Protein AF-A0A5J4UL56-F1 (afdb_monomer)

Solvent-accessible surface area (backbone atoms only — not comparable to full-atom values): 23438 Å² total; per-residue (Å²): 109,48,48,57,56,78,82,40,48,17,81,93,48,100,83,45,65,65,62,56,92,84,66,68,53,44,62,52,67,40,40,81,45,76,45,74,58,80,50,48,74,69,54,52,48,55,45,35,77,72,48,40,53,32,43,28,32,31,57,89,71,76,43,70,34,38,34,64,49,68,49,68,44,85,89,78,68,46,65,38,35,32,32,38,39,73,52,77,102,71,78,49,75,43,82,48,71,51,72,55,88,72,71,71,57,24,43,28,41,37,35,49,37,72,67,57,54,71,34,88,40,79,62,72,54,101,80,47,18,22,35,33,54,90,16,57,30,88,77,34,43,65,60,92,50,39,79,58,39,45,80,48,53,64,91,61,35,76,75,61,83,84,30,74,44,58,49,49,31,67,40,50,34,52,94,81,50,41,96,64,29,33,62,54,82,45,42,93,49,67,42,83,65,53,51,93,86,47,77,68,40,77,84,34,79,51,78,92,43,48,68,45,68,34,88,42,74,62,70,52,96,74,49,22,24,37,29,46,91,12,71,24,90,86,40,44,66,62,92,48,17,76,54,42,47,69,54,51,62,92,80,38,68,58,57,75,75,34,67,40,81,81,28,65,58,46,73,38,88,44,72,67,75,50,84,33,39,19,28,40,40,81,91,16,70,27,93,81,41,42,69,58,90,50,44,77,64,44,68,65,53,52,70,88,80,38,70,82,57,98,78,36,72,44,76,89,56,70,59,99,63,86,84,70,78,74,80,74,78,50,72,81,58,51,63,89,81,41,71,76,53,97,69,87,54,75,38,76,91,71,66,89,86,89,86,82,91,82,89,91,85,87,90,83,94,86,59,74,82,66,68,57,62,62,49,68,76,70,78,79,123

Secondary structure (DSSP, 8-state):
--B--GGGS-SSSTTPPPS-S----B-TTPEEEEE-SPBPHHHHHHHHHHHS-EEEEEGGGTEEEEEEEEEE-TTT--EEEEEEEEEGGGTEEEEEEE--SSPP-EEEEEEEEPPPPBP-SSS--TT--B--SS---TT-B--SSTTTTTT--TTTS---TT--STTTSBP-S-TTS-TTPBPPSSGGG--SS--TTSPP-TT---TTTS-PBP-SSS--TT--B-BTTB--TTPBPPSSGGGGTT--TTTS---TT---GGG-PEEP-SSSPPTT-EE-BTTB--TTPBPPSSTTTGGGS-TTTS---TT--SGGG--SS---GGGS--TTS-TTTSPPPTTT---GGG-----------------HHHHTHHHHTTS--

pLDDT: mean 81.45, std 15.77, range [24.56, 96.56]

Foldseek 3Di:
DFAFDPQQCADPDPPGDGPDDPTDGPPPQWDKDKDQAWADPVNVQVCCVAQAWKFWQQPVVRDTWTWGDWDQDPPPRFIKTWIWDQDPPPGDIDIDIDGDVVDTGTRMIITIDGQFDADPALDADPVAHEYALVHQHAPHNYDDDQVRCVNPDCNSPPADPPNPDLLDAEQALDPPRDPNHDHDQDCVSHHDNRDPPHDAHPPNPDPVLPAAADPELDAPPSAHEDALVYQHPPGHHDQDQVRCVNPDLVRPAAHPVNPDPLLPADADDELDADRSGHEDALVYQHDPHHHDPDLVRCVSDDCVRPNDDVPRPDPVNPDPDDDDPPPDADCPDDCVVPPADPPDHPHPVNDDDDDDDDDDDDDDDDPPPPRRRVRVVVPPD

Radius of gyration: 34.4 Å; Cα contacts (8 Å, |Δi|>4): 587; chains: 1; bounding box: 74×57×102 Å

Organism: NCBI:txid222440

Nearest PDB structures (foldseek):
  8cgx-assembly1_A  TM=2.955E-01  e=9.967E-02  Neurospora crassa
  8qlx-assembly1_A  TM=3.234E-01  e=2.758E-01  Pyricularia grisea
  6if4-assembly1_A  TM=4.551E-01  e=2.682E+00  Trypanosoma brucei brucei TREU927
  8qlw-assembly1_A-2  TM=2.810E-01  e=3.720E-01  Purpureocillium lilacinum
  8qnu-assembly1_A  TM=3.026E-01  e=6.005E-01  Metarhizium robertsii

Structure (mmCIF, N/CA/C/O backbone):
data_AF-A0A5J4UL56-F1
#
_entry.id   AF-A0A5J4UL56-F1
#
loop_
_atom_site.group_PDB
_atom_site.id
_atom_site.type_symbol
_atom_site.label_atom_id
_atom_site.label_alt_id
_atom_site.label_comp_id
_atom_site.label_asym_id
_atom_site.label_entity_id
_atom_site.label_seq_id
_atom_site.pdbx_PDB_ins_code
_atom_site.Cartn_x
_atom_site.Cartn_y
_atom_site.Cartn_z
_atom_site.occupancy
_atom_site.B_iso_or_equiv
_atom_site.auth_seq_id
_atom_site.auth_comp_id
_atom_site.auth_asym_id
_atom_site.auth_atom_id
_atom_site.pdbx_PDB_model_num
ATOM 1 N N . MET A 1 1 ? 18.106 -6.925 -5.450 1.00 54.03 1 MET A N 1
ATOM 2 C CA . MET A 1 1 ? 18.562 -8.331 -5.573 1.00 54.03 1 MET A CA 1
ATOM 3 C C . MET A 1 1 ? 19.352 -8.456 -6.866 1.00 54.03 1 MET A C 1
ATOM 5 O O . MET A 1 1 ? 19.027 -7.740 -7.800 1.00 54.03 1 MET A O 1
ATOM 9 N N . GLY A 1 2 ? 20.383 -9.299 -6.916 1.00 66.06 2 GLY A N 1
ATOM 10 C CA . GLY A 1 2 ? 21.080 -9.655 -8.162 1.00 66.06 2 GLY A CA 1
ATOM 11 C C . GLY A 1 2 ? 20.850 -11.129 -8.498 1.00 66.06 2 GLY A C 1
ATOM 12 O O . GLY A 1 2 ? 20.268 -11.843 -7.683 1.00 66.06 2 GLY A O 1
ATOM 13 N N . ILE A 1 3 ? 21.323 -11.590 -9.656 1.00 70.38 3 ILE A N 1
ATOM 14 C CA . ILE A 1 3 ? 21.171 -12.988 -10.085 1.00 70.38 3 ILE A CA 1
ATOM 15 C C . ILE A 1 3 ? 22.528 -13.690 -10.113 1.00 70.38 3 ILE A C 1
ATOM 17 O O . ILE A 1 3 ? 23.504 -13.130 -10.608 1.00 70.38 3 ILE A O 1
ATOM 21 N N . SER A 1 4 ? 22.598 -14.905 -9.576 1.00 76.00 4 SER A N 1
ATOM 22 C CA . SER A 1 4 ? 23.833 -15.695 -9.480 1.00 76.00 4 SER A CA 1
ATOM 23 C C . SER A 1 4 ? 23.951 -16.717 -10.621 1.00 76.00 4 SER A C 1
ATOM 25 O O . SER A 1 4 ? 23.050 -16.858 -11.449 1.00 76.00 4 SER A O 1
ATOM 27 N N . THR A 1 5 ? 25.071 -17.441 -10.704 1.00 73.94 5 THR A N 1
ATOM 28 C CA . THR A 1 5 ? 25.234 -18.534 -11.684 1.00 73.94 5 THR A CA 1
ATOM 29 C C . THR A 1 5 ? 24.411 -19.767 -11.290 1.00 73.94 5 THR A C 1
ATOM 31 O O . THR A 1 5 ? 24.046 -19.929 -10.128 1.00 73.94 5 THR A O 1
ATOM 34 N N . LYS A 1 6 ? 24.160 -20.697 -12.228 1.00 71.25 6 LYS A N 1
ATOM 35 C CA . LYS A 1 6 ? 23.418 -21.945 -11.941 1.00 71.25 6 LYS A CA 1
ATOM 36 C C . LYS A 1 6 ? 23.997 -22.734 -10.753 1.00 71.25 6 LYS A C 1
ATOM 38 O O . LYS A 1 6 ? 23.237 -23.328 -10.004 1.00 71.25 6 LYS A O 1
ATOM 43 N N . GLN A 1 7 ? 25.319 -22.710 -10.567 1.00 73.00 7 GLN A N 1
ATOM 44 C CA . GLN A 1 7 ? 26.022 -23.423 -9.489 1.00 73.00 7 GLN A CA 1
ATOM 45 C C . GLN A 1 7 ? 25.642 -22.938 -8.075 1.00 73.00 7 GLN A C 1
ATOM 47 O O . GLN A 1 7 ? 25.860 -23.668 -7.113 1.00 73.00 7 GLN A O 1
ATOM 52 N N . CYS A 1 8 ? 25.074 -21.734 -7.959 1.00 72.31 8 CYS A N 1
ATOM 53 C CA . CYS A 1 8 ? 24.652 -21.106 -6.705 1.00 72.31 8 CYS A CA 1
ATOM 54 C C . CYS A 1 8 ? 23.242 -21.480 -6.243 1.00 72.31 8 CYS A C 1
ATOM 56 O O . CYS A 1 8 ? 22.894 -21.287 -5.077 1.00 72.31 8 CYS A O 1
ATOM 58 N N . TYR A 1 9 ? 22.416 -21.981 -7.158 1.00 66.94 9 TYR A N 1
ATOM 59 C CA . TYR A 1 9 ? 21.086 -22.4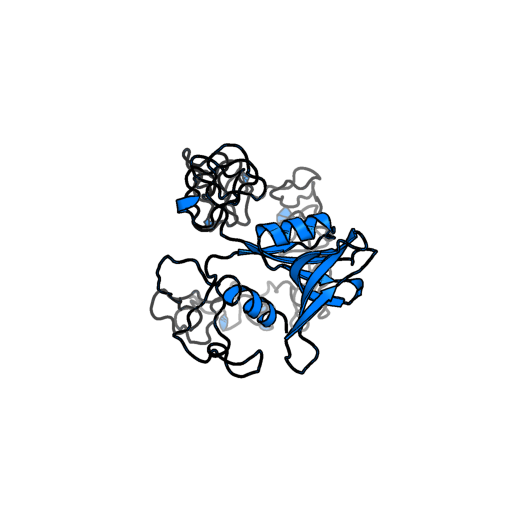71 -6.829 1.00 66.94 9 TYR A CA 1
ATOM 60 C C . TYR A 1 9 ? 21.219 -23.919 -6.361 1.00 66.94 9 TYR A C 1
ATOM 62 O O . TYR A 1 9 ? 21.928 -24.716 -6.978 1.00 66.94 9 TYR A O 1
ATOM 70 N N . GLY A 1 10 ? 20.571 -24.254 -5.246 1.00 62.53 10 GLY A N 1
ATOM 71 C CA . GLY A 1 10 ? 20.539 -25.629 -4.766 1.00 62.53 10 GLY A CA 1
ATOM 72 C C . GLY A 1 10 ? 19.797 -26.535 -5.743 1.00 62.53 10 GLY A C 1
ATOM 73 O O . GLY A 1 10 ? 18.732 -26.176 -6.235 1.00 62.53 10 GLY A O 1
ATOM 74 N N . GLY A 1 11 ? 20.340 -27.728 -5.992 1.00 62.44 11 GLY A N 1
ATOM 75 C CA . GLY A 1 11 ? 19.666 -28.800 -6.729 1.00 62.44 11 GLY A CA 1
ATOM 76 C C . GLY A 1 11 ? 19.025 -28.396 -8.068 1.00 62.44 11 GLY A C 1
ATOM 77 O O . GLY A 1 11 ? 19.494 -27.525 -8.797 1.00 62.44 11 GLY A O 1
ATOM 78 N N . THR A 1 12 ? 17.940 -29.092 -8.408 1.00 60.44 12 THR A N 1
ATOM 79 C CA . THR A 1 12 ? 17.079 -28.824 -9.577 1.00 60.44 12 THR A CA 1
ATOM 80 C C . THR A 1 12 ? 15.617 -28.618 -9.167 1.00 60.44 12 THR A C 1
ATOM 82 O O . THR A 1 12 ? 14.720 -28.769 -9.990 1.00 60.44 12 THR A O 1
ATOM 85 N N . SER A 1 13 ? 15.368 -28.332 -7.885 1.00 60.66 13 SER A N 1
ATOM 86 C CA . SER A 1 13 ? 14.035 -28.162 -7.301 1.00 60.66 13 SER A CA 1
ATOM 87 C C . SER A 1 13 ? 13.838 -26.717 -6.856 1.00 60.66 13 SER A C 1
ATOM 89 O O . SER A 1 13 ? 14.728 -26.143 -6.232 1.00 60.66 13 SER A O 1
ATOM 91 N N . TYR A 1 14 ? 12.652 -26.161 -7.107 1.00 55.88 14 TYR A N 1
ATOM 92 C CA . TYR A 1 14 ? 12.267 -24.792 -6.733 1.00 55.88 14 TYR A CA 1
ATOM 93 C C . TYR A 1 14 ? 12.311 -24.508 -5.225 1.00 55.88 14 TYR A C 1
ATOM 95 O O . TYR A 1 14 ? 12.289 -23.351 -4.819 1.00 55.88 14 TYR A O 1
ATOM 103 N N . VAL A 1 15 ? 12.394 -25.556 -4.400 1.00 64.56 15 VAL A N 1
ATOM 104 C CA . VAL A 1 15 ? 12.394 -25.481 -2.928 1.00 64.56 15 VAL A CA 1
ATOM 105 C C . VAL A 1 15 ? 13.764 -25.812 -2.313 1.00 64.56 15 VAL A C 1
ATOM 107 O O . VAL A 1 15 ? 13.885 -25.970 -1.100 1.00 64.56 15 VAL A O 1
ATOM 110 N N . ALA A 1 16 ? 14.809 -25.976 -3.127 1.00 61.44 16 ALA A N 1
ATOM 111 C CA . ALA A 1 16 ? 16.132 -26.344 -2.634 1.00 61.44 16 ALA A CA 1
ATOM 112 C C . ALA A 1 16 ? 16.861 -25.155 -1.980 1.00 61.44 16 ALA A C 1
ATOM 114 O O . ALA A 1 16 ? 16.935 -24.061 -2.541 1.00 61.44 16 ALA A O 1
ATOM 115 N N . ALA A 1 17 ? 17.460 -25.390 -0.809 1.00 66.06 17 ALA A N 1
ATOM 116 C CA . ALA A 1 17 ? 18.302 -24.407 -0.131 1.00 66.06 17 ALA A CA 1
ATOM 117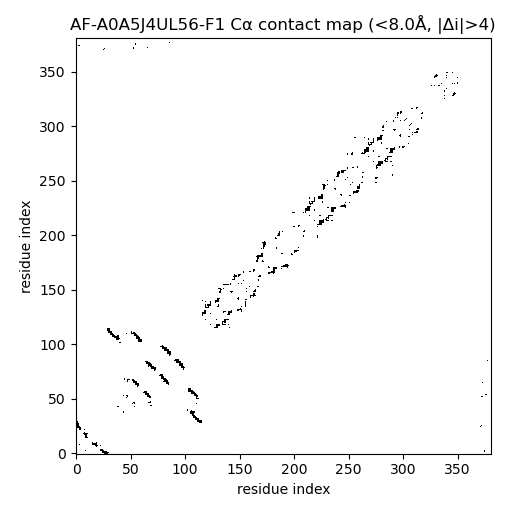 C C . ALA A 1 17 ? 19.527 -24.033 -0.988 1.00 66.06 17 ALA A C 1
ATOM 119 O O . ALA A 1 17 ? 20.126 -24.903 -1.622 1.00 66.06 17 ALA A O 1
ATOM 120 N N . CYS A 1 18 ? 19.915 -22.751 -0.998 1.00 63.41 18 CYS A N 1
ATOM 121 C CA . CYS A 1 18 ? 21.078 -22.258 -1.746 1.00 63.41 18 CYS A CA 1
ATOM 122 C C . CYS A 1 18 ? 22.341 -23.082 -1.443 1.00 63.41 18 CYS A C 1
ATOM 124 O O . CYS A 1 18 ? 22.653 -23.343 -0.282 1.00 63.41 18 CYS A O 1
ATOM 126 N N . SER A 1 19 ? 23.075 -23.475 -2.487 1.00 67.44 19 SER A N 1
ATOM 127 C CA . SER A 1 19 ? 24.182 -24.440 -2.381 1.00 67.44 19 SER A CA 1
ATOM 128 C C . SER A 1 19 ? 25.430 -23.889 -1.683 1.00 67.44 19 SER A C 1
ATOM 130 O O . SER A 1 19 ? 26.240 -24.670 -1.185 1.00 67.44 19 SER A O 1
ATOM 132 N N . SER A 1 20 ? 25.616 -22.565 -1.653 1.00 64.88 20 SER A N 1
ATOM 133 C CA . SER A 1 20 ? 26.741 -21.918 -0.974 1.00 64.88 20 SER A CA 1
ATOM 134 C C . SER A 1 20 ? 26.430 -20.479 -0.546 1.00 64.88 20 SER A C 1
ATOM 136 O O . SER A 1 20 ? 25.506 -19.834 -1.045 1.00 64.88 20 SER A O 1
ATOM 138 N N . SER A 1 21 ? 27.235 -19.965 0.386 1.00 65.38 21 SER A N 1
ATOM 139 C CA . SER A 1 21 ? 27.161 -18.596 0.913 1.00 65.38 21 SER A CA 1
ATOM 140 C C . SER A 1 21 ? 28.013 -17.576 0.142 1.00 65.38 21 SER A C 1
ATOM 142 O O . SER A 1 21 ? 27.856 -16.375 0.344 1.00 65.38 21 SER A O 1
ATOM 144 N N . SER A 1 22 ? 28.906 -18.018 -0.750 1.00 77.38 22 SER A N 1
ATOM 145 C CA . SER A 1 22 ? 29.935 -17.189 -1.407 1.00 77.38 22 SER A CA 1
ATOM 146 C C . SER A 1 22 ? 29.607 -16.811 -2.859 1.00 77.38 22 SER A C 1
ATOM 148 O O . SER A 1 22 ? 30.493 -16.578 -3.682 1.00 77.38 22 SER A O 1
ATOM 150 N N . CYS A 1 23 ? 28.323 -16.752 -3.201 1.00 80.00 23 CYS A N 1
ATOM 151 C CA . CYS A 1 23 ? 27.885 -16.593 -4.581 1.00 80.00 23 CYS A CA 1
ATOM 152 C C . CYS A 1 23 ? 27.931 -15.157 -5.114 1.00 80.00 23 CYS A C 1
ATOM 154 O O . CYS A 1 23 ? 27.243 -14.254 -4.630 1.00 80.00 23 CYS A O 1
ATOM 156 N N . THR A 1 24 ? 28.678 -14.968 -6.204 1.00 82.12 24 THR A N 1
ATOM 157 C CA . THR A 1 24 ? 28.650 -13.737 -6.996 1.00 82.12 24 THR A CA 1
ATOM 158 C C . THR A 1 24 ? 27.278 -13.562 -7.640 1.00 82.12 24 THR A C 1
ATOM 160 O O . THR A 1 24 ? 26.926 -14.275 -8.578 1.00 82.12 24 THR A O 1
ATOM 163 N N . ALA A 1 25 ? 26.525 -12.574 -7.161 1.00 80.00 25 ALA A N 1
ATOM 164 C CA . ALA A 1 25 ? 25.316 -12.104 -7.824 1.00 80.00 25 ALA A CA 1
ATOM 165 C C . ALA A 1 25 ? 25.647 -10.932 -8.763 1.00 80.00 25 ALA A C 1
ATOM 167 O O . ALA A 1 25 ? 26.203 -9.914 -8.339 1.00 80.00 25 ALA A O 1
ATOM 168 N N . TYR A 1 26 ? 25.278 -11.078 -10.031 1.00 78.00 26 TYR A N 1
ATOM 169 C CA . TYR A 1 26 ? 25.391 -10.087 -11.098 1.00 78.00 26 TYR A CA 1
ATOM 170 C C . TYR A 1 26 ? 24.153 -9.187 -11.128 1.00 78.00 26 TYR A C 1
ATOM 172 O O . TYR A 1 26 ? 23.100 -9.533 -10.592 1.00 78.00 26 TYR A O 1
ATOM 180 N N . GLY A 1 27 ? 24.270 -8.004 -11.736 1.00 73.31 27 GLY A N 1
ATOM 181 C CA . GLY A 1 27 ? 23.128 -7.100 -11.906 1.00 73.31 27 GLY A CA 1
ATOM 182 C C . GLY A 1 27 ? 22.485 -6.625 -10.596 1.00 73.31 27 GLY A C 1
ATOM 183 O O . GLY A 1 27 ? 21.328 -6.232 -10.617 1.00 73.31 27 GLY A O 1
ATOM 184 N N . LYS A 1 28 ? 23.204 -6.637 -9.458 1.00 79.00 28 LYS A N 1
ATOM 185 C CA . LYS A 1 28 ? 22.684 -6.223 -8.131 1.00 79.00 28 LYS A CA 1
ATOM 186 C C . LYS A 1 28 ? 22.040 -4.827 -8.118 1.00 79.00 28 LYS A C 1
ATOM 188 O O . LYS A 1 28 ? 21.195 -4.566 -7.265 1.00 79.00 28 LYS A O 1
ATOM 193 N N . THR A 1 29 ? 22.475 -3.951 -9.023 1.00 75.94 29 THR A N 1
ATOM 194 C CA . THR A 1 29 ? 21.992 -2.577 -9.221 1.00 75.94 29 THR A CA 1
ATOM 195 C C . THR A 1 29 ? 20.842 -2.465 -10.222 1.00 75.94 29 THR A C 1
ATOM 197 O O . THR A 1 29 ? 20.201 -1.420 -10.274 1.00 75.94 29 THR A O 1
ATOM 200 N N . LEU A 1 30 ? 20.573 -3.497 -11.026 1.00 80.38 30 LEU A N 1
ATOM 201 C CA . LEU A 1 30 ? 19.518 -3.453 -12.031 1.00 80.38 30 LEU A CA 1
ATOM 202 C C . LEU A 1 30 ? 18.141 -3.472 -11.361 1.00 80.38 30 LEU A C 1
ATOM 204 O O . LEU A 1 30 ? 17.891 -4.237 -10.426 1.00 80.38 30 LEU A O 1
ATOM 208 N N . ARG A 1 31 ? 17.228 -2.644 -11.867 1.00 80.81 31 ARG A N 1
ATOM 209 C CA . ARG A 1 31 ? 15.822 -2.627 -11.458 1.00 80.81 31 ARG A CA 1
ATOM 210 C C . ARG A 1 31 ? 15.001 -3.420 -12.465 1.00 80.81 31 ARG A C 1
ATOM 212 O O . ARG A 1 31 ? 15.046 -3.144 -13.662 1.00 80.81 31 ARG A O 1
ATOM 219 N N . MET A 1 32 ? 14.255 -4.409 -11.980 1.00 84.94 32 MET A N 1
ATOM 220 C CA . MET A 1 32 ? 13.250 -5.096 -12.787 1.00 84.94 32 MET A CA 1
ATOM 221 C C . MET A 1 32 ? 12.042 -4.174 -12.937 1.00 84.94 32 MET A C 1
ATOM 223 O O . MET A 1 32 ? 11.459 -3.763 -11.937 1.00 84.94 32 MET A O 1
ATOM 227 N N . ASN A 1 33 ? 11.677 -3.860 -14.174 1.00 86.19 33 ASN A N 1
ATOM 228 C CA . ASN A 1 33 ? 10.470 -3.115 -14.500 1.00 86.19 33 ASN A CA 1
ATOM 229 C C . ASN A 1 33 ? 9.485 -4.050 -15.199 1.00 86.19 33 ASN A C 1
ATOM 231 O O . ASN A 1 33 ? 9.892 -4.935 -15.954 1.00 86.19 33 ASN A O 1
ATOM 235 N N . ILE A 1 34 ? 8.197 -3.846 -14.931 1.00 91.75 34 ILE A N 1
ATOM 236 C CA . ILE A 1 34 ? 7.098 -4.629 -15.493 1.00 91.75 34 ILE A CA 1
ATOM 237 C C . ILE A 1 34 ? 6.110 -3.657 -16.134 1.00 91.75 34 ILE A C 1
ATOM 239 O O . ILE A 1 34 ? 5.703 -2.674 -15.521 1.00 91.75 34 ILE A O 1
ATOM 243 N N . ILE A 1 35 ? 5.730 -3.951 -17.369 1.00 91.88 35 ILE A N 1
ATOM 244 C CA . ILE A 1 35 ? 4.677 -3.287 -18.131 1.00 91.88 35 ILE A CA 1
ATOM 245 C C . ILE A 1 35 ? 3.563 -4.317 -18.322 1.00 91.88 35 ILE A C 1
ATOM 247 O O . ILE A 1 35 ? 3.859 -5.418 -18.777 1.00 91.88 35 ILE A O 1
ATOM 251 N N . THR A 1 36 ? 2.322 -3.980 -17.964 1.00 93.75 36 THR A N 1
ATOM 252 C CA . THR A 1 36 ? 1.143 -4.878 -18.003 1.00 93.75 36 THR A CA 1
ATOM 253 C C . THR A 1 36 ? 0.037 -4.409 -18.955 1.00 93.75 36 THR A C 1
ATOM 255 O O . THR A 1 36 ? -1.023 -5.030 -19.014 1.00 93.75 36 THR A O 1
ATOM 258 N N . ASP A 1 37 ? 0.245 -3.306 -19.677 1.00 91.75 37 ASP A N 1
ATOM 259 C CA . ASP A 1 37 ? -0.640 -2.871 -20.755 1.00 91.75 37 ASP A CA 1
ATOM 260 C C . ASP A 1 37 ? -0.180 -3.426 -22.115 1.00 91.75 37 ASP A C 1
ATOM 262 O O . ASP A 1 37 ? 0.931 -3.939 -22.251 1.00 91.75 37 ASP A O 1
ATOM 266 N N . THR A 1 38 ? -1.043 -3.354 -23.134 1.00 93.44 38 THR A N 1
ATOM 267 C CA . THR A 1 38 ? -0.746 -3.945 -24.451 1.00 93.44 38 THR A CA 1
ATOM 268 C C . THR A 1 38 ? 0.443 -3.244 -25.110 1.00 93.44 38 THR A C 1
ATOM 270 O O . THR A 1 38 ? 0.456 -2.025 -25.292 1.00 93.44 38 THR A O 1
ATOM 273 N N . ILE A 1 39 ? 1.447 -4.021 -25.508 1.00 95.12 39 ILE A N 1
ATOM 274 C CA . ILE A 1 39 ? 2.712 -3.503 -26.030 1.00 95.12 39 ILE A CA 1
ATOM 275 C C . ILE A 1 39 ? 2.695 -3.550 -27.554 1.00 95.12 39 ILE A C 1
ATOM 277 O O . ILE A 1 39 ? 2.641 -4.618 -28.159 1.00 95.12 39 ILE A O 1
ATOM 281 N N . SER A 1 40 ? 2.771 -2.374 -28.177 1.00 94.75 40 SER A N 1
ATOM 282 C CA . SER A 1 40 ? 2.892 -2.243 -29.627 1.00 94.75 40 SER A CA 1
ATOM 283 C C . SER A 1 40 ? 4.269 -2.677 -30.138 1.00 94.75 40 SER A C 1
ATOM 285 O O . SER A 1 40 ? 5.270 -2.642 -29.417 1.00 94.75 40 SER A O 1
ATOM 287 N N . GLU A 1 41 ? 4.339 -2.985 -31.433 1.00 93.31 41 GLU A N 1
ATOM 288 C CA . GLU A 1 41 ? 5.588 -3.318 -32.122 1.00 93.31 41 GLU A CA 1
ATOM 289 C C . GLU A 1 41 ? 6.675 -2.247 -31.923 1.00 93.31 41 GLU A C 1
ATOM 291 O O . GLU A 1 41 ? 7.819 -2.558 -31.579 1.00 93.31 41 GLU A O 1
ATOM 296 N N . SER A 1 42 ? 6.305 -0.971 -32.080 1.00 91.62 42 SER A N 1
ATOM 297 C CA . SER A 1 42 ? 7.203 0.169 -31.876 1.00 91.62 42 SER A CA 1
ATOM 298 C C . SER A 1 42 ? 7.724 0.242 -30.440 1.00 91.62 42 SER A C 1
ATOM 300 O O . SER A 1 42 ? 8.926 0.420 -30.241 1.00 91.62 42 SER A O 1
ATOM 302 N N . ARG A 1 43 ? 6.857 0.025 -29.442 1.00 93.00 43 ARG A N 1
ATOM 303 C CA . ARG A 1 43 ? 7.228 0.038 -28.022 1.00 93.00 43 ARG A CA 1
ATOM 304 C C . ARG A 1 43 ? 8.170 -1.112 -27.677 1.00 93.00 43 ARG A C 1
ATOM 306 O O . ARG A 1 43 ? 9.164 -0.865 -27.000 1.00 93.00 43 ARG A O 1
ATOM 313 N N . LEU A 1 44 ? 7.940 -2.326 -28.194 1.00 93.94 44 LEU A N 1
ATOM 314 C CA . LEU A 1 44 ? 8.878 -3.441 -28.003 1.00 93.94 44 LEU A CA 1
ATOM 315 C C . LEU A 1 44 ? 10.266 -3.110 -28.577 1.00 93.94 44 LEU A C 1
ATOM 317 O O . LEU A 1 44 ? 11.266 -3.347 -27.903 1.00 93.94 44 LEU A O 1
ATOM 321 N N . ARG A 1 45 ? 10.352 -2.517 -29.779 1.00 92.38 45 ARG A N 1
ATOM 322 C CA . ARG A 1 45 ? 11.648 -2.088 -30.349 1.00 92.38 45 ARG A CA 1
ATOM 323 C C . ARG A 1 45 ? 12.329 -1.035 -29.481 1.00 92.38 45 ARG A C 1
ATOM 325 O O . ARG A 1 45 ? 13.528 -1.141 -29.260 1.00 92.38 45 ARG A O 1
ATOM 332 N N . SER A 1 46 ? 11.591 -0.051 -28.962 1.00 88.06 46 SER A N 1
ATOM 333 C CA . SER A 1 46 ? 12.146 0.963 -28.054 1.00 88.06 46 SER A CA 1
ATOM 334 C C . SER A 1 46 ? 12.680 0.360 -26.752 1.00 88.06 46 SER A C 1
ATOM 336 O O . SER A 1 46 ? 13.737 0.784 -26.289 1.00 88.06 46 SER A O 1
ATOM 338 N N . LEU A 1 47 ? 11.996 -0.641 -26.185 1.00 90.62 47 LEU A N 1
ATOM 339 C CA . LEU A 1 47 ? 12.486 -1.376 -25.016 1.00 90.62 47 LEU A CA 1
ATOM 340 C C . LEU A 1 47 ? 13.769 -2.152 -25.357 1.00 90.62 47 LEU A C 1
ATOM 342 O O . LEU A 1 47 ? 14.777 -1.976 -24.678 1.00 90.62 47 LEU A O 1
ATOM 346 N N . LEU A 1 48 ? 13.762 -2.930 -26.447 1.00 89.56 48 LEU A N 1
ATOM 347 C CA . LEU A 1 48 ? 14.909 -3.735 -26.885 1.00 89.56 48 LEU A CA 1
ATOM 348 C C . LEU A 1 48 ? 16.143 -2.884 -27.229 1.00 89.56 48 LEU A C 1
ATOM 350 O O . LEU A 1 48 ? 17.257 -3.226 -26.841 1.00 89.56 48 LEU A O 1
ATOM 354 N N . ALA A 1 49 ? 15.949 -1.760 -27.927 1.00 84.62 49 ALA A N 1
ATOM 355 C CA . ALA A 1 49 ? 17.013 -0.825 -28.299 1.00 84.62 49 ALA A CA 1
ATOM 356 C C . ALA A 1 49 ? 17.736 -0.229 -27.085 1.00 84.62 49 ALA A C 1
ATOM 358 O O . ALA A 1 49 ? 18.911 0.117 -27.171 1.00 84.62 49 ALA A O 1
ATOM 359 N N . ARG A 1 50 ? 17.002 -0.041 -25.982 1.00 82.88 50 ARG A N 1
ATOM 360 C CA . ARG A 1 50 ? 17.441 0.764 -24.843 1.00 82.88 50 ARG A CA 1
ATOM 361 C C . ARG A 1 50 ? 17.888 -0.062 -23.646 1.00 82.88 50 ARG A C 1
ATOM 363 O O . ARG A 1 50 ? 18.861 0.294 -22.993 1.00 82.88 50 ARG A O 1
ATOM 370 N N . PHE A 1 51 ? 17.144 -1.115 -23.335 1.00 87.56 51 PHE A N 1
ATOM 371 C CA . PHE A 1 51 ? 17.320 -1.923 -22.130 1.00 87.56 51 PHE A CA 1
ATOM 372 C C . PHE A 1 51 ? 17.907 -3.309 -22.435 1.00 87.56 51 PHE A C 1
ATOM 374 O O . PHE A 1 51 ? 18.185 -4.082 -21.521 1.00 87.56 51 PHE A O 1
ATOM 381 N N . GLY A 1 52 ? 18.141 -3.621 -23.715 1.00 89.88 52 GLY A N 1
ATOM 382 C CA . GLY A 1 52 ? 18.593 -4.939 -24.138 1.00 89.88 52 GLY A CA 1
ATOM 383 C C . GLY A 1 52 ? 17.451 -5.960 -24.061 1.00 89.88 52 GLY A C 1
ATOM 384 O O . GLY A 1 52 ? 16.330 -5.628 -24.439 1.00 89.88 52 GLY A O 1
ATOM 385 N N . PRO A 1 53 ? 17.699 -7.208 -23.627 1.00 93.00 53 PRO A N 1
ATOM 386 C CA . PRO A 1 53 ? 16.684 -8.257 -23.649 1.00 93.00 53 PRO A CA 1
ATOM 387 C C . PRO A 1 53 ? 15.415 -7.936 -22.840 1.00 93.00 53 PRO A C 1
ATOM 389 O O . PRO A 1 53 ? 15.481 -7.471 -21.703 1.00 93.00 53 PRO A O 1
ATOM 392 N N . VAL A 1 54 ? 14.257 -8.252 -23.424 1.00 94.69 54 VAL A N 1
ATOM 393 C CA . VAL A 1 54 ? 12.917 -8.045 -22.857 1.00 94.69 54 VAL A CA 1
ATOM 394 C C . VAL A 1 54 ? 12.197 -9.390 -22.796 1.00 94.69 54 VAL A C 1
ATOM 396 O O . VAL A 1 54 ? 11.947 -10.006 -23.832 1.00 94.69 54 VAL A O 1
ATOM 399 N N . ASN A 1 55 ? 11.839 -9.845 -21.597 1.00 94.69 55 ASN A N 1
ATOM 400 C CA . ASN A 1 55 ? 10.992 -11.019 -21.408 1.00 94.69 55 ASN A CA 1
ATOM 401 C C . ASN A 1 55 ? 9.522 -10.609 -21.536 1.00 94.69 55 ASN A C 1
ATOM 403 O O . ASN A 1 55 ? 8.986 -9.943 -20.654 1.00 94.69 55 ASN A O 1
ATOM 407 N N . ALA A 1 56 ? 8.880 -10.967 -22.643 1.00 96.06 56 ALA A N 1
ATOM 408 C CA . ALA A 1 56 ? 7.532 -10.528 -22.974 1.00 96.06 56 ALA A CA 1
ATOM 409 C C . ALA A 1 56 ? 6.545 -11.699 -23.021 1.00 96.06 56 ALA A C 1
ATOM 411 O O . ALA A 1 56 ? 6.844 -12.756 -23.572 1.00 96.06 56 ALA A O 1
ATOM 412 N N . PHE A 1 57 ? 5.358 -11.494 -22.457 1.00 95.38 57 PHE A N 1
ATOM 413 C CA . PHE A 1 57 ? 4.265 -12.459 -22.478 1.00 95.38 57 PHE A CA 1
ATOM 414 C C . PHE A 1 57 ? 3.430 -12.272 -23.746 1.00 95.38 57 PHE A C 1
ATOM 416 O O . PHE A 1 57 ? 2.756 -11.250 -23.904 1.00 95.38 57 PHE A O 1
ATOM 423 N N . MET A 1 58 ? 3.465 -13.257 -24.644 1.00 94.06 58 MET A N 1
ATOM 424 C CA . MET A 1 58 ? 2.601 -13.301 -25.822 1.00 94.06 58 MET A CA 1
ATOM 425 C C . MET A 1 58 ? 1.272 -13.947 -25.433 1.00 94.06 58 MET A C 1
ATOM 427 O O . MET A 1 58 ? 1.186 -15.163 -25.263 1.00 94.06 58 MET A O 1
ATOM 431 N N . SER A 1 59 ? 0.230 -13.127 -25.306 1.00 94.38 59 SER A N 1
ATOM 432 C CA . SER A 1 59 ? -1.091 -13.543 -24.829 1.00 94.38 59 SER A CA 1
ATOM 433 C C . SER A 1 59 ? -1.750 -14.575 -25.742 1.00 94.38 59 SER A C 1
ATOM 435 O O . SER A 1 59 ? -2.382 -15.498 -25.242 1.00 94.38 59 SER A O 1
ATOM 437 N N . ASP A 1 60 ? -1.556 -14.471 -27.063 1.00 91.81 60 ASP A N 1
ATOM 438 C CA . ASP A 1 60 ? -2.125 -15.421 -28.032 1.00 91.81 60 ASP A CA 1
ATOM 439 C C . ASP A 1 60 ? -1.508 -16.839 -27.919 1.00 91.81 60 ASP A C 1
ATOM 441 O O . ASP A 1 60 ? -2.118 -17.805 -28.367 1.00 91.81 60 ASP A O 1
ATOM 445 N N . LEU A 1 61 ? -0.316 -16.975 -27.313 1.00 90.31 61 LEU A N 1
ATOM 446 C CA . LEU A 1 61 ? 0.383 -18.256 -27.091 1.00 90.31 61 LEU A CA 1
ATOM 447 C C . LEU A 1 61 ? 0.453 -18.664 -25.608 1.00 90.31 61 LEU A C 1
ATOM 449 O O . LEU A 1 61 ? 0.995 -19.721 -25.294 1.00 90.31 61 LEU A O 1
ATOM 453 N N . ASN A 1 62 ? -0.073 -17.835 -24.699 1.00 92.38 62 ASN A N 1
ATOM 454 C CA . ASN A 1 62 ? -0.016 -18.024 -23.245 1.00 92.38 62 ASN A CA 1
ATOM 455 C C . ASN A 1 62 ? 1.408 -18.322 -22.711 1.00 92.38 62 ASN A C 1
ATOM 457 O O . ASN A 1 62 ? 1.589 -19.139 -21.808 1.00 92.38 62 ASN A O 1
ATOM 461 N N . GLN A 1 63 ? 2.438 -17.693 -23.293 1.00 91.12 63 GLN A N 1
ATOM 462 C CA . GLN A 1 63 ? 3.841 -18.022 -23.016 1.00 91.12 63 GLN A CA 1
ATOM 463 C C . GLN A 1 63 ? 4.757 -16.785 -23.008 1.00 91.12 63 GLN A C 1
ATOM 465 O O . GLN A 1 63 ? 4.549 -15.813 -23.738 1.00 91.12 63 GLN A O 1
ATOM 470 N N . PHE A 1 64 ? 5.796 -16.843 -22.170 1.00 91.88 64 PHE A N 1
ATOM 471 C CA . PHE A 1 64 ? 6.884 -15.867 -22.115 1.00 91.88 64 PHE A CA 1
ATOM 472 C C . PHE A 1 64 ? 7.993 -16.157 -23.133 1.00 91.88 64 PHE A C 1
ATOM 474 O O . PHE A 1 64 ? 8.461 -17.291 -23.264 1.00 91.88 64 PHE A O 1
ATOM 481 N N . TYR A 1 65 ? 8.465 -15.094 -23.780 1.00 93.44 65 TYR A N 1
ATOM 482 C CA . TYR A 1 65 ? 9.535 -15.104 -24.767 1.00 93.44 65 TYR A CA 1
ATOM 483 C C . TYR A 1 65 ? 10.551 -14.008 -24.453 1.00 93.44 65 TYR A C 1
ATOM 485 O O . TYR A 1 65 ? 10.204 -12.832 -24.337 1.00 93.44 65 TYR A O 1
ATOM 493 N N . LEU A 1 66 ? 11.828 -14.378 -24.356 1.00 94.19 66 LEU A N 1
ATOM 494 C CA . LEU A 1 66 ? 12.913 -13.430 -24.120 1.00 94.19 66 LEU A CA 1
ATOM 495 C C . LEU A 1 66 ? 13.410 -12.880 -25.459 1.00 94.19 66 LEU A C 1
ATOM 497 O O . LEU A 1 66 ? 14.316 -13.432 -26.085 1.00 94.19 66 LEU A O 1
ATOM 501 N N . PHE A 1 67 ? 12.792 -11.795 -25.914 1.00 94.69 67 PHE A N 1
ATOM 502 C CA . PHE A 1 67 ? 13.229 -11.052 -27.090 1.00 94.69 67 PHE A CA 1
ATOM 503 C C . PHE A 1 67 ? 14.576 -10.383 -26.811 1.00 94.69 67 PHE A C 1
ATOM 505 O O . PHE A 1 67 ? 14.776 -9.810 -25.743 1.00 94.69 67 PHE A O 1
ATOM 512 N N . TYR A 1 68 ? 15.506 -10.437 -27.764 1.00 93.69 68 TYR A N 1
ATOM 513 C CA . TYR A 1 68 ? 16.852 -9.859 -27.607 1.00 93.69 68 TYR A CA 1
ATOM 514 C C . TYR A 1 68 ? 17.335 -9.067 -28.832 1.00 93.69 68 TYR A C 1
ATOM 516 O O . TYR A 1 68 ? 18.465 -8.585 -28.857 1.00 93.69 68 TYR A O 1
ATOM 524 N N . GLY A 1 69 ? 16.490 -8.913 -29.853 1.00 92.56 69 GLY A N 1
ATOM 525 C CA . GLY A 1 69 ? 16.767 -8.071 -31.012 1.00 92.56 69 GLY A CA 1
ATOM 526 C C . GLY A 1 69 ? 15.733 -8.251 -32.118 1.00 92.56 69 GLY A C 1
ATOM 527 O O . GLY A 1 69 ? 14.810 -9.055 -32.007 1.00 92.56 69 GLY A O 1
ATOM 528 N N . TRP A 1 70 ? 15.901 -7.511 -33.207 1.00 94.50 70 TRP A N 1
ATOM 529 C CA . TRP A 1 70 ? 15.119 -7.649 -34.434 1.00 94.50 70 TRP A CA 1
ATOM 530 C C . TRP A 1 70 ? 15.981 -7.236 -35.630 1.00 94.50 70 TRP A C 1
ATOM 532 O O . TRP A 1 70 ? 17.027 -6.608 -35.466 1.00 94.50 70 TRP A O 1
ATOM 542 N N . TYR A 1 71 ? 15.554 -7.590 -36.835 1.00 92.50 71 TYR A N 1
ATOM 543 C CA . TYR A 1 71 ? 16.132 -7.089 -38.079 1.00 92.50 71 TYR A CA 1
ATOM 544 C C . TYR A 1 71 ? 15.035 -6.941 -39.134 1.00 92.50 71 TYR A C 1
ATOM 546 O O . TYR A 1 71 ? 13.982 -7.569 -39.031 1.00 92.50 71 TYR A O 1
ATOM 554 N N . ARG A 1 72 ? 15.271 -6.100 -40.143 1.00 90.12 72 ARG A N 1
ATOM 555 C CA . ARG A 1 72 ? 14.402 -6.010 -41.320 1.00 90.12 72 ARG A CA 1
ATOM 556 C C . ARG A 1 72 ? 15.009 -6.866 -42.425 1.00 90.12 72 ARG A C 1
ATOM 558 O O . ARG A 1 72 ? 16.179 -6.673 -42.749 1.00 90.12 72 ARG A O 1
ATOM 565 N N . ASN A 1 73 ? 14.256 -7.813 -42.970 1.00 85.88 73 ASN A N 1
ATOM 566 C CA . ASN A 1 73 ? 14.718 -8.602 -44.107 1.00 85.88 73 ASN A CA 1
ATOM 567 C C . ASN A 1 73 ? 14.676 -7.717 -45.377 1.00 85.88 73 ASN A C 1
ATOM 569 O O . ASN A 1 73 ? 13.635 -7.119 -45.658 1.00 85.88 73 ASN A O 1
ATOM 573 N N . PRO A 1 74 ? 15.784 -7.567 -46.134 1.00 86.00 74 PRO A N 1
ATOM 574 C CA . PRO A 1 74 ? 15.808 -6.704 -47.317 1.00 86.00 74 PRO A CA 1
ATOM 575 C C . PRO A 1 74 ? 14.835 -7.133 -48.422 1.00 86.00 74 PRO A C 1
ATOM 577 O O . PRO A 1 74 ? 14.326 -6.273 -49.140 1.00 86.00 74 PRO A O 1
ATOM 580 N N . SER A 1 75 ? 14.580 -8.438 -48.556 1.00 91.50 75 SER A N 1
ATOM 581 C CA . SER A 1 75 ? 13.854 -9.013 -49.696 1.00 91.50 75 SER A CA 1
ATOM 582 C C . SER A 1 75 ? 12.348 -8.755 -49.658 1.00 91.50 75 SER A C 1
ATOM 584 O O . SER A 1 75 ? 11.738 -8.500 -50.690 1.00 91.50 75 SER A O 1
ATOM 586 N N . ASP A 1 76 ? 11.751 -8.830 -48.470 1.00 88.94 76 ASP A N 1
ATOM 587 C CA . ASP A 1 76 ? 10.305 -8.709 -48.238 1.00 88.94 76 ASP A CA 1
ATOM 588 C C . ASP A 1 76 ? 9.939 -7.440 -47.438 1.00 88.94 76 ASP A C 1
ATOM 590 O O . ASP A 1 76 ? 8.765 -7.105 -47.297 1.00 88.94 76 ASP A O 1
ATOM 594 N N . GLN A 1 77 ? 10.946 -6.709 -46.936 1.00 86.50 77 GLN A N 1
ATOM 595 C CA . GLN A 1 77 ? 10.813 -5.538 -46.063 1.00 86.50 77 GLN A CA 1
ATOM 596 C C . GLN A 1 77 ? 10.106 -5.814 -44.722 1.00 86.50 77 GLN A C 1
ATOM 598 O O . GLN A 1 77 ? 9.735 -4.869 -44.011 1.00 86.50 77 GLN A O 1
ATOM 603 N N . LEU A 1 78 ? 9.971 -7.083 -44.338 1.00 86.81 78 LEU A N 1
ATOM 604 C CA . LEU A 1 78 ? 9.318 -7.534 -43.114 1.00 86.81 78 LEU A CA 1
ATOM 605 C C . LEU A 1 78 ? 10.281 -7.440 -41.928 1.00 86.81 78 LEU A C 1
ATOM 607 O O . LEU A 1 78 ? 11.505 -7.480 -42.077 1.00 86.81 78 LEU A O 1
ATOM 611 N N . THR A 1 79 ? 9.729 -7.269 -40.725 1.00 88.81 79 THR A N 1
ATOM 612 C CA . THR A 1 79 ? 10.529 -7.264 -39.494 1.00 88.81 79 THR A CA 1
ATOM 613 C C . THR A 1 79 ? 10.479 -8.629 -38.832 1.00 88.81 79 THR A C 1
ATOM 615 O O . THR A 1 79 ? 9.406 -9.141 -38.526 1.00 88.81 79 THR A O 1
ATOM 618 N N . THR A 1 80 ? 11.658 -9.182 -38.571 1.00 91.44 80 THR A N 1
ATOM 619 C CA . THR A 1 80 ? 11.833 -10.469 -37.907 1.00 91.44 80 THR A CA 1
ATOM 620 C C . THR A 1 80 ? 12.451 -10.245 -36.537 1.00 91.44 80 THR A C 1
ATOM 622 O O . THR A 1 80 ? 13.549 -9.693 -36.410 1.00 91.44 80 THR A O 1
ATOM 625 N N . TYR A 1 81 ? 11.753 -10.688 -35.499 1.00 93.62 81 TYR A N 1
ATOM 626 C CA . TYR A 1 81 ? 12.207 -10.608 -34.117 1.00 93.62 81 TYR A CA 1
ATOM 627 C C . TYR A 1 81 ? 13.058 -11.821 -33.757 1.00 93.62 81 TYR A C 1
ATOM 629 O O . TYR A 1 81 ? 12.769 -12.936 -34.178 1.00 93.62 81 TYR A O 1
ATOM 637 N N . ARG A 1 82 ? 14.105 -11.611 -32.960 1.00 93.69 82 ARG A N 1
ATOM 638 C CA . ARG A 1 82 ? 14.964 -12.667 -32.415 1.00 93.69 82 ARG A CA 1
ATOM 639 C C . ARG A 1 82 ? 14.627 -12.874 -30.947 1.00 93.69 82 ARG A C 1
ATOM 641 O O . ARG A 1 82 ? 14.623 -11.909 -30.176 1.00 93.69 82 ARG A O 1
ATOM 648 N N . TYR A 1 83 ? 14.347 -14.116 -30.571 1.00 94.00 83 TYR A N 1
ATOM 649 C CA . TYR A 1 83 ? 13.892 -14.449 -29.230 1.00 94.00 83 TYR A CA 1
ATOM 650 C C . TYR A 1 83 ? 14.462 -15.779 -28.729 1.00 94.00 83 TYR A C 1
ATOM 652 O O . TYR A 1 83 ? 14.914 -16.631 -29.496 1.00 94.00 83 TYR A O 1
ATOM 660 N N . LEU A 1 84 ? 14.445 -15.933 -27.411 1.00 91.00 84 LEU A N 1
ATOM 661 C CA . LEU A 1 84 ? 14.772 -17.155 -26.693 1.00 91.00 84 LEU A CA 1
ATOM 662 C C . LEU A 1 84 ? 13.510 -17.707 -26.037 1.00 91.00 84 LEU A C 1
ATOM 664 O O . LEU A 1 84 ? 12.771 -16.972 -25.381 1.00 91.00 84 LEU A O 1
ATOM 668 N N . GLN A 1 85 ? 13.296 -19.011 -26.185 1.00 88.88 85 GLN A N 1
ATOM 669 C CA . GLN A 1 85 ? 12.240 -19.756 -25.498 1.00 88.88 85 GLN A CA 1
ATOM 670 C C . GLN A 1 85 ? 12.837 -20.965 -24.770 1.00 88.88 85 GLN A C 1
ATOM 672 O O . GLN A 1 85 ? 13.777 -21.603 -25.258 1.00 88.88 85 GLN A O 1
ATOM 677 N N . ARG A 1 86 ? 12.262 -21.308 -23.615 1.00 78.81 86 ARG A N 1
ATOM 678 C CA . ARG A 1 86 ? 12.499 -22.582 -22.927 1.00 78.81 86 ARG A CA 1
ATOM 679 C C . ARG A 1 86 ? 11.435 -23.575 -23.398 1.00 78.81 86 ARG A C 1
ATOM 681 O O . ARG A 1 86 ? 10.248 -23.331 -23.204 1.00 78.81 86 ARG A O 1
ATOM 688 N N . GLY A 1 87 ? 11.852 -24.662 -24.045 1.00 73.38 87 GLY A N 1
ATOM 689 C CA . GLY A 1 87 ? 10.934 -25.683 -24.555 1.00 73.38 87 GLY A CA 1
ATOM 690 C C . GLY A 1 87 ? 10.606 -26.750 -23.508 1.00 73.38 87 GLY A C 1
ATOM 691 O O . GLY A 1 87 ? 11.490 -27.517 -23.126 1.00 73.38 87 GLY A O 1
ATOM 692 N N . GLY A 1 88 ? 9.337 -26.829 -23.095 1.00 67.56 88 GLY A N 1
ATOM 693 C CA . GLY A 1 88 ? 8.769 -27.940 -22.319 1.00 67.56 88 GLY A CA 1
ATOM 694 C C . GLY A 1 88 ? 9.451 -28.263 -20.979 1.00 67.56 88 GLY A C 1
ATOM 695 O O . GLY A 1 88 ? 10.292 -27.525 -20.467 1.00 67.56 88 GLY A O 1
ATOM 696 N N . SER A 1 89 ? 9.108 -29.424 -20.419 1.00 54.53 89 SER A N 1
ATOM 697 C CA . SER A 1 89 ? 9.611 -29.948 -19.136 1.00 54.53 89 SER A CA 1
ATOM 698 C C . SER A 1 89 ? 11.086 -30.405 -19.156 1.00 54.53 89 SER A C 1
ATOM 700 O O . SER A 1 89 ? 11.536 -31.075 -18.229 1.00 54.53 89 SER A O 1
ATOM 702 N N . GLY A 1 90 ? 11.849 -30.064 -20.206 1.00 56.41 90 GLY A N 1
ATOM 703 C CA . GLY A 1 90 ? 13.138 -30.684 -20.562 1.00 56.41 90 GLY A CA 1
ATOM 704 C C . GLY A 1 90 ? 14.349 -29.748 -20.693 1.00 56.41 90 GLY A C 1
ATOM 705 O O . GLY A 1 90 ? 15.440 -30.206 -21.012 1.00 56.41 90 GLY A O 1
ATOM 706 N N . SER A 1 91 ? 14.208 -28.454 -20.390 1.00 61.72 91 SER A N 1
ATOM 707 C CA . SER A 1 91 ? 15.332 -27.525 -20.136 1.00 61.72 91 SER A CA 1
ATOM 708 C C . SER A 1 91 ? 16.246 -27.073 -21.294 1.00 61.72 91 SER A C 1
ATOM 710 O O . SER A 1 91 ? 17.228 -26.382 -21.010 1.00 61.72 91 SER A O 1
ATOM 712 N N . SER A 1 92 ? 15.953 -27.344 -22.570 1.00 72.56 92 SER A N 1
ATOM 713 C CA . SER A 1 92 ? 16.707 -26.719 -23.672 1.00 72.56 92 SER A CA 1
ATOM 714 C C . SER A 1 92 ? 16.228 -25.283 -23.941 1.00 72.56 92 SER A C 1
ATOM 716 O O . SER A 1 92 ? 15.039 -25.015 -24.141 1.00 72.56 92 SER A O 1
ATOM 718 N N . LEU A 1 93 ? 17.169 -24.333 -23.935 1.00 77.69 93 LEU A N 1
ATOM 719 C CA . LEU A 1 93 ? 16.936 -22.991 -24.466 1.00 77.69 93 LEU A CA 1
ATOM 720 C C . LEU A 1 93 ? 17.135 -23.036 -25.978 1.00 77.69 93 LEU A C 1
ATOM 722 O O . LEU A 1 93 ? 18.191 -23.459 -26.445 1.00 77.69 93 LEU A O 1
ATOM 726 N N . SER A 1 94 ? 16.133 -22.593 -26.732 1.00 85.94 94 SER A N 1
ATOM 727 C CA . SER A 1 94 ? 16.215 -22.491 -28.189 1.00 85.94 94 SER A CA 1
ATOM 728 C C . SER A 1 94 ? 16.202 -21.028 -28.617 1.00 85.94 94 SER A C 1
ATOM 730 O O . SER A 1 94 ? 15.347 -20.245 -28.195 1.00 85.94 94 SER A O 1
ATOM 732 N N . LEU A 1 95 ? 17.190 -20.671 -29.438 1.00 89.62 95 LEU A N 1
ATOM 733 C CA . LEU A 1 95 ? 17.232 -19.424 -30.194 1.00 89.62 95 LEU A CA 1
ATOM 734 C C . LEU A 1 95 ? 16.300 -19.590 -31.391 1.00 89.62 95 LEU A C 1
ATOM 736 O O . LEU A 1 95 ? 16.420 -20.567 -32.128 1.00 89.62 95 LEU A O 1
ATOM 740 N N . SER A 1 96 ? 15.380 -18.652 -31.580 1.00 92.12 96 SER A N 1
ATOM 741 C CA . SER A 1 96 ? 14.403 -18.700 -32.663 1.00 92.12 96 SER A CA 1
ATOM 742 C C . SER A 1 96 ? 14.114 -17.297 -33.199 1.00 92.12 96 SER A C 1
ATOM 744 O O . SER A 1 96 ? 14.510 -16.276 -32.622 1.00 92.12 96 SER A O 1
ATOM 746 N N . THR A 1 97 ? 13.435 -17.249 -34.339 1.00 91.00 97 THR A N 1
ATOM 747 C CA . THR A 1 97 ? 13.008 -16.018 -34.995 1.00 91.00 97 THR A CA 1
ATOM 748 C C . THR A 1 97 ? 11.506 -16.014 -35.195 1.00 91.00 97 THR A C 1
ATOM 750 O O . THR A 1 97 ? 10.967 -16.942 -35.792 1.00 91.00 97 THR A O 1
ATOM 753 N N . LEU A 1 98 ? 10.841 -14.953 -34.741 1.00 88.00 98 LEU A N 1
ATOM 754 C CA . LEU A 1 98 ? 9.418 -14.744 -34.966 1.00 88.00 98 LEU A CA 1
ATOM 755 C C . LEU A 1 98 ? 9.249 -13.751 -36.112 1.00 88.00 98 LEU A C 1
ATOM 757 O O . LEU A 1 98 ? 9.616 -12.579 -35.994 1.00 88.00 98 LEU A O 1
ATOM 761 N N . TYR A 1 99 ? 8.673 -14.229 -37.207 1.00 81.44 99 TYR A N 1
ATOM 762 C CA . TYR A 1 99 ? 7.978 -13.385 -38.164 1.00 81.44 99 TYR A CA 1
ATOM 763 C C . TYR A 1 99 ? 6.480 -13.558 -37.914 1.00 81.44 99 TYR A C 1
ATOM 765 O O . TYR A 1 99 ? 5.974 -14.678 -37.966 1.00 81.44 99 TYR A O 1
ATOM 773 N N . GLN A 1 100 ? 5.780 -12.463 -37.627 1.00 69.06 100 GLN A N 1
ATOM 774 C CA . GLN A 1 100 ? 4.331 -12.484 -37.476 1.00 69.06 100 GLN A CA 1
ATOM 775 C C . GLN A 1 100 ? 3.751 -11.156 -37.961 1.00 69.06 100 GLN A C 1
ATOM 777 O O . GLN A 1 100 ? 4.102 -10.086 -37.465 1.00 69.06 100 GLN A O 1
ATOM 782 N N . SER A 1 101 ? 2.879 -11.249 -38.961 1.00 75.56 101 SER A N 1
ATOM 783 C CA . SER A 1 101 ? 1.998 -10.175 -39.407 1.00 75.56 101 SER A CA 1
ATOM 784 C C . SER A 1 101 ? 0.572 -10.735 -39.339 1.00 75.56 101 SER A C 1
ATOM 786 O O . SER A 1 101 ? 0.291 -11.697 -40.060 1.00 75.56 101 SER A O 1
ATOM 788 N N . PRO A 1 102 ? -0.308 -10.231 -38.453 1.00 82.81 102 PRO A N 1
ATOM 789 C CA . PRO A 1 102 ? -0.097 -9.111 -37.530 1.00 82.81 102 PRO A CA 1
ATOM 790 C C . PRO A 1 102 ? 0.937 -9.401 -36.426 1.00 82.81 102 PRO A C 1
ATOM 792 O O . PRO A 1 102 ? 1.197 -10.554 -36.086 1.00 82.81 102 PRO A O 1
ATOM 795 N N . PHE A 1 103 ? 1.500 -8.333 -35.853 1.00 86.06 103 PHE A N 1
ATOM 796 C CA . PHE A 1 103 ? 2.370 -8.397 -34.674 1.00 86.06 103 PHE A CA 1
ATOM 797 C C . PHE A 1 103 ? 1.629 -9.063 -33.492 1.00 86.06 103 PHE A C 1
ATOM 799 O O . PHE A 1 103 ? 0.444 -8.768 -33.297 1.00 86.06 103 PHE A O 1
ATOM 806 N N . PRO A 1 104 ? 2.273 -9.947 -32.703 1.00 87.25 104 PRO A N 1
ATOM 807 C CA . PRO A 1 104 ? 1.604 -10.679 -31.628 1.00 87.25 104 PRO A CA 1
ATOM 808 C C . PRO A 1 104 ? 1.070 -9.761 -30.532 1.00 87.25 104 PRO A C 1
ATOM 810 O O . PRO A 1 104 ? 1.678 -8.737 -30.208 1.00 87.25 104 PRO A O 1
ATOM 813 N N . LYS A 1 105 ? -0.024 -10.163 -29.878 1.00 92.56 105 LYS A N 1
ATOM 814 C CA . LYS A 1 105 ? -0.515 -9.441 -28.702 1.00 92.56 105 LYS A CA 1
ATOM 815 C C . LYS A 1 105 ? 0.400 -9.717 -27.521 1.00 92.56 105 LYS A C 1
ATOM 817 O O . LYS A 1 105 ? 0.326 -10.765 -26.880 1.00 92.56 105 LYS A O 1
ATOM 822 N N . ILE A 1 106 ? 1.266 -8.756 -27.230 1.00 95.75 106 ILE A N 1
ATOM 823 C CA . ILE A 1 106 ? 2.089 -8.766 -26.029 1.00 95.75 106 ILE A CA 1
ATOM 824 C C . ILE A 1 106 ? 1.314 -8.059 -24.918 1.00 95.75 106 ILE A C 1
ATOM 826 O O . ILE A 1 106 ? 1.157 -6.838 -24.950 1.00 95.75 106 ILE A O 1
ATOM 830 N N . GLY A 1 107 ? 0.823 -8.833 -23.950 1.00 95.62 107 GLY A N 1
ATOM 831 C CA . GLY A 1 107 ? 0.095 -8.319 -22.785 1.00 95.62 107 GLY A CA 1
ATOM 832 C C . GLY A 1 107 ? 0.997 -7.925 -21.612 1.00 95.62 107 GLY A C 1
ATOM 833 O O . GLY A 1 107 ? 0.535 -7.278 -20.679 1.00 95.62 107 GLY A O 1
ATOM 834 N N . GLN A 1 108 ? 2.276 -8.316 -21.634 1.00 96.31 108 GLN A N 1
ATOM 835 C CA . GLN A 1 108 ? 3.230 -7.966 -20.582 1.00 96.31 108 GLN A CA 1
ATOM 836 C C . GLN A 1 108 ? 4.663 -7.895 -21.121 1.00 96.31 108 GLN A C 1
ATOM 838 O O . GLN A 1 108 ? 5.040 -8.702 -21.969 1.00 96.31 108 GLN A O 1
ATOM 843 N N . ALA A 1 109 ? 5.491 -7.001 -20.581 1.00 95.69 109 ALA A N 1
ATOM 844 C CA . ALA A 1 109 ? 6.947 -7.060 -20.721 1.00 95.69 109 ALA A CA 1
ATOM 845 C C . ALA A 1 109 ? 7.646 -6.853 -19.384 1.00 95.69 109 ALA A C 1
ATOM 847 O O . ALA A 1 109 ? 7.258 -6.005 -18.584 1.00 95.69 109 ALA A O 1
ATOM 848 N N . ILE A 1 110 ? 8.728 -7.597 -19.199 1.00 92.88 110 ILE A N 1
ATOM 849 C CA . ILE A 1 110 ? 9.618 -7.556 -18.050 1.00 92.88 110 ILE A CA 1
ATOM 850 C C . ILE A 1 110 ? 11.026 -7.305 -18.583 1.00 92.88 110 ILE A C 1
ATOM 852 O O . ILE A 1 110 ? 11.504 -8.014 -19.468 1.00 92.88 110 ILE A O 1
ATOM 856 N N . PHE A 1 111 ? 11.691 -6.276 -18.074 1.00 90.94 111 PHE A N 1
ATOM 857 C CA . PHE A 1 111 ? 13.035 -5.902 -18.508 1.00 90.94 111 PHE A CA 1
ATOM 858 C C . PHE A 1 111 ? 13.830 -5.311 -17.349 1.00 90.94 111 PHE A C 1
ATOM 860 O O . PHE A 1 111 ? 13.272 -4.790 -16.381 1.00 90.94 111 PHE A O 1
ATOM 867 N N . PHE A 1 112 ? 15.152 -5.405 -17.447 1.00 86.25 112 PHE A N 1
ATOM 868 C CA . PHE A 1 112 ? 16.053 -4.791 -16.484 1.00 86.25 112 PHE A CA 1
ATOM 869 C C . PHE A 1 112 ? 16.484 -3.414 -16.975 1.00 86.25 112 PHE A C 1
ATOM 871 O O . PHE A 1 112 ? 16.884 -3.256 -18.124 1.00 86.25 112 PHE A O 1
ATOM 878 N N . THR A 1 113 ? 16.449 -2.425 -16.090 1.00 83.69 113 THR A N 1
ATOM 879 C CA . THR A 1 113 ? 17.056 -1.114 -16.327 1.00 83.69 113 THR A CA 1
ATOM 880 C C . THR A 1 113 ? 18.221 -0.921 -15.371 1.00 83.69 113 THR A C 1
ATOM 882 O O . THR A 1 113 ? 18.217 -1.446 -14.256 1.00 83.69 113 THR A O 1
ATOM 885 N N . GLU A 1 114 ? 19.198 -0.110 -15.761 1.00 79.00 114 GLU A N 1
ATOM 886 C CA . GLU A 1 114 ? 20.094 0.506 -14.782 1.00 79.00 114 GLU A CA 1
ATOM 887 C C . GLU A 1 114 ? 19.279 1.363 -13.785 1.00 79.00 114 GLU A C 1
ATOM 889 O O . GLU A 1 114 ? 18.121 1.710 -14.073 1.00 79.00 114 GLU A O 1
ATOM 894 N N . PRO A 1 115 ? 19.823 1.689 -12.595 1.00 73.62 115 PRO A N 1
ATOM 895 C CA . PRO A 1 115 ? 19.211 2.699 -11.743 1.00 73.62 115 PRO A CA 1
ATOM 896 C C . PRO A 1 115 ? 19.029 3.994 -12.547 1.00 73.62 115 PRO A C 1
ATOM 898 O O . PRO A 1 115 ? 19.946 4.366 -13.283 1.00 73.62 115 PRO A O 1
ATOM 901 N N . PRO A 1 116 ? 17.891 4.696 -12.418 1.00 78.88 116 PRO A N 1
ATOM 902 C CA . PRO A 1 116 ? 17.740 5.998 -13.048 1.00 78.88 116 PRO A CA 1
ATOM 903 C C . PRO A 1 116 ? 18.843 6.933 -12.543 1.00 78.88 116 PRO A C 1
ATOM 905 O O . PRO A 1 116 ? 19.079 7.021 -11.337 1.00 78.88 116 PRO A O 1
ATOM 908 N N . THR A 1 117 ? 19.516 7.621 -13.464 1.00 88.19 117 THR A N 1
ATOM 909 C CA . THR A 1 117 ? 20.499 8.656 -13.126 1.00 88.19 117 THR A CA 1
ATOM 910 C C . THR A 1 117 ? 19.825 9.797 -12.373 1.00 88.19 117 THR A C 1
ATOM 912 O O . THR A 1 117 ? 18.640 10.065 -12.589 1.00 88.19 117 THR A O 1
ATOM 915 N N . ASP A 1 118 ? 20.578 10.496 -11.533 1.00 94.12 118 ASP A N 1
ATOM 916 C CA . ASP A 1 118 ? 20.091 11.675 -10.818 1.00 94.12 118 ASP A CA 1
ATOM 917 C C . ASP A 1 118 ? 19.547 12.742 -11.784 1.00 94.12 118 ASP A C 1
ATOM 919 O O . ASP A 1 118 ? 20.076 12.949 -12.880 1.00 94.12 118 ASP A O 1
ATOM 923 N N . CYS A 1 119 ? 18.465 13.417 -11.393 1.00 94.94 119 CYS A N 1
ATOM 924 C CA . CYS A 1 119 ? 17.916 14.526 -12.163 1.00 94.94 119 CYS A CA 1
ATOM 925 C C . CYS A 1 119 ? 18.910 15.699 -12.182 1.00 94.94 119 CYS A C 1
ATOM 927 O O . CYS A 1 119 ? 19.354 16.172 -11.136 1.00 94.94 119 CYS A O 1
ATOM 929 N N . THR A 1 120 ? 19.221 16.209 -13.374 1.00 95.06 120 THR A N 1
ATOM 930 C CA . THR A 1 120 ? 20.131 17.352 -13.580 1.00 95.06 120 THR A CA 1
ATOM 931 C C . THR A 1 120 ? 19.407 18.653 -13.940 1.00 95.06 120 THR A C 1
ATOM 933 O O . THR A 1 120 ? 20.049 19.692 -14.069 1.00 95.06 120 THR A O 1
ATOM 936 N N . SER A 1 121 ? 18.082 18.610 -14.113 1.00 93.50 121 SER A N 1
ATOM 937 C CA . SER A 1 121 ? 17.243 19.769 -14.438 1.00 93.50 121 SER A CA 1
ATOM 938 C C . SER A 1 121 ? 15.816 19.600 -13.900 1.00 93.50 121 SER A C 1
ATOM 940 O O . SER A 1 121 ? 15.433 18.518 -13.449 1.00 93.50 121 SER A O 1
ATOM 942 N N . SER A 1 122 ? 14.998 20.645 -14.045 1.00 91.44 122 SER A N 1
ATOM 943 C CA . SER A 1 122 ? 13.545 20.640 -13.819 1.00 91.44 122 SER A CA 1
ATOM 944 C C . SER A 1 122 ? 12.731 19.904 -14.900 1.00 91.44 122 SER A C 1
ATOM 946 O O . SER A 1 122 ? 11.502 19.923 -14.859 1.00 91.44 122 SER A O 1
ATOM 948 N N . SER A 1 123 ? 13.384 19.246 -15.862 1.00 89.56 123 SER A N 1
ATOM 949 C CA . SER A 1 123 ? 12.736 18.401 -16.869 1.00 89.56 123 SER A CA 1
ATOM 950 C C . SER A 1 123 ? 13.027 16.923 -16.607 1.00 89.56 123 SER A C 1
ATOM 952 O O . SER A 1 123 ? 14.154 16.545 -16.281 1.00 89.56 123 SER A O 1
ATOM 954 N N . ILE A 1 124 ? 12.009 16.075 -16.758 1.00 85.56 124 ILE A N 1
ATOM 955 C CA . ILE A 1 124 ? 12.184 14.623 -16.699 1.00 85.56 124 ILE A CA 1
ATOM 956 C C . ILE A 1 124 ? 12.733 14.147 -18.051 1.00 85.56 124 ILE A C 1
ATOM 958 O O . ILE A 1 124 ? 12.061 14.336 -19.069 1.00 85.56 124 ILE A O 1
ATOM 962 N N . PRO A 1 125 ? 13.918 13.507 -18.104 1.00 83.94 125 PRO A N 1
ATOM 963 C CA . PRO A 1 125 ? 14.353 12.833 -19.318 1.00 83.94 125 PRO A CA 1
ATOM 964 C C . PRO A 1 125 ? 13.381 11.685 -19.614 1.00 83.94 125 PRO A C 1
ATOM 966 O O . PRO A 1 125 ? 12.792 11.122 -18.696 1.00 83.94 125 PRO A O 1
ATOM 969 N N . GLN A 1 126 ? 13.252 11.294 -20.883 1.00 76.44 126 GLN A N 1
ATOM 970 C CA . GLN A 1 126 ? 12.223 10.379 -21.422 1.00 76.44 126 GLN A CA 1
ATOM 971 C C . GLN A 1 126 ? 11.999 9.046 -20.653 1.00 76.44 126 GLN A C 1
ATOM 973 O O . GLN A 1 126 ? 11.007 8.362 -20.883 1.00 76.44 126 GLN A O 1
ATOM 978 N N . PHE A 1 127 ? 12.898 8.663 -19.744 1.00 71.94 127 PHE A N 1
ATOM 979 C CA . PHE A 1 127 ? 12.887 7.398 -19.002 1.00 71.94 127 PHE A CA 1
ATOM 980 C C . PHE A 1 127 ? 12.970 7.586 -17.481 1.00 71.94 127 PHE A C 1
ATOM 982 O O . PHE A 1 127 ? 13.335 6.657 -16.763 1.00 71.94 127 PHE A O 1
ATOM 989 N N . GLY A 1 128 ? 12.643 8.789 -17.003 1.00 83.88 128 GLY A N 1
ATOM 990 C CA . GLY A 1 128 ? 12.757 9.171 -15.603 1.00 83.88 128 GLY A CA 1
ATOM 991 C C . GLY A 1 128 ? 14.197 9.447 -15.167 1.00 83.88 128 GLY A C 1
ATOM 992 O O . GLY A 1 128 ? 15.173 9.056 -15.807 1.00 83.88 128 GLY A O 1
ATOM 993 N N . CYS A 1 129 ? 14.312 10.137 -14.043 1.00 91.88 129 CYS A N 1
ATOM 994 C CA . CYS A 1 129 ? 15.552 10.376 -13.315 1.00 91.88 129 CYS A CA 1
ATOM 995 C C . CYS A 1 129 ? 15.262 10.230 -11.817 1.00 91.88 129 CYS A C 1
ATOM 997 O O . CYS A 1 129 ? 14.102 10.321 -11.409 1.00 91.88 129 CYS A O 1
ATOM 999 N N . LYS A 1 130 ? 16.278 9.961 -10.997 1.00 94.12 130 LYS A N 1
ATOM 1000 C CA . LYS A 1 130 ? 16.128 9.928 -9.539 1.00 94.12 130 LYS A CA 1
ATOM 1001 C C . LYS A 1 130 ? 16.032 11.359 -9.011 1.00 94.12 130 LYS A C 1
ATOM 1003 O O . LYS A 1 130 ? 16.876 12.189 -9.349 1.00 94.12 130 LYS A O 1
ATOM 1008 N N . CYS A 1 131 ? 15.013 11.654 -8.206 1.00 96.56 131 CYS A N 1
ATOM 1009 C CA . CYS A 1 131 ? 14.874 12.970 -7.588 1.00 96.56 131 CYS A CA 1
ATOM 1010 C C . CYS A 1 131 ? 16.094 13.271 -6.705 1.00 96.56 131 CYS A C 1
ATOM 1012 O O . CYS A 1 131 ? 16.563 12.399 -5.975 1.00 96.56 131 CYS A O 1
ATOM 1014 N N . THR A 1 132 ? 16.565 14.514 -6.731 1.00 95.94 132 THR A N 1
ATOM 1015 C CA . THR A 1 132 ? 17.609 15.021 -5.831 1.00 95.94 132 THR A CA 1
ATOM 1016 C C . THR A 1 132 ? 17.083 16.203 -5.021 1.00 95.94 132 THR A C 1
ATOM 1018 O O . THR A 1 132 ? 16.040 16.777 -5.344 1.00 95.94 132 THR A O 1
ATOM 1021 N N . SER A 1 133 ? 17.827 16.602 -3.991 1.00 94.50 133 SER A N 1
ATOM 1022 C CA . SER A 1 133 ? 17.562 17.813 -3.204 1.00 94.50 133 SER A CA 1
ATOM 1023 C C . SER A 1 133 ? 17.539 19.100 -4.045 1.00 94.50 133 SER A C 1
ATOM 1025 O O . SER A 1 133 ? 16.848 20.046 -3.678 1.00 94.50 133 SER A O 1
ATOM 1027 N N . THR A 1 134 ? 18.249 19.132 -5.180 1.00 95.44 134 THR A N 1
ATOM 1028 C CA . THR A 1 134 ? 18.331 20.299 -6.081 1.00 95.44 134 THR A CA 1
ATOM 1029 C C . THR A 1 134 ? 17.386 20.203 -7.285 1.00 95.44 134 THR A C 1
ATOM 1031 O O . THR A 1 134 ? 16.884 21.219 -7.754 1.00 95.44 134 THR A O 1
ATOM 1034 N N . ASN A 1 135 ? 17.138 18.996 -7.804 1.00 96.38 135 ASN A N 1
ATOM 1035 C CA . ASN A 1 135 ? 16.297 18.751 -8.978 1.00 96.38 135 ASN A CA 1
ATOM 1036 C C . ASN A 1 135 ? 15.302 17.618 -8.691 1.00 96.38 135 ASN A C 1
ATOM 1038 O O . ASN A 1 135 ? 15.665 16.440 -8.672 1.00 96.38 135 ASN A O 1
ATOM 1042 N N . ASN A 1 136 ? 14.035 17.976 -8.509 1.00 95.31 136 ASN A N 1
ATOM 1043 C CA . ASN A 1 136 ? 12.943 17.060 -8.178 1.00 95.31 136 ASN A CA 1
ATOM 1044 C C . ASN A 1 136 ? 11.682 17.343 -9.032 1.00 95.31 136 ASN A C 1
ATOM 1046 O O . ASN A 1 136 ? 10.623 17.675 -8.500 1.00 95.31 136 ASN A O 1
ATOM 1050 N N . PRO A 1 137 ? 11.770 17.244 -10.374 1.00 95.19 137 PRO A N 1
ATOM 1051 C CA . PRO A 1 137 ? 10.632 17.504 -11.252 1.00 95.19 137 PRO A CA 1
ATOM 1052 C C . PRO A 1 137 ? 9.490 16.498 -11.043 1.00 95.19 137 PRO A C 1
ATOM 1054 O O . PRO A 1 137 ? 9.726 15.315 -10.804 1.00 95.19 137 PRO A O 1
ATOM 1057 N N . THR A 1 138 ? 8.242 16.957 -11.161 1.00 93.50 138 THR A N 1
ATOM 1058 C CA . THR A 1 138 ? 7.030 16.163 -10.890 1.00 93.50 138 THR A CA 1
ATOM 1059 C C . THR A 1 138 ? 6.990 14.862 -11.695 1.00 93.50 138 THR A C 1
ATOM 1061 O O . THR A 1 138 ? 6.780 14.895 -12.905 1.00 93.50 138 THR A O 1
ATOM 1064 N N . GLY A 1 139 ? 7.159 13.721 -11.017 1.00 87.62 139 GLY A N 1
ATOM 1065 C CA . GLY A 1 139 ? 7.225 12.387 -11.630 1.00 87.62 139 GLY A CA 1
ATOM 1066 C C . GLY A 1 139 ? 8.627 11.761 -11.691 1.00 87.62 139 GLY A C 1
ATOM 1067 O O . GLY A 1 139 ? 8.784 10.693 -12.280 1.00 87.62 139 GLY A O 1
ATOM 1068 N N . CYS A 1 140 ? 9.653 12.392 -11.108 1.00 94.56 140 CYS A N 1
ATOM 1069 C CA . CYS A 1 140 ? 10.947 11.746 -10.889 1.00 94.56 140 CYS A CA 1
ATOM 1070 C C . CYS A 1 140 ? 10.825 10.554 -9.918 1.00 94.56 140 CYS A C 1
ATOM 1072 O O . CYS A 1 140 ? 9.897 10.458 -9.116 1.00 94.56 140 CYS A O 1
ATOM 1074 N N . PHE A 1 141 ? 11.777 9.623 -9.984 1.00 91.44 141 PHE A N 1
ATOM 1075 C CA . PHE A 1 141 ? 11.814 8.475 -9.086 1.00 91.44 141 PHE A CA 1
ATOM 1076 C C . PHE A 1 141 ? 12.317 8.896 -7.708 1.00 91.44 141 PHE A C 1
ATOM 1078 O O . PHE A 1 141 ? 13.478 9.282 -7.554 1.00 91.44 141 PHE A O 1
ATOM 1085 N N . CYS A 1 142 ? 11.456 8.779 -6.705 1.00 95.19 142 CYS A N 1
ATOM 1086 C CA . CYS A 1 142 ? 11.801 9.121 -5.335 1.00 95.19 142 CYS A CA 1
ATOM 1087 C C . CYS A 1 142 ? 12.928 8.238 -4.775 1.00 95.19 142 CYS A C 1
ATOM 1089 O O . CYS A 1 142 ? 12.932 7.018 -4.995 1.00 95.19 142 CYS A O 1
ATOM 1091 N N . PRO A 1 143 ? 13.878 8.836 -4.036 1.00 95.06 143 PRO A N 1
ATOM 1092 C CA . PRO A 1 143 ? 14.774 8.108 -3.154 1.00 95.06 143 PRO A CA 1
ATOM 1093 C C . PRO A 1 143 ? 14.028 7.242 -2.137 1.00 95.06 143 PRO A C 1
ATOM 1095 O O . PRO A 1 143 ? 12.867 7.490 -1.815 1.00 95.06 143 PRO A O 1
ATOM 1098 N N . THR A 1 144 ? 14.711 6.216 -1.632 1.00 92.75 144 THR A N 1
ATOM 1099 C CA . THR A 1 144 ? 14.147 5.235 -0.689 1.00 92.75 144 THR A CA 1
ATOM 1100 C C . THR A 1 144 ? 14.870 5.215 0.657 1.00 92.75 144 THR A C 1
ATOM 1102 O O . THR A 1 144 ? 14.675 4.276 1.423 1.00 92.75 144 THR A O 1
ATOM 1105 N N . THR A 1 145 ? 15.727 6.203 0.935 1.00 94.00 145 THR A N 1
ATOM 1106 C CA . THR A 1 145 ? 16.345 6.405 2.255 1.00 94.00 145 THR A CA 1
ATOM 1107 C C . THR A 1 145 ? 16.049 7.826 2.752 1.00 94.00 145 THR A C 1
ATOM 1109 O O . THR A 1 145 ? 15.924 8.734 1.919 1.00 94.00 145 THR A O 1
ATOM 1112 N N . PRO A 1 146 ? 15.905 8.048 4.073 1.00 95.81 146 PRO A N 1
ATOM 1113 C CA . PRO A 1 146 ? 15.539 9.357 4.617 1.00 95.81 146 PRO A CA 1
ATOM 1114 C C . PRO A 1 146 ? 16.515 10.484 4.265 1.00 95.81 146 PRO A C 1
ATOM 1116 O O . PRO A 1 146 ? 16.097 11.611 4.010 1.00 95.81 146 PRO A O 1
ATOM 1119 N N . GLU A 1 147 ? 17.812 10.180 4.209 1.00 96.06 147 GLU A N 1
ATOM 1120 C CA . GLU A 1 147 ? 18.889 11.152 3.987 1.00 96.06 147 GLU A CA 1
ATOM 1121 C C . GLU A 1 147 ? 18.825 11.742 2.573 1.00 96.06 147 GLU A C 1
ATOM 1123 O O . GLU A 1 147 ? 19.065 12.931 2.369 1.00 96.06 147 GLU A O 1
ATOM 1128 N N . GLU A 1 148 ? 18.467 10.916 1.588 1.00 96.00 148 GLU A N 1
ATOM 1129 C CA . GLU A 1 148 ? 18.340 11.326 0.188 1.00 96.00 148 GLU A CA 1
ATOM 1130 C C . GLU A 1 148 ? 17.041 12.101 -0.091 1.00 96.00 148 GLU A C 1
ATOM 1132 O O . GLU A 1 148 ? 16.949 12.800 -1.100 1.00 96.00 148 GLU A O 1
ATOM 1137 N N . LEU A 1 149 ? 16.040 11.999 0.793 1.00 96.50 149 LEU A N 1
ATOM 1138 C CA . LEU A 1 149 ? 14.789 12.759 0.707 1.00 96.50 149 LEU A CA 1
ATOM 1139 C C . LEU A 1 149 ? 14.906 14.178 1.281 1.00 96.50 149 LEU A C 1
ATOM 1141 O O . LEU A 1 149 ? 14.008 14.991 1.060 1.00 96.50 149 LEU A O 1
ATOM 1145 N N . LEU A 1 150 ? 15.995 14.521 1.976 1.00 95.00 150 LEU A N 1
ATOM 1146 C CA . LEU A 1 150 ? 16.194 15.862 2.528 1.00 95.00 150 LEU A CA 1
ATOM 1147 C C . LEU A 1 150 ? 16.076 16.945 1.439 1.00 95.00 150 LEU A C 1
ATOM 1149 O O . LEU A 1 150 ? 16.746 16.909 0.408 1.00 95.00 150 LEU A O 1
ATOM 1153 N N . ASN A 1 151 ? 15.230 17.947 1.702 1.00 94.19 151 ASN A N 1
ATOM 1154 C CA . ASN A 1 151 ? 14.843 19.032 0.783 1.00 94.19 151 ASN A CA 1
ATOM 1155 C C . ASN A 1 151 ? 13.994 18.618 -0.441 1.00 94.19 151 ASN A C 1
ATOM 1157 O O . ASN A 1 151 ? 13.681 19.465 -1.277 1.00 94.19 151 ASN A O 1
ATOM 1161 N N . ILE A 1 152 ? 13.548 17.361 -0.541 1.00 95.44 152 ILE A N 1
ATOM 1162 C CA . ILE A 1 152 ? 12.560 16.939 -1.544 1.00 95.44 152 ILE A CA 1
ATOM 1163 C C . ILE A 1 152 ? 11.153 17.117 -0.970 1.00 95.44 152 ILE A C 1
ATOM 1165 O O . ILE A 1 152 ? 10.792 16.523 0.043 1.00 95.44 152 ILE A O 1
ATOM 1169 N N . GLN A 1 153 ? 10.333 17.940 -1.617 1.00 93.94 153 GLN A N 1
ATOM 1170 C CA . GLN A 1 153 ? 8.995 18.284 -1.131 1.00 93.94 153 GLN A CA 1
ATOM 1171 C C . GLN A 1 153 ? 8.042 17.068 -1.080 1.00 93.94 153 GLN A C 1
ATOM 1173 O O . GLN A 1 153 ? 8.127 16.143 -1.893 1.00 93.94 153 GLN A O 1
ATOM 1178 N N . LYS A 1 154 ? 7.117 17.064 -0.108 1.00 93.56 154 LYS A N 1
ATOM 1179 C CA . LYS A 1 154 ? 6.189 15.943 0.174 1.00 93.56 154 LYS A CA 1
ATOM 1180 C C . LYS A 1 154 ? 5.212 15.660 -0.975 1.00 93.56 154 LYS A C 1
ATOM 1182 O O . LYS A 1 154 ? 4.809 14.518 -1.178 1.00 93.56 154 LYS A O 1
ATOM 1187 N N . SER A 1 155 ? 4.871 16.682 -1.759 1.00 92.38 155 SER A N 1
ATOM 1188 C CA . SER A 1 155 ? 4.046 16.577 -2.970 1.00 92.38 155 SER A CA 1
ATOM 1189 C C . SER A 1 155 ? 4.770 15.940 -4.164 1.00 92.38 155 SER A C 1
ATOM 1191 O O . SER A 1 155 ? 4.108 15.434 -5.066 1.00 92.38 155 SER A O 1
ATOM 1193 N N . GLN A 1 156 ? 6.106 15.931 -4.174 1.00 94.69 156 GLN A N 1
ATOM 1194 C CA . GLN A 1 156 ? 6.926 15.227 -5.163 1.00 94.69 156 GLN A CA 1
ATOM 1195 C C . GLN A 1 156 ? 7.173 13.781 -4.728 1.00 94.69 156 GLN A C 1
ATOM 1197 O O . GLN A 1 156 ? 7.088 12.873 -5.550 1.00 94.69 156 GLN A O 1
ATOM 1202 N N . CYS A 1 157 ? 7.465 13.575 -3.440 1.00 95.62 157 CYS A N 1
ATOM 1203 C CA . CYS A 1 157 ? 7.767 12.267 -2.873 1.00 95.62 157 CYS A CA 1
ATOM 1204 C C . CYS A 1 157 ? 7.040 12.045 -1.553 1.00 95.62 157 CYS A C 1
ATOM 1206 O O . CYS A 1 157 ? 7.307 12.746 -0.576 1.00 95.62 157 CYS A O 1
ATOM 1208 N N . SER A 1 158 ? 6.186 11.020 -1.515 1.00 95.00 158 SER A N 1
ATOM 1209 C CA . SER A 1 158 ? 5.500 10.555 -0.307 1.00 95.00 158 SER A CA 1
ATOM 1210 C C . SER A 1 158 ? 6.475 10.250 0.833 1.00 95.00 158 SER A C 1
ATOM 1212 O O . SER A 1 158 ? 7.657 9.991 0.605 1.00 95.00 158 SER A O 1
ATOM 1214 N N . CYS A 1 159 ? 5.969 10.292 2.062 1.00 95.31 159 CYS A N 1
ATOM 1215 C CA . CYS A 1 159 ? 6.749 10.001 3.258 1.00 95.31 159 CYS A CA 1
ATOM 1216 C C . CYS A 1 159 ? 7.097 8.512 3.365 1.00 95.31 159 CYS A C 1
ATOM 1218 O O . CYS A 1 159 ? 6.282 7.662 2.998 1.00 95.31 159 CYS A O 1
ATOM 1220 N N . ILE A 1 160 ? 8.279 8.209 3.898 1.00 94.25 160 ILE A N 1
ATOM 1221 C CA . ILE A 1 160 ? 8.720 6.842 4.217 1.00 94.25 160 ILE A CA 1
ATOM 1222 C C . ILE A 1 160 ? 8.909 6.655 5.734 1.00 94.25 160 ILE A C 1
ATOM 1224 O O . ILE A 1 160 ? 8.660 7.573 6.515 1.00 94.25 160 ILE A O 1
ATOM 1228 N N . ALA A 1 161 ? 9.325 5.462 6.168 1.00 92.81 161 ALA A N 1
ATOM 1229 C CA . ALA A 1 161 ? 9.766 5.253 7.548 1.00 92.81 161 ALA A CA 1
ATOM 1230 C C . ALA A 1 161 ? 11.014 6.104 7.850 1.00 92.81 161 ALA A C 1
ATOM 1232 O O . ALA A 1 161 ? 11.871 6.264 6.982 1.00 92.81 161 ALA A O 1
ATOM 1233 N N . ASP A 1 162 ? 11.088 6.652 9.066 1.00 92.62 162 ASP A N 1
ATOM 1234 C CA . ASP A 1 162 ? 12.200 7.478 9.569 1.00 92.62 162 ASP A CA 1
ATOM 1235 C C . ASP A 1 162 ? 12.513 8.739 8.732 1.00 92.62 162 ASP A C 1
ATOM 1237 O O . ASP A 1 162 ? 13.603 9.307 8.798 1.00 92.62 162 ASP A O 1
ATOM 1241 N N . ASP A 1 163 ? 11.537 9.207 7.947 1.00 95.81 163 ASP A N 1
ATOM 1242 C CA . ASP A 1 163 ? 11.663 10.336 7.024 1.00 95.81 163 ASP A CA 1
ATOM 1243 C C . ASP A 1 163 ? 11.908 11.669 7.749 1.00 95.81 163 ASP A C 1
ATOM 1245 O O . ASP A 1 163 ? 11.019 12.246 8.377 1.00 95.81 163 ASP A O 1
ATOM 1249 N N . GLN A 1 164 ? 13.131 12.185 7.633 1.00 94.38 164 GLN A N 1
ATOM 1250 C CA . GLN A 1 164 ? 13.618 13.358 8.365 1.00 94.38 164 GLN A CA 1
ATOM 1251 C C . GLN A 1 164 ? 12.982 14.690 7.920 1.00 94.38 164 GLN A C 1
ATOM 1253 O O . GLN A 1 164 ? 13.266 15.735 8.507 1.00 94.38 164 GLN A O 1
ATOM 1258 N N . ARG A 1 165 ? 12.122 14.702 6.891 1.00 94.19 165 ARG A N 1
ATOM 1259 C CA . ARG A 1 165 ? 11.443 15.925 6.442 1.00 94.19 165 ARG A CA 1
ATOM 1260 C C . ARG A 1 165 ? 10.402 16.380 7.476 1.00 94.19 165 ARG A C 1
ATOM 1262 O O . ARG A 1 165 ? 9.537 15.580 7.832 1.00 94.19 165 ARG A O 1
ATOM 1269 N N . PRO A 1 166 ? 10.375 17.663 7.893 1.00 92.00 166 PRO A N 1
ATOM 1270 C CA . PRO A 1 166 ? 9.403 18.161 8.876 1.00 92.00 166 PRO A CA 1
ATOM 1271 C C . PRO A 1 166 ? 7.932 17.907 8.510 1.00 92.00 166 PRO A C 1
ATOM 1273 O O . PRO A 1 166 ? 7.110 17.669 9.387 1.00 92.00 166 PRO A O 1
ATOM 1276 N N . SER A 1 167 ? 7.603 17.907 7.216 1.00 92.44 167 SER A N 1
ATOM 1277 C CA . SER A 1 167 ? 6.267 17.589 6.697 1.00 92.44 167 SER A CA 1
ATOM 1278 C C . SER A 1 167 ? 5.898 16.105 6.787 1.00 92.44 167 SER A C 1
ATOM 1280 O O . SER A 1 167 ? 4.724 15.753 6.705 1.00 92.44 167 SER A O 1
ATOM 1282 N N . CYS A 1 168 ? 6.871 15.212 6.953 1.00 94.12 168 CYS A N 1
ATOM 1283 C CA . CYS A 1 168 ? 6.651 13.777 7.112 1.00 94.12 168 CYS A CA 1
ATOM 1284 C C . CYS A 1 168 ? 6.644 13.318 8.571 1.00 94.12 168 CYS A C 1
ATOM 1286 O O . CYS A 1 168 ? 6.003 12.311 8.875 1.00 94.12 168 CYS A O 1
ATOM 1288 N N . GLN A 1 169 ? 7.265 14.091 9.462 1.00 92.19 169 GLN A N 1
ATOM 1289 C CA . GLN A 1 169 ? 7.212 13.888 10.907 1.00 92.19 169 GLN A CA 1
ATOM 1290 C C . GLN A 1 169 ? 5.777 13.952 11.450 1.00 92.19 169 GLN A C 1
ATOM 1292 O O . GLN A 1 169 ? 4.898 14.618 10.890 1.00 92.19 169 GLN A O 1
ATOM 1297 N N . THR A 1 170 ? 5.548 13.249 12.559 1.00 89.12 170 THR A N 1
ATOM 1298 C CA . THR A 1 170 ? 4.268 13.281 13.272 1.00 89.12 170 THR A CA 1
ATOM 1299 C C . THR A 1 170 ? 4.095 14.631 13.964 1.00 89.12 170 THR A C 1
ATOM 1301 O O . THR A 1 170 ? 5.007 15.084 14.652 1.00 89.12 170 THR A O 1
ATOM 1304 N N . CYS A 1 171 ? 2.934 15.269 13.809 1.00 88.12 171 CYS A N 1
ATOM 1305 C CA . CYS A 1 171 ? 2.616 16.509 14.516 1.00 88.12 171 CYS A CA 1
ATOM 1306 C C . CYS A 1 171 ? 2.686 16.296 16.040 1.00 88.12 171 CYS A C 1
ATOM 1308 O O . CYS A 1 171 ? 2.120 15.331 16.552 1.00 88.12 171 CYS A O 1
ATOM 1310 N N . THR A 1 172 ? 3.322 17.220 16.757 1.00 83.69 172 THR A N 1
ATOM 1311 C CA . THR A 1 172 ? 3.493 17.208 18.221 1.00 83.69 172 THR A CA 1
ATOM 1312 C C . THR A 1 172 ? 2.650 18.266 18.941 1.00 83.69 172 THR A C 1
ATOM 1314 O O . THR A 1 172 ? 2.632 18.320 20.167 1.00 83.69 172 THR A O 1
ATOM 1317 N N . GLY A 1 173 ? 1.983 19.156 18.198 1.00 77.25 173 GLY A N 1
ATOM 1318 C CA . GLY A 1 173 ? 1.318 20.334 18.761 1.00 77.25 173 GLY A CA 1
ATOM 1319 C C . GLY A 1 173 ? 2.257 21.508 19.033 1.00 77.25 173 GLY A C 1
ATOM 1320 O O . GLY A 1 173 ? 1.811 22.538 19.542 1.00 77.25 173 GLY A O 1
ATOM 1321 N N . ALA A 1 174 ? 3.541 21.393 18.691 1.00 81.06 174 ALA A N 1
ATOM 1322 C CA . ALA A 1 174 ? 4.483 22.494 18.796 1.00 81.06 174 ALA A CA 1
ATOM 1323 C C . ALA A 1 174 ? 4.230 23.549 17.705 1.00 81.06 174 ALA A C 1
ATOM 1325 O O . ALA A 1 174 ? 3.904 23.234 16.563 1.00 81.06 174 ALA A O 1
ATOM 1326 N N . ALA A 1 175 ? 4.474 24.824 18.024 1.00 80.88 175 ALA A N 1
ATOM 1327 C CA . ALA A 1 175 ? 4.404 25.914 17.042 1.00 80.88 175 ALA A CA 1
ATOM 1328 C C . ALA A 1 175 ? 5.454 25.793 15.911 1.00 80.88 175 ALA A C 1
ATOM 1330 O O . ALA A 1 175 ? 5.358 26.494 14.907 1.00 80.88 175 ALA A O 1
ATOM 1331 N N . SER A 1 176 ? 6.448 24.917 16.086 1.00 83.38 176 SER A N 1
ATOM 1332 C CA . SER A 1 176 ? 7.476 24.553 15.108 1.00 83.38 176 SER A CA 1
ATOM 1333 C C . SER A 1 176 ? 7.090 23.392 14.182 1.00 83.38 176 SER A C 1
ATOM 1335 O O . SER A 1 176 ? 7.867 23.076 13.283 1.00 83.38 176 SER A O 1
ATOM 1337 N N . ASP A 1 177 ? 5.946 22.732 14.401 1.00 84.62 177 ASP A N 1
ATOM 1338 C CA . ASP A 1 177 ? 5.470 21.665 13.516 1.00 84.62 177 ASP A CA 1
ATOM 1339 C C . ASP A 1 177 ? 5.264 22.204 12.087 1.00 84.62 177 ASP A C 1
ATOM 1341 O O . ASP A 1 177 ? 4.757 23.313 11.884 1.00 84.62 177 ASP A O 1
ATOM 1345 N N . ALA A 1 178 ? 5.608 21.399 11.078 1.00 86.94 178 ALA A N 1
ATOM 1346 C CA . ALA A 1 178 ? 5.309 21.738 9.690 1.00 86.94 178 ALA A CA 1
ATOM 1347 C C . ALA A 1 178 ? 3.795 21.885 9.479 1.00 86.94 178 ALA A C 1
ATOM 1349 O O . ALA A 1 178 ? 2.991 21.164 10.070 1.00 86.94 178 ALA A O 1
ATOM 1350 N N . THR A 1 179 ? 3.379 22.795 8.597 1.00 84.94 179 THR A N 1
ATOM 1351 C CA . THR A 1 179 ? 1.950 23.062 8.376 1.00 84.94 179 THR A CA 1
ATOM 1352 C C . THR A 1 179 ? 1.181 21.858 7.819 1.00 84.94 179 THR A C 1
ATOM 1354 O O . THR A 1 179 ? -0.037 21.791 8.005 1.00 84.94 179 THR A O 1
ATOM 1357 N N . ASP A 1 180 ? 1.892 20.924 7.189 1.00 86.31 180 ASP A N 1
ATOM 1358 C CA . ASP A 1 180 ? 1.435 19.692 6.551 1.00 86.31 180 ASP A CA 1
ATOM 1359 C C . ASP A 1 180 ? 2.021 18.412 7.195 1.00 86.31 180 ASP A C 1
ATOM 1361 O O . ASP A 1 180 ? 2.052 17.362 6.542 1.00 86.31 180 ASP A O 1
ATOM 1365 N N . CYS A 1 181 ? 2.472 18.488 8.459 1.00 88.75 181 CYS A N 1
ATOM 1366 C CA . CYS A 1 181 ? 2.917 17.335 9.253 1.00 88.75 181 CYS A CA 1
ATOM 1367 C C . CYS A 1 181 ? 1.876 16.198 9.282 1.00 88.75 181 CYS A C 1
ATOM 1369 O O . CYS A 1 181 ? 0.677 16.395 9.062 1.00 88.75 181 CYS A O 1
ATOM 1371 N N . THR A 1 182 ? 2.331 14.974 9.544 1.00 88.81 182 THR A N 1
ATOM 1372 C CA . THR A 1 182 ? 1.455 13.798 9.591 1.00 88.81 182 THR A CA 1
ATOM 1373 C C . THR A 1 182 ? 0.728 13.748 10.936 1.00 88.81 182 THR A C 1
ATOM 1375 O O . THR A 1 182 ? 1.360 13.740 11.986 1.00 88.81 182 THR A O 1
ATOM 1378 N N . CYS A 1 183 ? -0.603 13.705 10.949 1.00 87.25 183 CYS A N 1
ATOM 1379 C CA . CYS A 1 183 ? -1.335 13.609 12.214 1.00 87.25 183 CYS A CA 1
ATOM 1380 C C . CYS A 1 183 ? -1.183 12.212 12.853 1.00 87.25 183 CYS A C 1
ATOM 1382 O O . CYS A 1 183 ? -1.242 11.213 12.129 1.00 87.25 183 CYS A O 1
ATOM 1384 N N . PRO A 1 184 ? -1.027 12.114 14.188 1.00 86.62 184 PRO A N 1
ATOM 1385 C CA . PRO A 1 184 ? -0.999 10.833 14.889 1.00 86.62 184 PRO A CA 1
ATOM 1386 C C . PRO A 1 184 ? -2.319 10.074 14.705 1.00 86.62 184 PRO A C 1
ATOM 1388 O O . PRO A 1 184 ? -3.399 10.662 14.736 1.00 86.62 184 PRO A O 1
ATOM 1391 N N . THR A 1 185 ? -2.232 8.753 14.542 1.00 84.38 185 THR A N 1
ATOM 1392 C CA . THR A 1 185 ? -3.389 7.850 14.389 1.00 84.38 185 THR A CA 1
ATOM 1393 C C . THR A 1 185 ? -3.801 7.163 15.692 1.00 84.38 185 THR A C 1
ATOM 1395 O O . THR A 1 185 ? -4.828 6.489 15.736 1.00 84.38 185 THR A O 1
ATOM 1398 N N . THR A 1 186 ? -3.022 7.330 16.765 1.00 81.44 186 THR A N 1
ATOM 1399 C CA . THR A 1 186 ? -3.252 6.720 18.080 1.00 81.44 186 THR A CA 1
ATOM 1400 C C . THR A 1 186 ? -3.170 7.772 19.181 1.00 81.44 186 THR A C 1
ATOM 1402 O O . THR A 1 186 ? -2.404 8.731 19.081 1.00 81.44 186 THR A O 1
ATOM 1405 N N . TYR A 1 187 ? -3.931 7.578 20.263 1.00 77.75 187 TYR A N 1
ATOM 1406 C CA . TYR A 1 187 ? -3.950 8.508 21.397 1.00 77.75 187 TYR A CA 1
ATOM 1407 C C . TYR A 1 187 ? -2.567 8.715 22.038 1.00 77.75 187 TYR A C 1
ATOM 1409 O O . TYR A 1 187 ? -2.230 9.830 22.415 1.00 77.75 187 TYR A O 1
ATOM 1417 N N . ALA A 1 188 ? -1.721 7.680 22.080 1.00 79.44 188 ALA A N 1
ATOM 1418 C CA . ALA A 1 188 ? -0.359 7.782 22.611 1.00 79.44 188 ALA A CA 1
ATOM 1419 C C . ALA A 1 188 ? 0.540 8.776 21.840 1.00 79.44 188 ALA A C 1
ATOM 1421 O O . ALA A 1 188 ? 1.511 9.275 22.402 1.00 79.44 188 ALA A O 1
ATOM 1422 N N . GLY A 1 189 ? 0.219 9.073 20.574 1.00 71.19 189 GLY A N 1
ATOM 1423 C CA . GLY A 1 189 ? 0.890 10.104 19.778 1.00 71.19 189 GLY A CA 1
ATOM 1424 C C . GLY A 1 189 ? 0.302 11.513 19.935 1.00 71.19 189 GLY A C 1
ATOM 1425 O O . GLY A 1 189 ? 0.848 12.453 19.367 1.00 71.19 189 GLY A O 1
ATOM 1426 N N . VAL A 1 190 ? -0.800 11.683 20.675 1.00 73.06 190 VAL A N 1
ATOM 1427 C CA . VAL A 1 190 ? -1.441 12.984 20.918 1.00 73.06 190 VAL A CA 1
ATOM 1428 C C . VAL A 1 190 ? -0.855 13.603 22.185 1.00 73.06 190 VAL A C 1
ATOM 1430 O O . VAL A 1 190 ? -1.351 13.393 23.291 1.00 73.06 190 VAL A O 1
ATOM 1433 N N . THR A 1 191 ? 0.209 14.387 22.028 1.00 65.62 191 THR A N 1
ATOM 1434 C CA . THR A 1 191 ? 0.780 15.204 23.106 1.00 65.62 191 THR A CA 1
ATOM 1435 C C . THR A 1 191 ? 0.466 16.688 22.895 1.00 65.62 191 THR A C 1
ATOM 1437 O O . THR A 1 191 ? 0.335 17.165 21.770 1.00 65.62 191 THR A O 1
ATOM 1440 N N . GLY A 1 192 ? 0.314 17.433 23.996 1.00 67.19 192 GLY A N 1
ATOM 1441 C CA . GLY A 1 192 ? 0.178 18.894 23.978 1.00 67.19 192 GLY A CA 1
ATOM 1442 C C . GLY A 1 192 ? -1.046 19.452 23.233 1.00 67.19 192 GLY A C 1
ATOM 1443 O O . GLY A 1 192 ? -2.072 18.794 23.063 1.00 67.19 192 GLY A O 1
ATOM 1444 N N . ASN A 1 193 ? -0.933 20.711 22.795 1.00 66.62 193 ASN A N 1
ATOM 1445 C CA . ASN A 1 193 ? -1.952 21.402 21.998 1.00 66.62 193 ASN A CA 1
ATOM 1446 C C . ASN A 1 193 ? -1.857 20.990 20.520 1.00 66.62 193 ASN A C 1
ATOM 1448 O O . ASN A 1 193 ? -1.565 21.812 19.650 1.00 66.62 193 ASN A O 1
ATOM 1452 N N . LEU A 1 194 ? -2.101 19.705 20.238 1.00 72.31 194 LEU A N 1
ATOM 1453 C CA . LEU A 1 194 ? -2.153 19.179 18.874 1.00 72.31 194 LEU A CA 1
ATOM 1454 C C . LEU A 1 194 ? -3.099 20.052 18.026 1.00 72.31 194 LEU A C 1
ATOM 1456 O O . LEU A 1 194 ? -4.252 20.245 18.440 1.00 72.31 194 LEU A O 1
ATOM 1460 N N . PRO A 1 195 ? -2.670 20.611 16.875 1.00 62.59 195 PRO A N 1
ATOM 1461 C CA . PRO A 1 195 ? -3.392 21.728 16.289 1.00 62.59 195 PRO A CA 1
ATOM 1462 C C . PRO A 1 195 ? -4.758 21.256 15.782 1.00 62.59 195 PRO A C 1
ATOM 1464 O O . PRO A 1 195 ? -4.908 20.107 15.361 1.00 62.59 195 PRO A O 1
ATOM 1467 N N . SER A 1 196 ? -5.743 22.156 15.736 1.00 64.75 196 SER A N 1
ATOM 1468 C CA . SER A 1 196 ? -7.123 21.863 15.296 1.00 64.75 196 SER A CA 1
ATOM 1469 C C . SER A 1 196 ? -7.245 21.273 13.879 1.00 64.75 196 SER A C 1
ATOM 1471 O O . SER A 1 196 ? -8.316 20.815 13.497 1.00 64.75 196 SER A O 1
ATOM 1473 N N . ARG A 1 197 ? -6.145 21.253 13.112 1.00 72.94 197 ARG A N 1
ATOM 1474 C CA . ARG A 1 197 ? -6.009 20.594 11.806 1.00 72.94 197 ARG A CA 1
ATOM 1475 C C . ARG A 1 197 ? -5.971 19.059 11.872 1.00 72.94 197 ARG A C 1
ATOM 1477 O O . ARG A 1 197 ? -6.210 18.427 10.850 1.00 72.94 197 ARG A O 1
ATOM 1484 N N . CYS A 1 198 ? -5.655 18.462 13.026 1.00 82.44 198 CYS A N 1
ATOM 1485 C CA . CYS A 1 198 ? -5.587 17.007 13.169 1.00 82.44 198 CYS A CA 1
ATOM 1486 C C . CYS A 1 198 ? -6.905 16.413 13.684 1.00 82.44 198 CYS A C 1
ATOM 1488 O O . CYS A 1 198 ? -7.378 16.856 14.740 1.00 82.44 198 CYS A O 1
ATOM 1490 N N . PRO A 1 199 ? -7.468 15.393 12.997 1.00 82.00 199 PRO A N 1
ATOM 1491 C CA . PRO A 1 199 ? -8.718 14.756 13.399 1.00 82.00 199 PRO A CA 1
ATOM 1492 C C . PRO A 1 199 ? -8.604 14.131 14.792 1.00 82.00 199 PRO A C 1
ATOM 1494 O O . PRO A 1 199 ? -7.511 13.841 15.279 1.00 82.00 199 PRO A O 1
ATOM 1497 N N . CYS A 1 200 ? -9.748 13.940 15.442 1.00 80.44 200 CYS A N 1
ATOM 1498 C CA . CYS A 1 200 ? -9.823 13.252 16.724 1.00 80.44 200 CYS A CA 1
ATOM 1499 C C . CYS A 1 200 ? -9.576 11.751 16.538 1.00 80.44 200 CYS A C 1
ATOM 1501 O O . CYS A 1 200 ? -10.114 11.145 15.610 1.00 80.44 200 CYS A O 1
ATOM 1503 N N . VAL A 1 201 ? -8.789 11.156 17.433 1.00 82.00 201 VAL A N 1
ATOM 1504 C CA . VAL A 1 201 ? -8.543 9.706 17.481 1.00 82.00 201 VAL A CA 1
ATOM 1505 C C . VAL A 1 201 ? -9.301 9.066 18.646 1.00 82.00 201 VAL A C 1
ATOM 1507 O O . VAL A 1 201 ? -9.761 9.750 19.560 1.00 82.00 201 VAL A O 1
ATOM 1510 N N . GLN A 1 202 ? -9.459 7.742 18.640 1.00 75.81 202 GLN A N 1
ATOM 1511 C CA . GLN A 1 202 ? -10.114 7.049 19.752 1.00 75.81 202 GLN A CA 1
ATOM 1512 C C . GLN A 1 202 ? -9.317 7.246 21.054 1.00 75.81 202 GLN A C 1
ATOM 1514 O O . GLN A 1 202 ? -8.113 6.997 21.089 1.00 75.81 202 GLN A O 1
ATOM 1519 N N . GLY A 1 203 ? -9.997 7.690 22.116 1.00 73.81 203 GLY A N 1
ATOM 1520 C CA . GLY A 1 203 ? -9.394 7.998 23.421 1.00 73.81 203 GLY A CA 1
ATOM 1521 C C . GLY A 1 203 ? -8.889 9.438 23.586 1.00 73.81 203 GLY A C 1
ATOM 1522 O O . GLY A 1 203 ? -8.456 9.791 24.680 1.00 73.81 203 GLY A O 1
ATOM 1523 N N . ASP A 1 204 ? -8.971 10.273 22.546 1.00 76.88 204 ASP A N 1
ATOM 1524 C CA . ASP A 1 204 ? -8.483 11.656 22.539 1.00 76.88 204 ASP A CA 1
ATOM 1525 C C . ASP A 1 204 ? -9.182 12.555 23.577 1.00 76.88 204 ASP A C 1
ATOM 1527 O O . ASP A 1 204 ? -10.367 12.870 23.469 1.00 76.88 204 ASP A O 1
ATOM 1531 N N . GLN A 1 205 ? -8.415 12.980 24.585 1.00 75.12 205 GLN A N 1
ATOM 1532 C CA . GLN A 1 205 ? -8.876 13.812 25.701 1.00 75.12 205 GLN A CA 1
ATOM 1533 C C . GLN A 1 205 ? -8.881 15.320 25.391 1.00 75.12 205 GLN A C 1
ATOM 1535 O O . GLN A 1 205 ? -9.203 16.118 26.275 1.00 75.12 205 GLN A O 1
ATOM 1540 N N . ARG A 1 206 ? -8.520 15.761 24.172 1.00 79.38 206 ARG A N 1
ATOM 1541 C CA . ARG A 1 206 ? -8.617 17.186 23.807 1.00 79.38 206 ARG A CA 1
ATOM 1542 C C . ARG A 1 206 ? -10.066 17.654 24.015 1.00 79.38 206 ARG A C 1
ATOM 1544 O O . ARG A 1 206 ? -10.978 16.971 23.552 1.00 79.38 206 ARG A O 1
ATOM 1551 N N . PRO A 1 207 ? -10.333 18.832 24.615 1.00 74.38 207 PRO A N 1
ATOM 1552 C CA . PRO A 1 207 ? -11.706 19.304 24.827 1.00 74.38 207 PRO A CA 1
ATOM 1553 C C . PRO A 1 207 ? -12.546 19.360 23.539 1.00 74.38 207 PRO A C 1
ATOM 1555 O O . PRO A 1 207 ? -13.732 19.042 23.567 1.00 74.38 207 PRO A O 1
ATOM 1558 N N . SER A 1 208 ? -11.919 19.665 22.396 1.00 73.69 208 SER A N 1
ATOM 1559 C CA . SER A 1 208 ? -12.537 19.633 21.060 1.00 73.69 208 SER A CA 1
ATOM 1560 C C . SER A 1 208 ? -12.889 18.229 20.543 1.00 73.69 208 SER A C 1
ATOM 1562 O O . SER A 1 208 ? -13.671 18.112 19.604 1.00 73.69 208 SER A O 1
ATOM 1564 N N . CYS A 1 209 ? -12.288 17.187 21.118 1.00 75.62 209 CYS A N 1
ATOM 1565 C CA . CYS A 1 209 ? -12.468 15.776 20.771 1.00 75.62 209 CYS A CA 1
ATOM 1566 C C . CYS A 1 209 ? -13.251 14.978 21.820 1.00 75.62 209 CYS A C 1
ATOM 1568 O O . CYS A 1 209 ? -13.635 13.840 21.551 1.00 75.62 209 CYS A O 1
ATOM 1570 N N . SER A 1 210 ? -13.543 15.579 22.979 1.00 72.81 210 SER A N 1
ATOM 1571 C CA . SER A 1 210 ? -14.487 15.015 23.940 1.00 72.81 210 SER A CA 1
ATOM 1572 C C . SER A 1 210 ? -15.841 14.767 23.261 1.00 72.81 210 SER A C 1
ATOM 1574 O O . SER A 1 210 ? -16.373 15.629 22.555 1.00 72.81 210 SER A O 1
ATOM 1576 N N . VAL A 1 211 ? -16.381 13.557 23.423 1.00 71.75 211 VAL A N 1
ATOM 1577 C CA . VAL A 1 211 ? -17.580 13.125 22.697 1.00 71.75 211 VAL A CA 1
ATOM 1578 C C . VAL A 1 211 ? -18.805 13.825 23.290 1.00 71.75 211 VAL A C 1
ATOM 1580 O O . VAL A 1 211 ? -19.365 13.394 24.294 1.00 71.75 211 VAL A O 1
ATOM 1583 N N . GLN A 1 212 ? -19.212 14.943 22.691 1.00 83.81 212 GLN A N 1
ATOM 1584 C CA . GLN A 1 212 ? -20.377 15.700 23.150 1.00 83.81 212 GLN A CA 1
ATOM 1585 C C . GLN A 1 212 ? -21.688 14.984 22.794 1.00 83.81 212 GLN A C 1
ATOM 1587 O O . GLN A 1 212 ? -21.748 14.174 21.862 1.00 83.81 212 GLN A O 1
ATOM 1592 N N . LYS A 1 213 ? -22.765 15.298 23.526 1.00 89.00 213 LYS A N 1
ATOM 1593 C CA . LYS A 1 213 ? -24.122 14.853 23.176 1.00 89.00 213 LYS A CA 1
ATOM 1594 C C . LYS A 1 213 ? -24.486 15.368 21.780 1.00 89.00 213 LYS A C 1
ATOM 1596 O O . LYS A 1 213 ? -24.199 16.518 21.455 1.00 89.00 213 LYS A O 1
ATOM 1601 N N . CYS A 1 214 ? -25.116 14.533 20.957 1.00 91.44 214 CYS A N 1
ATOM 1602 C CA . CYS A 1 214 ? -25.568 14.926 19.626 1.00 91.44 214 CYS A CA 1
ATOM 1603 C C . C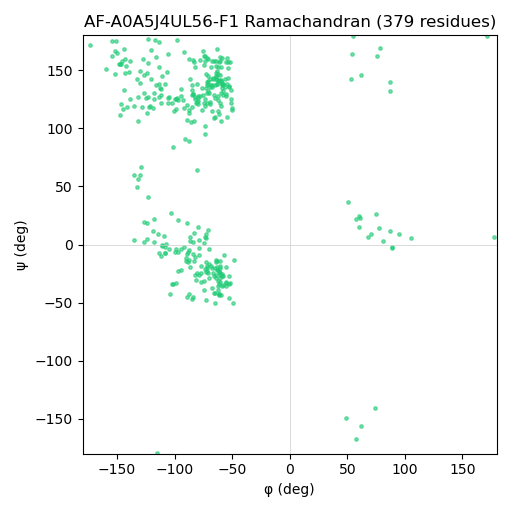YS A 1 214 ? -26.536 16.117 19.739 1.00 91.44 214 CYS A C 1
ATOM 1605 O O . CYS A 1 214 ? -27.495 16.060 20.511 1.00 91.44 214 CYS A O 1
ATOM 1607 N N . THR A 1 215 ? -26.277 17.177 18.967 1.00 92.00 215 THR A N 1
ATOM 1608 C CA . THR A 1 215 ? -27.070 18.422 18.901 1.00 92.00 215 THR A CA 1
ATOM 1609 C C . THR A 1 215 ? -27.810 18.599 17.571 1.00 92.00 215 THR A C 1
ATOM 1611 O O . THR A 1 215 ? -28.507 19.593 17.381 1.00 92.00 215 THR A O 1
ATOM 1614 N N . SER A 1 216 ? -27.654 17.655 16.639 1.00 92.19 216 SER A N 1
ATOM 1615 C CA . SER A 1 216 ? -28.364 17.617 15.360 1.00 92.19 216 SER A CA 1
ATOM 1616 C C . SER A 1 216 ? -28.523 16.174 14.869 1.00 92.19 216 SER A C 1
ATOM 1618 O O . SER A 1 216 ? -27.826 15.269 15.335 1.00 92.19 216 SER A O 1
ATOM 1620 N N . SER A 1 217 ? -29.386 15.962 13.874 1.00 93.00 217 SER A N 1
ATOM 1621 C CA . SER A 1 217 ? -29.558 14.668 13.194 1.00 93.00 217 SER A CA 1
ATOM 1622 C C . SER A 1 217 ? -28.412 14.302 12.235 1.00 93.00 217 SER A C 1
ATOM 1624 O O . SER A 1 217 ? -28.506 13.300 11.531 1.00 93.00 217 SER A O 1
ATOM 1626 N N . GLN A 1 218 ? -27.329 15.087 12.188 1.00 91.00 218 GLN A N 1
ATOM 1627 C CA . GLN A 1 218 ? -26.087 14.735 11.499 1.00 91.00 218 GLN A CA 1
ATOM 1628 C C . GLN A 1 218 ? -25.010 14.371 12.527 1.00 91.00 218 GLN A C 1
ATOM 1630 O O . GLN A 1 218 ? -24.701 15.151 13.429 1.00 91.00 218 GLN A O 1
ATOM 1635 N N . LYS A 1 219 ? -24.414 13.181 12.376 1.00 86.81 219 LYS A N 1
ATOM 1636 C CA . LYS A 1 219 ? -23.259 12.755 13.175 1.00 86.81 219 LYS A CA 1
ATOM 1637 C C . LYS A 1 219 ? -22.040 13.606 12.772 1.00 86.81 219 LYS A C 1
ATOM 1639 O O . LYS A 1 219 ? -21.684 13.591 11.593 1.00 86.81 219 LYS A O 1
ATOM 1644 N N . PRO A 1 220 ? -21.390 14.332 13.699 1.00 80.75 220 PRO A N 1
ATOM 1645 C CA . PRO A 1 220 ? -20.188 15.095 13.381 1.00 80.75 220 PRO A CA 1
ATOM 1646 C C . PRO A 1 220 ? -18.998 14.140 13.142 1.00 80.75 220 PRO A C 1
ATOM 1648 O O . PRO A 1 220 ? -19.052 12.990 13.590 1.00 80.75 220 PRO A O 1
ATOM 1651 N N . PRO A 1 221 ? -17.913 14.574 12.470 1.00 75.62 221 PRO A N 1
ATOM 1652 C CA . PRO A 1 221 ? -16.799 13.695 12.089 1.00 75.62 221 PRO A CA 1
ATOM 1653 C C . PRO A 1 221 ? -16.159 12.924 13.254 1.00 75.62 221 PRO A C 1
ATOM 1655 O O . PRO A 1 221 ? -15.801 11.761 13.098 1.00 75.62 221 PRO A O 1
ATOM 1658 N N . GLN A 1 222 ? -16.069 13.545 14.432 1.00 74.25 222 GLN A N 1
ATOM 1659 C CA . GLN A 1 222 ? -15.552 12.952 15.671 1.00 74.25 222 GLN A CA 1
ATOM 1660 C C . GLN A 1 222 ? -16.547 12.025 16.400 1.00 74.25 222 GLN A C 1
ATOM 1662 O O . GLN A 1 222 ? -16.207 11.427 17.417 1.00 74.25 222 GLN A O 1
ATOM 1667 N N . GLY A 1 223 ? -17.777 11.890 15.894 1.00 85.00 223 GLY A N 1
ATOM 1668 C CA . GLY A 1 223 ? -18.877 11.210 16.574 1.00 85.00 223 GLY A CA 1
ATOM 1669 C C . GLY A 1 223 ? -19.541 12.052 17.670 1.00 85.00 223 GLY A C 1
ATOM 1670 O O . GLY A 1 223 ? -19.075 13.127 18.038 1.00 85.00 223 GLY A O 1
ATOM 1671 N N . CYS A 1 224 ? -20.680 11.573 18.165 1.00 90.88 224 CYS A N 1
ATOM 1672 C CA . CYS A 1 224 ? -21.419 12.189 19.264 1.00 90.88 224 CYS A CA 1
ATOM 1673 C C . CYS A 1 224 ? -22.144 11.111 20.081 1.00 90.88 224 CYS A C 1
ATOM 1675 O O . CYS A 1 224 ? -22.434 10.028 19.559 1.00 90.88 224 CYS A O 1
ATOM 1677 N N . ILE A 1 225 ? -22.426 11.403 21.352 1.00 92.69 225 ILE A N 1
ATOM 1678 C CA . ILE A 1 225 ? -23.222 10.533 22.226 1.00 92.69 225 ILE A CA 1
ATOM 1679 C C . ILE A 1 225 ? -24.701 10.741 21.891 1.00 92.69 225 ILE A C 1
ATOM 1681 O O . ILE A 1 225 ? -25.162 11.885 21.880 1.00 92.69 225 ILE A O 1
ATOM 1685 N N . CYS A 1 226 ? -25.445 9.667 21.617 1.00 95.50 226 CYS A N 1
ATOM 1686 C CA . CYS A 1 226 ? -26.878 9.735 21.332 1.00 95.50 226 CYS A CA 1
ATOM 1687 C C . CYS A 1 226 ? -27.613 10.491 22.451 1.00 95.50 226 CYS A C 1
ATOM 1689 O O . CYS A 1 226 ? -27.356 10.259 23.632 1.00 95.50 226 CYS A O 1
ATOM 1691 N N . SER A 1 227 ? -28.540 11.379 22.095 1.00 93.94 227 SER A N 1
ATOM 1692 C CA . SER A 1 227 ? -29.387 12.095 23.055 1.00 93.94 227 SER A CA 1
ATOM 1693 C C . SER A 1 227 ? -30.861 11.852 22.742 1.00 93.94 227 SER A C 1
ATOM 1695 O O . SER A 1 227 ? -31.205 11.567 21.595 1.00 93.94 227 SER A O 1
ATOM 1697 N N . GLY A 1 228 ? -31.750 11.992 23.732 1.00 92.06 228 GLY A N 1
ATOM 1698 C CA . GLY A 1 228 ? -33.196 11.850 23.507 1.00 92.06 228 GLY A CA 1
ATOM 1699 C C . GLY A 1 228 ? -33.716 12.716 22.349 1.00 92.06 228 GLY A C 1
ATOM 1700 O O . GLY A 1 228 ? -34.585 12.279 21.600 1.00 92.06 228 GLY A O 1
ATOM 1701 N N . SER A 1 229 ? -33.113 13.892 22.135 1.00 93.75 229 SER A N 1
ATOM 1702 C CA . SER A 1 229 ? -33.445 14.803 21.033 1.00 93.75 229 SER A CA 1
ATOM 1703 C C . SER A 1 229 ? -32.792 14.456 19.688 1.00 93.75 229 SER A C 1
ATOM 1705 O O . SER A 1 229 ? -33.331 14.843 18.654 1.00 93.75 229 SER A O 1
ATOM 1707 N N . TYR A 1 230 ? -31.636 13.777 19.668 1.00 95.12 230 TYR A N 1
ATOM 1708 C CA . TYR A 1 230 ? -30.846 13.564 18.449 1.00 95.12 230 TYR A CA 1
ATOM 1709 C C . TYR A 1 230 ? -30.148 12.200 18.421 1.00 95.12 230 TYR A C 1
ATOM 1711 O O . TYR A 1 230 ? -29.244 11.909 19.209 1.00 95.12 230 TYR A O 1
ATOM 1719 N N . GLN A 1 231 ? -30.549 11.386 17.443 1.00 94.44 231 GLN A N 1
ATOM 1720 C CA . GLN A 1 231 ? -30.173 9.977 17.304 1.00 94.44 231 GLN A CA 1
ATOM 1721 C C . GLN A 1 231 ? -29.669 9.685 15.872 1.00 94.44 231 GLN A C 1
ATOM 1723 O O . GLN A 1 231 ? -30.297 8.914 15.146 1.00 94.44 231 GLN A O 1
ATOM 1728 N N . PRO A 1 232 ? -28.591 10.343 15.394 1.00 94.00 232 PRO A N 1
ATOM 1729 C CA . PRO A 1 232 ? -28.057 10.070 14.062 1.00 94.00 232 PRO A CA 1
ATOM 1730 C C . PRO A 1 232 ? -27.481 8.650 13.989 1.00 94.00 232 PRO A C 1
ATOM 1732 O O . PRO A 1 232 ? -26.861 8.180 14.943 1.00 94.00 232 PRO A O 1
ATOM 1735 N N . THR A 1 233 ? -27.638 7.979 12.845 1.00 92.81 233 THR A N 1
ATOM 1736 C CA . THR A 1 233 ? -27.193 6.590 12.649 1.00 92.81 233 THR A CA 1
ATOM 1737 C C . THR A 1 233 ? -25.733 6.393 13.068 1.00 92.81 233 THR A C 1
ATOM 1739 O O . THR A 1 233 ? -24.823 7.046 12.550 1.00 92.81 233 THR A O 1
ATOM 1742 N N . GLY A 1 234 ? -25.505 5.478 14.014 1.00 88.44 234 GLY A N 1
ATOM 1743 C CA . GLY A 1 234 ? -24.177 5.184 14.550 1.00 88.44 234 GLY A CA 1
ATOM 1744 C C . GLY A 1 234 ? -23.615 6.241 15.509 1.00 88.44 234 GLY A C 1
ATOM 1745 O O . GLY A 1 234 ? -22.390 6.367 15.596 1.00 88.44 234 GLY A O 1
ATOM 1746 N N . CYS A 1 235 ? -24.450 7.025 16.200 1.00 93.88 235 CYS A N 1
ATOM 1747 C CA . CYS A 1 235 ? -24.037 7.704 17.434 1.00 93.88 235 CYS A CA 1
ATOM 1748 C C . CYS A 1 235 ? -23.640 6.687 18.521 1.00 93.88 235 CYS A C 1
ATOM 1750 O O . CYS A 1 235 ? -24.032 5.522 18.473 1.00 93.88 235 CYS A O 1
ATOM 1752 N N . THR A 1 236 ? -22.832 7.117 19.490 1.00 92.94 236 THR A N 1
ATOM 1753 C CA . THR A 1 236 ? -22.405 6.261 20.606 1.00 92.94 236 THR A CA 1
ATOM 1754 C C . THR A 1 236 ? -23.468 6.279 21.698 1.00 92.94 236 THR A C 1
ATOM 1756 O O . THR A 1 236 ? -23.886 7.353 22.128 1.00 92.94 236 THR A O 1
ATOM 1759 N N . CYS A 1 237 ? -23.901 5.119 22.181 1.00 93.38 237 CYS A N 1
ATOM 1760 C CA . CYS A 1 237 ? -24.895 5.054 23.250 1.00 93.38 237 CYS A CA 1
ATOM 1761 C C . CYS A 1 237 ? -24.320 5.514 24.603 1.00 93.38 237 CYS A C 1
ATOM 1763 O O . CYS A 1 237 ? -23.172 5.172 24.917 1.00 93.38 237 CYS A O 1
ATOM 1765 N N . PRO A 1 238 ? -25.092 6.257 25.422 1.00 93.38 238 PRO A N 1
ATOM 1766 C CA . PRO A 1 238 ? -24.704 6.573 26.793 1.00 93.38 238 PRO A CA 1
ATOM 1767 C C . PRO A 1 238 ? -24.371 5.315 27.599 1.00 93.38 238 PRO A C 1
ATOM 1769 O O . PRO A 1 238 ? -24.905 4.244 27.329 1.00 93.38 238 PRO A O 1
ATOM 1772 N N . GLN A 1 239 ? -23.499 5.461 28.597 1.00 89.25 239 GLN A N 1
ATOM 1773 C CA . GLN A 1 239 ? -23.117 4.385 29.526 1.00 89.25 239 GLN A CA 1
ATOM 1774 C C . GLN A 1 239 ? -23.704 4.588 30.934 1.00 89.25 239 GLN A C 1
ATOM 1776 O O . GLN A 1 239 ? -23.458 3.791 31.831 1.00 89.25 239 GLN A O 1
ATOM 1781 N N . VAL A 1 240 ? -24.473 5.663 31.138 1.00 87.19 240 VAL A N 1
ATOM 1782 C CA . VAL A 1 240 ? -25.141 5.987 32.403 1.00 87.19 240 VAL A CA 1
ATOM 1783 C C . VAL A 1 240 ? -26.642 5.988 32.152 1.00 87.19 240 VAL A C 1
ATOM 1785 O O . VAL A 1 240 ? -27.117 6.704 31.271 1.00 87.19 240 VAL A O 1
ATOM 1788 N N . GLY A 1 241 ? -27.388 5.206 32.930 1.00 88.56 241 GLY A N 1
ATOM 1789 C CA . GLY A 1 241 ? -28.814 4.973 32.704 1.00 88.56 241 GLY A CA 1
ATOM 1790 C C . GLY A 1 241 ? -29.701 6.224 32.709 1.00 88.56 241 GLY A C 1
ATOM 1791 O O . GLY A 1 241 ? -30.708 6.243 32.018 1.00 88.56 241 GLY A O 1
ATOM 1792 N N . VAL A 1 242 ? -29.311 7.313 33.384 1.00 89.44 242 VAL A N 1
ATOM 1793 C CA . VAL A 1 242 ? -30.059 8.589 33.333 1.00 89.44 242 VAL A CA 1
ATOM 1794 C C . VAL A 1 242 ? -29.947 9.319 31.987 1.00 89.44 242 VAL A C 1
ATOM 1796 O O . VAL A 1 242 ? -30.830 10.094 31.626 1.00 89.44 242 VAL A O 1
ATOM 1799 N N . ASP A 1 243 ? -28.885 9.069 31.217 1.00 91.81 243 ASP A N 1
ATOM 1800 C CA . ASP A 1 243 ? -28.653 9.712 29.921 1.00 91.81 243 ASP A CA 1
ATOM 1801 C C . ASP A 1 243 ? -29.387 9.012 28.764 1.00 91.81 243 ASP A C 1
ATOM 1803 O O . ASP A 1 243 ? -29.430 9.548 27.654 1.00 91.81 243 ASP A O 1
ATOM 1807 N N . THR A 1 244 ? -29.997 7.845 29.002 1.00 93.50 244 THR A N 1
ATOM 1808 C CA . THR A 1 244 ? -30.786 7.118 27.993 1.00 93.50 244 THR A CA 1
ATOM 1809 C C . THR A 1 244 ? -32.193 7.688 27.802 1.00 93.50 244 THR A C 1
ATOM 1811 O O . THR A 1 244 ? -32.885 7.293 26.860 1.00 93.50 244 THR A O 1
ATOM 1814 N N . GLN A 1 245 ? -32.632 8.625 28.652 1.00 94.50 245 GLN A N 1
ATOM 1815 C CA . GLN A 1 245 ? -33.960 9.240 28.598 1.00 94.50 245 GLN A CA 1
ATOM 1816 C C . GLN A 1 245 ? -34.291 9.742 27.175 1.00 94.50 245 GLN A C 1
ATOM 1818 O O . GLN A 1 245 ? -33.639 10.635 26.632 1.00 94.50 245 GLN A O 1
ATOM 1823 N N . GLY A 1 246 ? -35.334 9.166 26.567 1.00 92.75 246 GLY A N 1
ATOM 1824 C CA . GLY A 1 246 ? -35.796 9.504 25.213 1.00 92.75 246 GLY A CA 1
ATOM 1825 C C . GLY A 1 246 ? -35.142 8.724 24.059 1.00 92.75 246 GLY A C 1
ATOM 1826 O O . GLY A 1 246 ? -35.540 8.915 22.912 1.00 92.75 246 GLY A O 1
ATOM 1827 N N . LEU A 1 247 ? -34.180 7.831 24.317 1.00 94.31 247 LEU A N 1
ATOM 1828 C CA . LEU A 1 247 ? -33.618 6.933 23.297 1.00 94.31 247 LEU A CA 1
ATOM 1829 C C . LEU A 1 247 ? -34.523 5.717 23.056 1.00 94.31 247 LEU A C 1
ATOM 1831 O O . LEU A 1 247 ? -34.985 5.088 24.007 1.00 94.31 247 LEU A O 1
ATOM 1835 N N . SER A 1 248 ? -34.728 5.298 21.805 1.00 93.12 248 SER A N 1
ATOM 1836 C CA . SER A 1 248 ? -35.395 4.011 21.547 1.00 93.12 248 SER A CA 1
ATOM 1837 C C . SER A 1 248 ? -34.454 2.832 21.829 1.00 93.12 248 SER A C 1
ATOM 1839 O O . SER A 1 248 ? -33.231 2.958 21.730 1.00 93.12 248 SER A O 1
ATOM 1841 N N . THR A 1 249 ? -35.013 1.662 22.147 1.00 91.06 249 THR A N 1
ATOM 1842 C CA . THR A 1 249 ? -34.238 0.412 22.277 1.00 91.06 249 THR A CA 1
ATOM 1843 C C . THR A 1 249 ? -33.648 -0.059 20.947 1.00 91.06 249 THR A C 1
ATOM 1845 O O . THR A 1 249 ? -32.611 -0.711 20.935 1.00 91.06 249 THR A O 1
ATOM 1848 N N . SER A 1 250 ? -34.247 0.341 19.820 1.00 90.38 250 SER A N 1
ATOM 1849 C CA . SER A 1 250 ? -33.691 0.138 18.477 1.00 90.38 250 SER A CA 1
ATOM 1850 C C . SER A 1 250 ? -32.491 1.039 18.149 1.00 90.38 250 SER A C 1
ATOM 1852 O O . SER A 1 250 ? -31.691 0.668 17.295 1.00 90.38 250 SER A O 1
ATOM 1854 N N . THR A 1 251 ? -32.345 2.196 18.807 1.00 92.06 251 THR A N 1
ATOM 1855 C CA . THR A 1 251 ? -31.157 3.062 18.688 1.00 92.06 251 THR A CA 1
ATOM 1856 C C . THR A 1 251 ? -30.058 2.609 19.645 1.00 92.06 251 THR A C 1
ATOM 1858 O O . THR A 1 251 ? -28.900 2.513 19.247 1.00 92.06 251 THR A O 1
ATOM 1861 N N . CYS A 1 252 ? -30.417 2.351 20.906 1.00 93.12 252 CYS A N 1
ATOM 1862 C CA . CYS A 1 252 ? -29.485 1.971 21.963 1.00 93.12 252 CYS A CA 1
ATOM 1863 C C . CYS A 1 252 ? -30.072 0.859 22.837 1.00 93.12 252 CYS A C 1
ATOM 1865 O O . CYS A 1 252 ? -31.155 1.080 23.395 1.00 93.12 252 CYS A O 1
ATOM 1867 N N . PRO A 1 253 ? -29.370 -0.279 23.018 1.00 91.06 253 PRO A N 1
ATOM 1868 C CA . PRO A 1 253 ? -29.828 -1.368 23.881 1.00 91.06 253 PRO A CA 1
ATOM 1869 C C . PRO A 1 253 ? -29.991 -0.893 25.328 1.00 91.06 253 PRO A C 1
ATOM 1871 O O . PRO A 1 253 ? -29.469 0.160 25.705 1.00 91.06 253 PRO A O 1
ATOM 1874 N N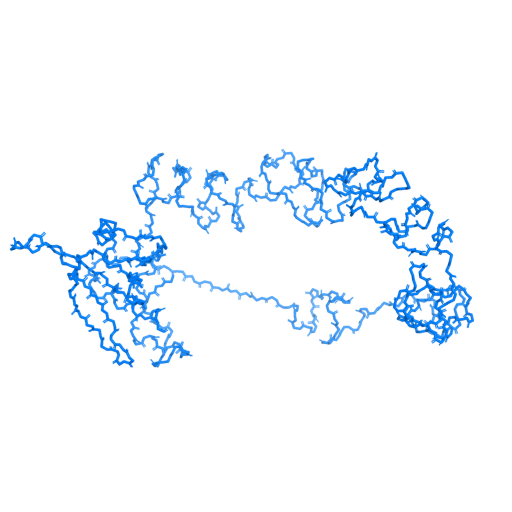 . CYS A 1 254 ? -30.746 -1.643 26.127 1.00 89.88 254 CYS A N 1
ATOM 1875 C CA . CYS A 1 254 ? -30.909 -1.356 27.549 1.00 89.88 254 CYS A CA 1
ATOM 1876 C C . CYS A 1 254 ? -29.587 -1.554 28.304 1.00 89.88 254 CYS A C 1
ATOM 1878 O O . CYS A 1 254 ? -28.826 -2.472 28.001 1.00 89.88 254 CYS A O 1
ATOM 1880 N N . ILE A 1 255 ? -29.321 -0.687 29.280 1.00 88.25 255 ILE A N 1
ATOM 1881 C CA . ILE A 1 255 ? -28.126 -0.732 30.139 1.00 88.25 255 ILE A CA 1
ATOM 1882 C C . ILE A 1 255 ? -28.521 -0.803 31.621 1.00 88.25 255 ILE A C 1
ATOM 1884 O O . ILE A 1 255 ? -29.699 -0.755 31.966 1.00 88.25 255 ILE A O 1
ATOM 1888 N N . MET A 1 256 ? -27.550 -0.920 32.527 1.00 81.56 256 MET A N 1
ATOM 1889 C CA . MET A 1 256 ? -27.858 -0.955 33.959 1.00 81.56 256 MET A CA 1
ATOM 1890 C C . MET A 1 256 ? -28.375 0.413 34.442 1.00 81.56 256 MET A C 1
ATOM 1892 O O . MET A 1 256 ? -27.821 1.456 34.080 1.00 81.56 256 MET A O 1
ATOM 1896 N N . ASN A 1 257 ? -29.427 0.408 35.269 1.00 85.56 257 ASN A N 1
ATOM 1897 C CA . ASN A 1 257 ? -30.152 1.602 35.739 1.00 85.56 257 ASN A CA 1
ATOM 1898 C C . ASN A 1 257 ? -30.789 2.468 34.628 1.00 85.56 257 ASN A C 1
ATOM 1900 O O . ASN A 1 257 ? -30.973 3.673 34.809 1.00 85.56 257 ASN A O 1
ATOM 1904 N N . ASP A 1 258 ? -31.094 1.884 33.468 1.00 91.12 258 ASP A N 1
ATOM 1905 C CA . ASP A 1 258 ? -31.732 2.577 32.346 1.00 91.12 258 ASP A CA 1
ATOM 1906 C C . ASP A 1 258 ? -33.113 3.143 32.725 1.00 91.12 258 ASP A C 1
ATOM 1908 O O . ASP A 1 258 ? -34.011 2.404 33.116 1.00 91.12 258 ASP A O 1
ATOM 1912 N N . VAL A 1 259 ? -33.302 4.462 32.594 1.00 92.44 259 VAL A N 1
ATOM 1913 C CA . VAL A 1 259 ? -34.541 5.146 33.027 1.00 92.44 259 VAL A CA 1
ATOM 1914 C C . VAL A 1 259 ? -35.714 4.999 32.048 1.00 92.44 259 VAL A C 1
ATOM 1916 O O . VAL A 1 259 ? -36.766 5.620 32.219 1.00 92.44 259 VAL A O 1
ATOM 1919 N N . ARG A 1 260 ? -35.540 4.227 30.974 1.00 93.12 260 ARG A N 1
ATOM 1920 C CA . ARG A 1 260 ? -36.576 3.966 29.972 1.00 93.12 260 ARG A CA 1
ATOM 1921 C C . ARG A 1 260 ? -37.500 2.851 30.456 1.00 93.12 260 ARG A C 1
ATOM 1923 O O . ARG A 1 260 ? -37.036 1.755 30.738 1.00 93.12 260 ARG A O 1
ATOM 1930 N N . SER A 1 261 ? -38.813 3.078 30.461 1.00 91.00 261 SER A N 1
ATOM 1931 C CA . SER A 1 261 ? -39.789 2.081 30.937 1.00 91.00 261 SER A CA 1
ATOM 1932 C C . SER A 1 261 ? -39.768 0.769 30.144 1.00 91.00 261 SER A C 1
ATOM 1934 O O . SER A 1 261 ? -40.020 -0.291 30.702 1.00 91.00 261 SER A O 1
ATOM 1936 N N . GLN A 1 262 ? -39.400 0.800 28.858 1.00 89.75 262 GLN A N 1
ATOM 1937 C CA . GLN A 1 262 ? -39.187 -0.415 28.061 1.00 89.75 262 GLN A CA 1
ATOM 1938 C C . GLN A 1 262 ? -37.884 -1.178 28.383 1.00 89.75 262 GLN A C 1
ATOM 1940 O O . GLN A 1 262 ? -37.592 -2.159 27.707 1.00 89.75 262 GLN A O 1
ATOM 1945 N N . CYS A 1 263 ? -37.094 -0.707 29.351 1.00 89.00 263 CYS A N 1
ATOM 1946 C CA . CYS A 1 263 ? -35.862 -1.323 29.845 1.00 89.00 263 CYS A CA 1
ATOM 1947 C C . CYS A 1 263 ? -35.969 -1.786 31.309 1.00 89.00 263 CYS A C 1
ATOM 1949 O O . CYS A 1 263 ? -34.953 -2.166 31.884 1.00 89.00 263 CYS A O 1
ATOM 1951 N N . GLU A 1 264 ? -37.164 -1.776 31.918 1.00 86.44 264 GLU A N 1
ATOM 1952 C CA . GLU A 1 264 ? -37.378 -2.420 33.221 1.00 86.44 264 GLU A CA 1
ATOM 1953 C C . GLU A 1 264 ? -37.117 -3.935 33.086 1.00 86.44 264 GLU A C 1
ATOM 1955 O O . GLU A 1 264 ? -37.835 -4.616 32.344 1.00 86.44 264 GLU A O 1
ATOM 1960 N N . PRO A 1 265 ? -36.083 -4.489 33.748 1.00 82.19 265 PRO A N 1
ATOM 1961 C CA . PRO A 1 265 ? -35.639 -5.839 33.451 1.00 82.19 265 PRO A CA 1
ATOM 1962 C C . PRO A 1 265 ? -36.525 -6.872 34.155 1.00 82.19 265 PRO A C 1
ATOM 1964 O O . PRO A 1 265 ? -36.644 -6.920 35.379 1.00 82.19 265 PRO A O 1
ATOM 1967 N N . THR A 1 266 ? -37.131 -7.755 33.366 1.00 88.25 266 THR A N 1
ATOM 1968 C CA . THR A 1 266 ? -37.828 -8.948 33.866 1.00 88.25 266 THR A CA 1
ATOM 1969 C C . THR A 1 266 ? -36.825 -10.043 34.233 1.00 88.25 266 THR A C 1
ATOM 1971 O O . THR A 1 266 ? -35.714 -10.052 33.712 1.00 88.25 266 THR A O 1
ATOM 1974 N N . LYS A 1 267 ? -37.194 -11.017 35.075 1.00 90.62 267 LYS A N 1
ATOM 1975 C CA . LYS A 1 267 ? -36.353 -12.211 35.301 1.00 90.62 267 LYS A CA 1
ATOM 1976 C C . LYS A 1 267 ? -36.135 -12.984 33.992 1.00 90.62 267 LYS A C 1
ATOM 1978 O O . LYS A 1 267 ? -37.077 -13.112 33.210 1.00 90.62 267 LYS A O 1
ATOM 1983 N N . CYS A 1 268 ? -34.924 -13.493 33.758 1.00 91.31 268 CYS A N 1
ATOM 1984 C CA . CYS A 1 268 ? -34.642 -14.357 32.610 1.00 91.31 268 CYS A CA 1
ATOM 1985 C C . CYS A 1 268 ? -35.456 -15.661 32.711 1.00 91.31 268 CYS A C 1
ATOM 1987 O O . CYS A 1 268 ? -35.576 -16.240 33.789 1.00 91.31 268 CYS A O 1
ATOM 1989 N N . THR A 1 269 ? -36.022 -16.116 31.590 1.00 93.44 269 THR A N 1
ATOM 1990 C CA . THR A 1 269 ? -36.846 -17.343 31.495 1.00 93.44 269 THR A CA 1
ATOM 1991 C C . THR A 1 269 ? -36.368 -18.315 30.410 1.00 93.44 269 THR A C 1
ATOM 1993 O O . THR A 1 269 ? -36.991 -19.353 30.184 1.00 93.44 269 THR A O 1
ATOM 1996 N N . SER A 1 270 ? -35.276 -17.976 29.724 1.00 92.81 270 SER A N 1
ATOM 1997 C CA . SER A 1 270 ? -34.570 -18.806 28.750 1.00 92.81 270 SER A CA 1
ATOM 1998 C C . SER A 1 270 ? -33.100 -18.369 28.669 1.00 92.81 270 SER A C 1
ATOM 2000 O O . SER A 1 270 ? -32.703 -17.375 29.279 1.00 92.81 270 SER A O 1
ATOM 2002 N N . LEU A 1 271 ? -32.296 -19.103 27.894 1.00 90.56 271 LEU A N 1
ATOM 2003 C CA . LEU A 1 271 ? -30.917 -18.729 27.551 1.00 90.56 271 LEU A CA 1
ATOM 2004 C C . LEU A 1 271 ? -30.833 -17.739 26.368 1.00 90.56 271 LEU A C 1
ATOM 2006 O O . LEU A 1 271 ? -29.741 -17.475 25.871 1.00 90.56 271 LEU A O 1
ATOM 2010 N N . ASP A 1 272 ? -31.962 -17.182 25.922 1.00 91.00 272 ASP A N 1
ATOM 2011 C CA . ASP A 1 272 ? -31.999 -16.112 24.924 1.00 91.00 272 ASP A CA 1
ATOM 2012 C C . ASP A 1 272 ? -32.194 -14.766 25.633 1.00 91.00 272 ASP A C 1
ATOM 2014 O O . ASP A 1 272 ? -33.156 -14.581 26.382 1.00 91.00 272 ASP A O 1
ATOM 2018 N N . LEU A 1 273 ? -31.304 -13.802 25.385 1.00 83.69 273 LEU A N 1
ATOM 2019 C CA . LEU A 1 273 ? -31.413 -12.468 25.974 1.00 83.69 273 LEU A CA 1
ATOM 2020 C C . LEU A 1 273 ? -32.551 -11.676 25.288 1.00 83.69 273 LEU A C 1
ATOM 2022 O O . LEU A 1 273 ? -32.483 -11.441 24.077 1.00 83.69 273 LEU A O 1
ATOM 2026 N N . PRO A 1 274 ? -33.602 -11.240 26.011 1.00 83.56 274 PRO A N 1
ATOM 2027 C CA . PRO A 1 274 ? -34.697 -10.487 25.407 1.00 83.56 274 PRO A CA 1
ATOM 2028 C C . PRO A 1 274 ? -34.267 -9.039 25.085 1.00 83.56 274 PRO A C 1
ATOM 2030 O O . PRO A 1 274 ? -33.288 -8.548 25.650 1.00 83.56 274 PRO A O 1
ATOM 2033 N N . PRO A 1 275 ? -34.993 -8.300 24.220 1.00 80.12 275 PRO A N 1
ATOM 2034 C CA . PRO A 1 275 ? -34.590 -6.956 23.780 1.00 80.12 275 PRO A CA 1
ATOM 2035 C C . PRO A 1 275 ? -34.417 -5.920 24.902 1.00 80.12 275 PRO A C 1
ATOM 2037 O O . PRO A 1 275 ? -33.650 -4.971 24.744 1.00 80.12 275 PRO A O 1
ATOM 2040 N N . GLN A 1 276 ? -35.126 -6.095 26.020 1.00 81.31 276 GLN A N 1
ATOM 2041 C CA . GLN A 1 276 ? -35.017 -5.265 27.221 1.00 81.31 276 GLN A CA 1
ATOM 2042 C C . GLN A 1 276 ? -33.909 -5.709 28.201 1.00 81.31 276 GLN A C 1
ATOM 2044 O O . GLN A 1 276 ? -33.748 -5.109 29.261 1.00 81.31 276 GLN A O 1
ATOM 2049 N N . SER A 1 277 ? -33.133 -6.742 27.842 1.00 85.81 277 SER A N 1
ATOM 2050 C CA . SER A 1 277 ? -32.331 -7.568 28.755 1.00 85.81 277 SER A CA 1
ATOM 2051 C C . SER A 1 277 ? -33.180 -8.184 29.883 1.00 85.81 277 SER A C 1
ATOM 2053 O O . SER A 1 277 ? -34.404 -8.043 29.929 1.00 85.81 277 SER A O 1
ATOM 2055 N N . CYS A 1 278 ? -32.564 -8.962 30.764 1.00 89.88 278 CYS A N 1
ATOM 2056 C CA . CYS A 1 278 ? -33.246 -9.607 31.876 1.00 89.88 278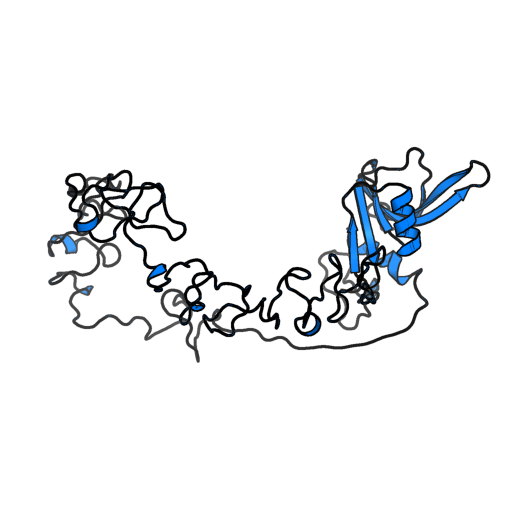 CYS A CA 1
ATOM 2057 C C . CYS A 1 278 ? -32.340 -9.709 33.104 1.00 89.88 278 CYS A C 1
ATOM 2059 O O . CYS A 1 278 ? -31.118 -9.702 32.981 1.00 89.88 278 CYS A O 1
ATOM 2061 N N . LEU A 1 279 ? -32.942 -9.794 34.291 1.00 91.38 279 LEU A N 1
ATOM 2062 C CA . LEU A 1 279 ? -32.229 -10.127 35.523 1.00 91.38 279 LEU A CA 1
ATOM 2063 C C . LEU A 1 279 ? -31.847 -11.607 35.475 1.00 91.38 279 LEU A C 1
ATOM 2065 O O . LEU A 1 279 ? -32.741 -12.456 35.361 1.00 91.38 279 LEU A O 1
ATOM 2069 N N . CYS A 1 280 ? -30.550 -11.903 35.570 1.00 92.38 280 CYS A N 1
ATOM 2070 C CA . CYS A 1 280 ? -30.035 -13.265 35.627 1.00 92.38 280 CYS A CA 1
ATOM 2071 C C . CYS A 1 280 ? -30.734 -14.040 36.759 1.00 92.38 280 CYS A C 1
ATOM 2073 O O . CYS A 1 280 ? -31.011 -13.499 37.831 1.00 92.38 280 CYS A O 1
ATOM 2075 N N . THR A 1 281 ? -31.003 -15.324 36.544 1.00 91.06 281 THR A N 1
ATOM 2076 C CA . THR A 1 281 ? -31.539 -16.228 37.574 1.00 91.06 281 THR A CA 1
ATOM 2077 C C . THR A 1 281 ? -30.663 -17.470 37.679 1.00 91.06 281 THR A C 1
ATOM 2079 O O . THR A 1 281 ? -29.955 -17.790 36.728 1.00 91.06 281 THR A O 1
ATOM 2082 N N . GLY A 1 282 ? -30.724 -18.193 38.802 1.00 86.25 282 GLY A N 1
ATOM 2083 C CA . GLY A 1 282 ? -29.959 -19.437 38.966 1.00 86.25 282 GLY A CA 1
ATOM 2084 C C . GLY A 1 282 ? -30.298 -20.530 37.939 1.00 86.25 282 GLY A C 1
ATOM 2085 O O . GLY A 1 282 ? -29.492 -21.429 37.733 1.00 86.25 282 GLY A O 1
ATOM 2086 N N . ASP A 1 283 ? -31.456 -20.429 37.272 1.00 91.12 283 ASP A N 1
ATOM 2087 C CA . ASP A 1 283 ? -31.877 -21.335 36.194 1.00 91.12 283 ASP A CA 1
ATOM 2088 C C . ASP A 1 283 ? -31.531 -20.805 34.782 1.00 91.12 283 ASP A C 1
ATOM 2090 O O . ASP A 1 283 ? -31.459 -21.588 33.834 1.00 91.12 283 ASP A O 1
ATOM 2094 N N . PHE A 1 284 ? -31.337 -19.486 34.619 1.00 92.19 284 PHE A N 1
ATOM 2095 C CA . PHE A 1 284 ? -31.144 -18.817 33.323 1.00 92.19 284 PHE A CA 1
ATOM 2096 C C . PHE A 1 284 ? -30.206 -17.603 33.421 1.00 92.19 284 PHE A C 1
ATOM 2098 O O . PHE A 1 284 ? -30.569 -16.557 33.971 1.00 92.19 284 PHE A O 1
ATOM 2105 N N . ASN A 1 285 ? -29.027 -17.740 32.815 1.00 90.94 285 ASN A N 1
ATOM 2106 C CA . ASN A 1 285 ? -27.875 -16.835 32.867 1.00 90.94 285 ASN A CA 1
ATOM 2107 C C . ASN A 1 285 ? -27.294 -16.528 31.458 1.00 90.94 285 ASN A C 1
ATOM 2109 O O . ASN A 1 285 ? -26.121 -16.804 31.210 1.00 90.94 285 ASN A O 1
ATOM 2113 N N . PRO A 1 286 ? -28.083 -16.007 30.495 1.00 90.19 286 PRO A N 1
ATOM 2114 C CA . PRO A 1 286 ? -27.571 -15.703 29.157 1.00 90.19 286 PRO A CA 1
ATOM 2115 C C . PRO A 1 286 ? -26.503 -14.599 29.175 1.00 90.19 286 PRO A C 1
ATOM 2117 O O . PRO A 1 286 ? -26.627 -13.629 29.926 1.00 90.19 286 PRO A O 1
ATOM 2120 N N . ASP A 1 287 ? -25.502 -14.702 28.292 1.00 85.00 287 ASP A N 1
ATOM 2121 C CA . ASP A 1 287 ? -24.453 -13.685 28.124 1.00 85.00 287 ASP A CA 1
ATOM 2122 C C . ASP A 1 287 ? -25.068 -12.279 27.962 1.00 85.00 287 ASP A C 1
ATOM 2124 O O . ASP A 1 287 ? -25.767 -11.992 26.986 1.00 85.00 287 ASP A O 1
ATOM 2128 N N . GLY A 1 288 ? -24.793 -11.388 28.921 1.00 82.44 288 GLY A N 1
ATOM 2129 C CA . GLY A 1 288 ? -25.302 -10.011 28.934 1.00 82.44 288 GLY A CA 1
ATOM 2130 C C . GLY A 1 288 ? -26.580 -9.763 29.750 1.00 82.44 288 GLY A C 1
ATOM 2131 O O . GLY A 1 288 ? -27.119 -8.655 29.676 1.00 82.44 288 GLY A O 1
ATOM 2132 N N . CYS A 1 289 ? -27.064 -10.732 30.536 1.00 89.69 289 CYS A N 1
ATOM 2133 C CA . CYS A 1 289 ? -28.078 -10.466 31.564 1.00 89.69 289 CYS A CA 1
ATOM 2134 C C . CYS A 1 289 ? -27.539 -9.554 32.687 1.00 89.69 289 CYS A C 1
ATOM 2136 O O . CYS A 1 289 ? -26.333 -9.437 32.905 1.00 89.69 289 CYS A O 1
ATOM 2138 N N . PHE A 1 290 ? -28.441 -8.878 33.402 1.00 90.00 290 PHE A N 1
ATOM 2139 C CA . PHE A 1 290 ? -28.096 -8.056 34.561 1.00 90.00 290 PHE A CA 1
ATOM 2140 C C . PHE A 1 290 ? -28.019 -8.913 35.826 1.00 90.00 290 PHE A C 1
ATOM 2142 O O . PHE A 1 290 ? -28.966 -9.630 36.153 1.00 90.00 290 PHE A O 1
ATOM 2149 N N . CYS A 1 291 ? -26.915 -8.811 36.560 1.00 91.12 291 CYS A N 1
ATOM 2150 C CA . CYS A 1 291 ? -26.738 -9.512 37.829 1.00 91.12 291 CYS A CA 1
ATOM 2151 C C . CYS A 1 291 ? -27.770 -9.067 38.886 1.00 91.12 291 CYS A C 1
ATOM 2153 O O . CYS A 1 291 ? -28.154 -7.895 38.891 1.00 91.12 291 CYS A O 1
ATOM 2155 N N . PRO A 1 292 ? -28.222 -9.962 39.784 1.00 90.06 292 PRO A N 1
ATOM 2156 C CA . PRO A 1 292 ? -29.119 -9.594 40.878 1.00 90.06 292 PRO A CA 1
ATOM 2157 C C . PRO A 1 292 ? -28.485 -8.618 41.879 1.00 90.06 292 PRO A C 1
ATOM 2159 O O . PRO A 1 292 ? -27.333 -8.781 42.266 1.00 90.06 292 PRO A O 1
ATOM 2162 N N . ASP A 1 293 ? -29.275 -7.673 42.392 1.00 87.69 293 ASP A N 1
ATOM 2163 C CA . ASP A 1 293 ? -28.845 -6.787 43.485 1.00 87.69 293 ASP A CA 1
ATOM 2164 C C . ASP A 1 293 ? -29.016 -7.416 44.892 1.00 87.69 293 ASP A C 1
ATOM 2166 O O . ASP A 1 293 ? -28.465 -6.905 45.868 1.00 87.69 293 ASP A O 1
ATOM 2170 N N . ASP A 1 294 ? -29.774 -8.518 45.040 1.00 88.94 294 ASP A N 1
ATOM 2171 C CA . ASP A 1 294 ? -29.869 -9.253 46.317 1.00 88.94 294 ASP A CA 1
ATOM 2172 C C . ASP A 1 294 ? -28.704 -10.244 46.442 1.00 88.94 294 ASP A C 1
ATOM 2174 O O . ASP A 1 294 ? -28.577 -11.203 45.676 1.00 88.94 294 ASP A O 1
ATOM 2178 N N . VAL A 1 295 ? -27.883 -10.046 47.475 1.00 90.69 295 VAL A N 1
ATOM 2179 C CA . VAL A 1 295 ? -26.714 -10.877 47.814 1.00 90.69 295 VAL A CA 1
ATOM 2180 C C . VAL A 1 295 ? -27.028 -12.372 47.983 1.00 90.69 295 VAL A C 1
ATOM 2182 O O . VAL A 1 295 ? -26.119 -13.196 47.910 1.00 90.69 295 VAL A O 1
ATOM 2185 N N . ARG A 1 296 ? -28.297 -12.745 48.206 1.00 90.19 296 ARG A N 1
ATOM 2186 C CA . ARG A 1 296 ? -28.746 -14.146 48.289 1.00 90.19 296 ARG A CA 1
ATOM 2187 C C . ARG A 1 296 ? -28.969 -14.786 46.926 1.00 90.19 296 ARG A C 1
ATOM 2189 O O . ARG A 1 296 ? -28.764 -15.988 46.804 1.00 90.19 296 ARG A O 1
ATOM 2196 N N . ASP A 1 297 ? -29.350 -14.007 45.919 1.00 89.56 297 ASP A N 1
ATOM 2197 C CA . ASP A 1 297 ? -29.494 -14.499 44.547 1.00 89.56 297 ASP A CA 1
ATOM 2198 C C . ASP A 1 297 ? -28.113 -14.604 43.865 1.00 89.56 297 ASP A C 1
ATOM 2200 O O . ASP A 1 297 ? -27.902 -15.478 43.026 1.00 89.56 297 ASP A O 1
ATOM 2204 N N . MET A 1 298 ? -27.126 -13.806 44.297 1.00 90.25 298 MET A N 1
ATOM 2205 C CA . MET A 1 298 ? -25.739 -13.859 43.801 1.00 90.25 298 MET A CA 1
ATOM 2206 C C . MET A 1 298 ? -25.035 -15.210 44.020 1.00 90.25 298 MET A C 1
ATOM 2208 O O . MET A 1 298 ? -24.127 -15.549 43.265 1.00 90.25 298 MET A O 1
ATOM 2212 N N . GLN A 1 299 ? -25.461 -16.015 45.003 1.00 90.00 299 GLN A N 1
ATOM 2213 C CA . GLN A 1 299 ? -24.818 -17.295 45.351 1.00 90.00 299 GLN A CA 1
ATOM 2214 C 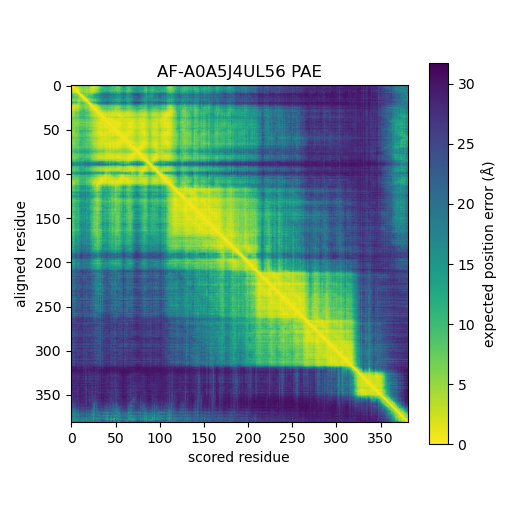C . GLN A 1 299 ? -24.858 -18.358 44.235 1.00 90.00 299 GLN A C 1
ATOM 2216 O O . GLN A 1 299 ? -24.163 -19.367 44.332 1.00 90.00 299 GLN A O 1
ATOM 2221 N N . TYR A 1 300 ? -25.683 -18.156 43.202 1.00 90.12 300 TYR A N 1
ATOM 2222 C CA . TYR A 1 300 ? -25.821 -19.065 42.062 1.00 90.12 300 TYR A CA 1
ATOM 2223 C C . TYR A 1 300 ? -24.893 -18.725 40.882 1.00 90.12 300 TYR A C 1
ATOM 2225 O O . TYR A 1 300 ? -24.897 -19.455 39.896 1.00 90.12 300 TYR A O 1
ATOM 2233 N N . PHE A 1 301 ? -24.097 -17.652 40.976 1.00 90.75 301 PHE A N 1
ATOM 2234 C CA . PHE A 1 301 ? -23.259 -17.145 39.883 1.00 90.75 301 PHE A CA 1
ATOM 2235 C C . PHE A 1 301 ? -21.775 -17.137 40.252 1.00 90.75 301 PHE A C 1
ATOM 2237 O O . PHE A 1 301 ? -21.393 -16.774 41.368 1.00 90.75 301 PHE A O 1
ATOM 2244 N N . SER A 1 302 ? -20.912 -17.458 39.293 1.00 90.25 302 SER A N 1
ATOM 2245 C CA . SER A 1 302 ? -19.462 -17.292 39.421 1.00 90.25 302 SER A CA 1
ATOM 2246 C C . SER A 1 302 ? -19.030 -15.823 39.296 1.00 90.25 302 SER A C 1
ATOM 2248 O O . SER A 1 302 ? -19.782 -14.968 38.826 1.00 90.25 302 SER A O 1
ATOM 2250 N N . LE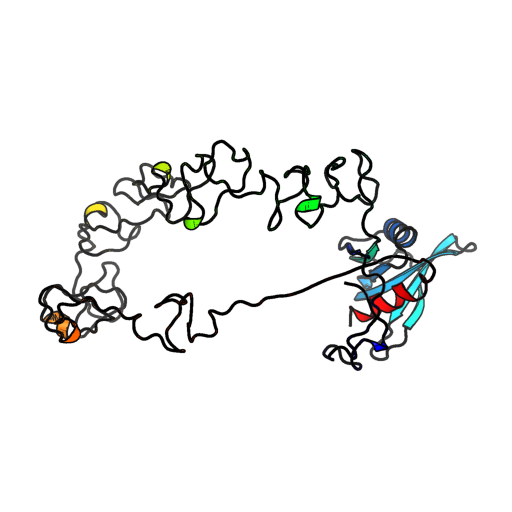U A 1 303 ? -17.778 -15.526 39.664 1.00 84.75 303 LEU A N 1
ATOM 2251 C CA . LEU A 1 303 ? -17.165 -14.203 39.456 1.00 84.75 303 LEU A CA 1
ATOM 2252 C C . LEU A 1 303 ? -17.038 -13.794 37.979 1.00 84.75 303 LEU A C 1
ATOM 2254 O O . LEU A 1 303 ? -16.909 -12.607 37.690 1.00 84.75 303 LEU A O 1
ATOM 2258 N N . LEU A 1 304 ? -17.041 -14.765 37.058 1.00 83.50 304 LEU A N 1
ATOM 2259 C CA . LEU A 1 304 ? -16.972 -14.528 35.612 1.00 83.50 304 LEU A CA 1
ATOM 2260 C C . LEU A 1 304 ? -18.320 -14.075 35.042 1.00 83.50 304 LEU A C 1
ATOM 2262 O O . LEU A 1 304 ? -18.344 -13.289 34.100 1.00 83.50 304 LEU A O 1
ATOM 2266 N N . GLU A 1 305 ? -19.420 -14.556 35.620 1.00 86.88 305 GLU A N 1
ATOM 2267 C CA . GLU A 1 305 ? -20.784 -14.177 35.238 1.00 86.88 305 GLU A CA 1
ATOM 2268 C C . GLU A 1 305 ? -21.208 -12.885 35.945 1.00 86.88 305 GLU A C 1
ATOM 2270 O O . GLU A 1 305 ? -21.734 -11.974 35.312 1.00 86.88 305 GLU A O 1
ATOM 2275 N N . CYS A 1 306 ? -20.937 -12.787 37.252 1.00 89.50 306 CYS A N 1
ATOM 2276 C CA . CYS A 1 306 ? -21.325 -11.656 38.087 1.00 89.50 306 CYS A CA 1
ATOM 2277 C C . CYS A 1 306 ? -20.237 -11.289 39.103 1.00 89.50 306 CYS A C 1
ATOM 2279 O O . CYS A 1 306 ? -19.919 -12.068 40.005 1.00 89.50 306 CYS A O 1
ATOM 2281 N N . GLY A 1 307 ? -19.707 -10.066 39.005 1.00 86.75 307 GLY A N 1
ATOM 2282 C CA . GLY A 1 307 ? -18.733 -9.520 39.958 1.00 86.75 307 GLY A CA 1
ATOM 2283 C C . GLY A 1 307 ? -19.287 -9.365 41.382 1.00 86.75 307 GLY A C 1
ATOM 2284 O O . GLY A 1 307 ? -20.488 -9.489 41.610 1.00 86.75 307 GLY A O 1
ATOM 2285 N N . CYS A 1 308 ? -18.408 -9.112 42.354 1.00 90.12 308 CYS A N 1
ATOM 2286 C CA . CYS A 1 308 ? -18.797 -8.940 43.758 1.00 90.12 308 CYS A CA 1
ATOM 2287 C C . CYS A 1 308 ? -19.589 -7.647 43.999 1.00 90.12 308 CYS A C 1
ATOM 2289 O O . CYS A 1 308 ? -19.236 -6.590 43.471 1.00 90.12 308 CYS A O 1
ATOM 2291 N N . ILE A 1 309 ? -20.587 -7.716 44.882 1.00 87.00 309 ILE A N 1
ATOM 2292 C CA . ILE A 1 309 ? -21.328 -6.552 45.401 1.00 87.00 309 ILE A CA 1
ATOM 2293 C C . ILE A 1 309 ? -21.113 -6.382 46.922 1.00 87.00 309 ILE A C 1
ATOM 2295 O O . ILE A 1 309 ? -20.670 -7.317 47.592 1.00 87.00 309 ILE A O 1
ATOM 2299 N N . PRO A 1 310 ? -21.385 -5.207 47.523 1.00 88.38 310 PRO A N 1
ATOM 2300 C CA . PRO A 1 310 ? -21.232 -5.025 48.967 1.00 88.38 310 PRO A CA 1
ATOM 2301 C C . PRO A 1 310 ? -22.124 -5.987 49.772 1.00 88.38 310 PRO A C 1
ATOM 2303 O O . PRO A 1 310 ? -23.347 -5.934 49.675 1.00 88.38 310 PRO A O 1
ATOM 2306 N N . GLY A 1 311 ? -21.509 -6.844 50.594 1.00 87.12 311 GLY A N 1
ATOM 2307 C CA . GLY A 1 311 ? -22.215 -7.858 51.389 1.00 87.12 311 GLY A CA 1
ATOM 2308 C C . GLY A 1 311 ? -22.456 -9.198 50.681 1.00 87.12 311 GLY A C 1
ATOM 2309 O O . GLY A 1 311 ? -23.229 -10.008 51.191 1.00 87.12 311 GLY A O 1
ATOM 2310 N N . ASP A 1 312 ? -21.815 -9.435 49.532 1.00 90.38 312 ASP A N 1
ATOM 2311 C CA . ASP A 1 312 ? -21.862 -10.705 48.798 1.00 90.38 312 ASP A CA 1
ATOM 2312 C C . ASP A 1 312 ? -21.497 -11.910 49.689 1.00 90.38 312 ASP A C 1
ATOM 2314 O O . ASP A 1 312 ? -20.553 -11.875 50.485 1.00 90.38 312 ASP A O 1
ATOM 2318 N N . LEU A 1 313 ? -22.278 -12.986 49.573 1.00 90.94 313 LEU A N 1
ATOM 2319 C CA . LEU A 1 313 ? -22.158 -14.176 50.415 1.00 90.94 313 LEU A CA 1
ATOM 2320 C C . LEU A 1 313 ? -21.185 -15.224 49.854 1.00 90.94 313 LEU A C 1
ATOM 2322 O O . LEU A 1 313 ? -20.870 -16.179 50.573 1.00 90.94 313 LEU A O 1
ATOM 2326 N N . ARG A 1 314 ? -20.693 -15.054 48.621 1.00 91.88 314 ARG A N 1
ATOM 2327 C CA . ARG A 1 314 ? -19.688 -15.924 47.988 1.00 91.88 314 ARG A CA 1
ATOM 2328 C C . ARG A 1 314 ? -18.330 -15.759 48.673 1.00 91.88 314 ARG A C 1
ATOM 2330 O O . ARG A 1 314 ? -17.922 -14.641 48.978 1.00 91.88 314 ARG A O 1
ATOM 2337 N N . GLU A 1 315 ? -17.636 -16.861 48.958 1.00 88.44 315 GLU A N 1
ATOM 2338 C CA . GLU A 1 315 ? -16.374 -16.842 49.726 1.00 88.44 315 GLU A CA 1
ATOM 2339 C C . GLU A 1 315 ? -15.275 -16.035 49.021 1.00 88.44 315 GLU A C 1
ATOM 2341 O O . GLU A 1 315 ? -14.497 -15.337 49.667 1.00 88.44 315 GLU A O 1
ATOM 2346 N N . GLU A 1 316 ? -15.261 -16.057 47.690 1.00 87.81 316 GLU A N 1
ATOM 2347 C CA . GLU A 1 316 ? -14.317 -15.322 46.851 1.00 87.81 316 GLU A CA 1
ATOM 2348 C C . GLU A 1 316 ? -14.469 -13.795 46.970 1.00 87.81 316 GLU A C 1
ATOM 2350 O O . GLU A 1 316 ? -13.526 -13.061 46.682 1.00 87.81 316 GLU A O 1
ATOM 2355 N N . CYS A 1 317 ? -15.628 -13.313 47.433 1.00 86.62 317 CYS A N 1
ATOM 2356 C CA . CYS A 1 317 ? -15.916 -11.895 47.650 1.00 86.62 317 CYS A CA 1
ATOM 2357 C C . CYS A 1 317 ? -15.649 -11.413 49.089 1.00 86.62 317 CYS A C 1
ATOM 2359 O O . CYS A 1 317 ? -15.785 -10.222 49.360 1.00 86.62 317 CYS A O 1
ATOM 2361 N N . LYS A 1 318 ? -15.259 -12.296 50.023 1.00 85.00 318 LYS A N 1
ATOM 2362 C CA . LYS A 1 318 ? -15.087 -11.970 51.458 1.00 85.00 318 LYS A CA 1
ATOM 2363 C C . LYS A 1 318 ? -13.684 -11.467 51.832 1.00 85.00 318 LYS A C 1
ATOM 2365 O O . LYS A 1 318 ? -13.303 -11.519 53.000 1.00 85.00 318 LYS A O 1
ATOM 2370 N N . GLY A 1 319 ? -12.897 -11.012 50.856 1.00 68.44 319 GLY A N 1
ATOM 2371 C CA . GLY A 1 319 ? -11.539 -10.503 51.062 1.00 68.44 319 GLY A CA 1
ATOM 2372 C C . GLY A 1 319 ? -11.445 -8.979 50.960 1.00 68.44 319 GLY A C 1
ATOM 2373 O O . GLY A 1 319 ? -11.700 -8.421 49.899 1.00 68.44 319 GLY A O 1
ATOM 2374 N N . ASP A 1 320 ? -10.976 -8.319 52.023 1.00 50.81 320 ASP A N 1
ATOM 2375 C CA . ASP A 1 320 ? -10.757 -6.858 52.084 1.00 50.81 320 ASP A CA 1
ATOM 2376 C C . ASP A 1 320 ? -9.536 -6.347 51.269 1.00 50.81 320 ASP A C 1
ATOM 2378 O O . ASP A 1 320 ? -9.149 -5.184 51.391 1.00 50.81 320 ASP A O 1
ATOM 2382 N N . GLU A 1 321 ? -8.898 -7.182 50.437 1.00 51.25 321 GLU A N 1
ATOM 2383 C CA . GLU A 1 321 ? -7.705 -6.817 49.652 1.00 51.25 321 GLU A CA 1
ATOM 2384 C C . GLU A 1 321 ? -7.960 -6.908 48.133 1.00 51.25 321 GLU A C 1
ATOM 2386 O O . GLU A 1 321 ? -8.405 -7.951 47.645 1.00 51.25 321 GLU A O 1
ATOM 2391 N N . PRO A 1 322 ? -7.621 -5.868 47.340 1.00 43.62 322 PRO A N 1
ATOM 2392 C CA . PRO A 1 322 ? -7.751 -5.913 45.887 1.00 43.62 322 PRO A CA 1
ATOM 2393 C C . PRO A 1 322 ? -6.763 -6.919 45.276 1.00 43.62 322 PRO A C 1
ATOM 2395 O O . PRO A 1 322 ? -5.542 -6.745 45.321 1.00 43.62 322 PRO A O 1
ATOM 2398 N N . TYR A 1 323 ? -7.318 -7.968 44.670 1.00 46.50 323 TYR A N 1
ATOM 2399 C CA . TYR A 1 323 ? -6.601 -9.108 44.100 1.00 46.50 323 TYR A CA 1
ATOM 2400 C C . TYR A 1 323 ? -5.619 -8.677 42.988 1.00 46.50 323 TYR A C 1
ATOM 2402 O O . TYR A 1 323 ? -6.013 -8.303 41.885 1.00 46.50 323 TYR A O 1
ATOM 2410 N N . ASN A 1 324 ? -4.314 -8.699 43.282 1.00 55.81 324 ASN A N 1
ATOM 2411 C CA . ASN A 1 324 ? -3.259 -8.208 42.387 1.00 55.81 324 ASN A CA 1
ATOM 2412 C C . ASN A 1 324 ? -2.554 -9.373 41.660 1.00 55.81 324 ASN A C 1
ATOM 2414 O O . ASN A 1 324 ? -1.509 -9.864 42.096 1.00 55.81 324 ASN A O 1
ATOM 2418 N N . GLU A 1 325 ? -3.152 -9.829 40.555 1.00 60.38 325 GLU A N 1
ATOM 2419 C CA . GLU A 1 325 ? -2.804 -11.089 39.871 1.00 60.38 325 GLU A CA 1
ATOM 2420 C C . GLU A 1 325 ? -1.385 -11.156 39.279 1.00 60.38 325 GLU A C 1
ATOM 2422 O O . GLU A 1 325 ? -0.803 -12.238 39.175 1.00 60.38 325 GLU A O 1
ATOM 2427 N N . CYS A 1 326 ? -0.766 -10.027 38.924 1.00 72.94 326 CYS A N 1
ATOM 2428 C CA . CYS A 1 326 ? 0.506 -10.030 38.186 1.00 72.94 326 CYS A CA 1
ATOM 2429 C C . CYS A 1 326 ? 1.762 -10.285 39.047 1.00 72.94 326 CYS A C 1
ATOM 2431 O O . CYS A 1 326 ? 2.881 -10.051 38.588 1.00 72.94 326 CYS A O 1
ATOM 2433 N N . LYS A 1 327 ? 1.618 -10.779 40.286 1.00 70.31 327 LYS A N 1
ATOM 2434 C CA . LYS A 1 327 ? 2.752 -11.044 41.194 1.00 70.31 327 LYS A CA 1
ATOM 2435 C C . LYS A 1 327 ? 3.527 -12.333 40.870 1.00 70.31 327 LYS A C 1
ATOM 2437 O O . LYS A 1 327 ? 4.706 -12.409 41.196 1.00 70.31 327 LYS A O 1
ATOM 2442 N N . ASN A 1 328 ? 2.893 -13.310 40.208 1.00 78.69 328 ASN A N 1
ATOM 2443 C CA . ASN A 1 328 ? 3.463 -14.629 39.885 1.00 78.69 328 ASN A CA 1
ATOM 2444 C C . ASN A 1 328 ? 3.299 -14.975 38.388 1.00 78.69 328 ASN A C 1
ATOM 2446 O O . ASN A 1 328 ? 2.555 -15.882 38.018 1.00 78.69 328 ASN A O 1
ATOM 2450 N N . ILE A 1 329 ? 3.984 -14.239 37.507 1.00 80.56 329 ILE A N 1
ATOM 2451 C CA . ILE A 1 329 ? 3.935 -14.468 36.052 1.00 80.56 329 ILE A CA 1
ATOM 2452 C C . ILE A 1 329 ? 4.695 -15.753 35.684 1.00 80.56 329 ILE A C 1
ATOM 2454 O O . ILE A 1 329 ? 5.853 -15.936 36.057 1.00 80.56 329 ILE A O 1
ATOM 2458 N N . THR A 1 330 ? 4.061 -16.624 34.898 1.00 85.81 330 THR A N 1
ATOM 2459 C CA . THR A 1 330 ? 4.651 -17.865 34.368 1.00 85.81 330 THR A CA 1
ATOM 2460 C C . THR A 1 330 ? 4.714 -17.836 32.836 1.00 85.81 330 THR A C 1
ATOM 2462 O O . THR A 1 330 ? 4.212 -16.911 32.196 1.00 85.81 330 THR A O 1
ATOM 2465 N N . VAL A 1 331 ? 5.306 -18.865 32.215 1.00 83.38 331 VAL A N 1
ATOM 2466 C CA . VAL A 1 331 ? 5.387 -18.981 30.743 1.00 83.38 331 VAL A CA 1
ATOM 2467 C C . VAL A 1 331 ? 4.021 -19.033 30.039 1.00 83.38 331 VAL A C 1
ATOM 2469 O O . VAL A 1 331 ? 3.960 -18.740 28.848 1.00 83.38 331 VAL A O 1
ATOM 2472 N N . SER A 1 332 ? 2.942 -19.384 30.748 1.00 79.06 332 SER A N 1
ATOM 2473 C CA . SER A 1 332 ? 1.573 -19.469 30.216 1.00 79.06 332 SER A CA 1
ATOM 2474 C C . SER A 1 332 ? 0.694 -18.250 30.535 1.00 79.06 332 SER A C 1
ATOM 2476 O O . SER A 1 332 ? -0.421 -18.162 30.026 1.00 79.06 332 SER A O 1
ATOM 2478 N N . THR A 1 333 ? 1.162 -17.296 31.347 1.00 81.31 333 THR A N 1
ATOM 2479 C CA . THR A 1 333 ? 0.383 -16.102 31.721 1.00 81.31 333 THR A CA 1
ATOM 2480 C C . THR A 1 333 ? 0.198 -15.169 30.517 1.00 81.31 333 THR A C 1
ATOM 2482 O O . THR A 1 333 ? 1.179 -14.668 29.962 1.00 81.31 333 THR A O 1
ATOM 2485 N N . SER A 1 334 ? -1.049 -14.885 30.122 1.00 80.62 334 SER A N 1
ATOM 2486 C CA . SER A 1 334 ? -1.331 -14.073 28.927 1.00 80.62 334 SER A CA 1
ATOM 2487 C C . SER A 1 334 ? -0.699 -12.677 28.983 1.00 80.62 334 SER A C 1
ATOM 2489 O O . SER A 1 334 ? -0.766 -11.980 29.998 1.00 80.62 334 SER A O 1
ATOM 2491 N N . VAL A 1 335 ? -0.139 -12.237 27.853 1.00 78.00 335 VAL A N 1
ATOM 2492 C CA . VAL A 1 335 ? 0.395 -10.874 27.667 1.00 78.00 335 VAL A CA 1
ATOM 2493 C C . VAL A 1 335 ? -0.697 -9.799 27.613 1.00 78.00 335 VAL A C 1
ATOM 2495 O O . VAL A 1 335 ? -0.390 -8.626 27.801 1.00 78.00 335 VAL A O 1
ATOM 2498 N N . THR A 1 336 ? -1.962 -10.183 27.398 1.00 69.38 336 THR A N 1
ATOM 2499 C CA . THR A 1 336 ? -3.119 -9.275 27.519 1.00 69.38 336 THR A CA 1
ATOM 2500 C C . THR A 1 336 ? -3.574 -9.071 28.964 1.00 69.38 336 THR A C 1
ATOM 2502 O O . THR A 1 336 ? -4.174 -8.042 29.251 1.00 69.38 336 THR A O 1
ATOM 2505 N N . LEU A 1 337 ? -3.285 -10.023 29.861 1.00 73.44 337 LEU A N 1
ATOM 2506 C CA . LEU A 1 337 ? -3.649 -9.953 31.281 1.00 73.44 337 LEU A CA 1
ATOM 2507 C C . LEU A 1 337 ? -2.551 -9.255 32.101 1.00 73.44 337 LEU A C 1
ATOM 2509 O O . LEU A 1 337 ? -2.836 -8.360 32.886 1.00 73.44 337 LEU A O 1
ATOM 2513 N N . CYS A 1 338 ? -1.285 -9.612 31.859 1.00 82.50 338 CYS A N 1
ATOM 2514 C CA . CYS A 1 338 ? -0.123 -8.952 32.458 1.00 82.50 338 CYS A CA 1
ATOM 2515 C C . CYS A 1 338 ? 0.878 -8.546 31.357 1.00 82.50 338 CYS A C 1
ATOM 2517 O O . CYS A 1 338 ? 1.420 -9.444 30.697 1.00 82.50 338 CYS A O 1
ATOM 2519 N N . PRO A 1 339 ? 1.180 -7.241 31.173 1.00 81.38 339 PRO A N 1
ATOM 2520 C CA . PRO A 1 339 ? 2.156 -6.759 30.190 1.00 81.38 339 PRO A CA 1
ATOM 2521 C C . PRO A 1 339 ? 3.543 -7.410 30.319 1.00 81.38 339 PRO A C 1
ATOM 2523 O O . PRO A 1 339 ? 3.891 -7.952 31.370 1.00 81.38 339 PRO A O 1
ATOM 2526 N N . CYS A 1 340 ? 4.356 -7.344 29.259 1.00 84.06 340 CYS A N 1
ATOM 2527 C CA . CYS A 1 340 ? 5.740 -7.830 29.290 1.00 84.06 340 CYS A CA 1
ATOM 2528 C C . CYS A 1 340 ? 6.580 -7.090 30.349 1.00 84.06 340 CYS A C 1
ATOM 2530 O O . CYS A 1 340 ? 6.624 -5.856 30.370 1.00 84.06 340 CYS A O 1
ATOM 2532 N N . LEU A 1 341 ? 7.298 -7.833 31.193 1.00 78.56 341 LEU A N 1
ATOM 2533 C CA . LEU A 1 341 ? 8.260 -7.266 32.138 1.00 78.56 341 LEU A CA 1
ATOM 2534 C C . LEU A 1 341 ? 9.511 -6.780 31.394 1.00 78.56 341 LEU A C 1
ATOM 2536 O O . LEU A 1 341 ? 10.083 -7.501 30.579 1.00 78.56 341 LEU A O 1
ATOM 2540 N N . LYS A 1 342 ? 9.991 -5.574 31.730 1.00 66.12 342 LYS A N 1
ATOM 2541 C CA . LYS A 1 342 ? 11.194 -4.974 31.113 1.00 66.12 342 LYS A CA 1
ATOM 2542 C C . LYS A 1 342 ? 12.476 -5.790 31.329 1.00 66.12 342 LYS A C 1
ATOM 2544 O O . LYS A 1 342 ? 13.408 -5.673 30.542 1.00 66.12 342 LYS A O 1
ATOM 2549 N N . THR A 1 343 ? 12.514 -6.608 32.380 1.00 63.06 343 THR A N 1
ATOM 2550 C CA . THR A 1 343 ? 13.646 -7.476 32.716 1.00 63.06 343 THR A CA 1
ATOM 2551 C C . THR A 1 343 ? 13.113 -8.785 33.286 1.00 63.06 343 THR A C 1
ATOM 2553 O O . THR A 1 343 ? 12.262 -8.763 34.171 1.00 63.06 343 THR A O 1
ATOM 2556 N N . GLY A 1 344 ? 13.632 -9.921 32.814 1.00 74.56 344 GLY A N 1
ATOM 2557 C CA . GLY A 1 344 ? 13.343 -11.233 33.405 1.00 74.56 344 GLY A CA 1
ATOM 2558 C C . GLY A 1 344 ? 11.982 -11.850 33.063 1.00 74.56 344 GLY A C 1
ATOM 2559 O O . GLY A 1 344 ? 11.607 -12.816 33.720 1.00 74.56 344 GLY A O 1
ATOM 2560 N N . ASP A 1 345 ? 11.253 -11.351 32.056 1.00 85.38 345 ASP A N 1
ATOM 2561 C CA . ASP A 1 345 ? 10.005 -11.998 31.628 1.00 85.38 345 ASP A CA 1
ATOM 2562 C C . ASP A 1 345 ? 10.278 -13.432 31.117 1.00 85.38 345 ASP A C 1
ATOM 2564 O O . ASP A 1 345 ? 11.108 -13.614 30.213 1.00 85.38 345 ASP A O 1
ATOM 2568 N N . PRO A 1 346 ? 9.613 -14.468 31.666 1.00 83.31 346 PRO A N 1
ATOM 2569 C CA . PRO A 1 346 ? 9.816 -15.844 31.224 1.00 83.31 346 PRO A CA 1
ATOM 2570 C C . PRO A 1 346 ? 9.199 -16.126 29.842 1.00 83.31 346 PRO A C 1
ATOM 2572 O O . PRO A 1 346 ? 9.522 -17.146 29.230 1.00 83.31 346 PRO A O 1
ATOM 2575 N N . ARG A 1 347 ? 8.319 -15.254 29.328 1.00 86.88 347 ARG A N 1
ATOM 2576 C CA . ARG A 1 347 ? 7.539 -15.481 28.103 1.00 86.88 347 ARG A CA 1
ATOM 2577 C C . ARG A 1 347 ? 8.346 -15.108 26.858 1.00 86.88 347 ARG A C 1
ATOM 2579 O O . ARG A 1 347 ? 8.901 -14.017 26.737 1.00 86.88 347 ARG A O 1
ATOM 2586 N N . SER A 1 348 ? 8.395 -16.019 25.886 1.00 80.50 348 SER A N 1
ATOM 2587 C CA . SER A 1 348 ? 9.198 -15.875 24.661 1.00 80.50 348 SER A CA 1
ATOM 2588 C C . SER A 1 348 ? 8.741 -14.739 23.739 1.00 80.50 348 SER A C 1
ATOM 2590 O O . SER A 1 348 ? 9.570 -14.177 23.029 1.00 80.50 348 SER A O 1
ATOM 2592 N N . ALA A 1 349 ? 7.458 -14.367 23.784 1.00 82.06 349 ALA A N 1
ATOM 2593 C CA . ALA A 1 349 ? 6.883 -13.275 22.994 1.00 82.06 349 ALA A CA 1
ATOM 2594 C C . ALA A 1 349 ? 7.452 -11.880 23.338 1.00 82.06 349 ALA A C 1
ATOM 2596 O O . ALA A 1 349 ? 7.276 -10.947 22.563 1.00 82.06 349 ALA A O 1
ATOM 2597 N N . CYS A 1 350 ? 8.141 -11.736 24.475 1.00 80.88 350 CYS A N 1
ATOM 2598 C CA . CYS A 1 350 ? 8.662 -10.465 24.986 1.00 80.88 350 CYS A CA 1
ATOM 2599 C C . CYS A 1 350 ? 10.154 -10.213 24.645 1.00 80.88 350 CYS A C 1
ATOM 2601 O O . CYS A 1 350 ? 10.815 -9.455 25.353 1.00 80.88 350 CYS A O 1
ATOM 2603 N N . LYS A 1 351 ? 10.729 -10.872 23.622 1.00 76.81 351 LYS A N 1
ATOM 2604 C CA . LYS A 1 351 ? 12.162 -10.762 23.262 1.00 76.81 351 LYS A CA 1
ATOM 2605 C C . LYS A 1 351 ? 12.358 -10.268 21.823 1.00 76.81 351 LYS A C 1
ATOM 2607 O O . LYS A 1 351 ? 11.937 -10.932 20.881 1.00 76.81 351 LYS A O 1
ATOM 2612 N N . GLU A 1 352 ? 13.024 -9.124 21.659 1.00 53.06 352 GLU A N 1
ATOM 2613 C CA . GLU A 1 352 ? 13.277 -8.491 20.352 1.00 53.06 352 GLU A CA 1
ATOM 2614 C C . GLU A 1 352 ? 14.507 -9.063 19.617 1.00 53.06 352 GLU A C 1
ATOM 2616 O O . GLU A 1 352 ? 15.419 -9.620 20.231 1.00 53.06 352 GLU A O 1
ATOM 2621 N N . ALA A 1 353 ? 14.537 -8.918 18.285 1.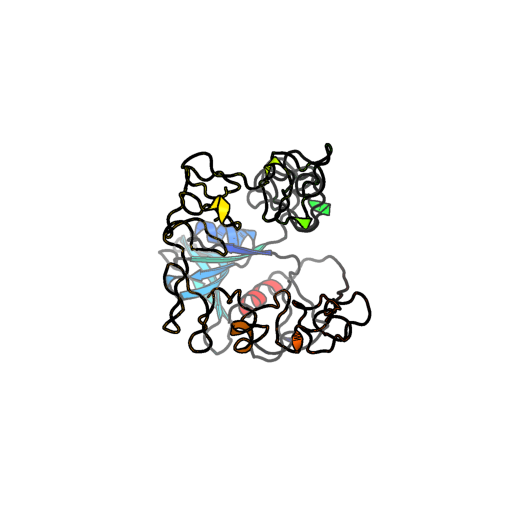00 40.12 353 ALA A N 1
ATOM 2622 C CA . ALA A 1 353 ? 15.541 -9.519 17.401 1.00 40.12 353 ALA A CA 1
ATOM 2623 C C . ALA A 1 353 ? 16.369 -8.468 16.631 1.00 40.12 353 ALA A C 1
ATOM 2625 O O . ALA A 1 353 ? 15.836 -7.740 15.793 1.00 40.12 353 ALA A O 1
ATOM 2626 N N . GLY A 1 354 ? 17.685 -8.433 16.873 1.00 31.81 354 GLY A N 1
ATOM 2627 C CA . GLY A 1 354 ? 18.641 -7.566 16.167 1.00 31.81 354 GLY A CA 1
ATOM 2628 C C . GLY A 1 354 ? 19.148 -8.129 14.826 1.00 31.81 354 GLY A C 1
ATOM 2629 O O . GLY A 1 354 ? 19.112 -9.338 14.592 1.00 31.81 354 GLY A O 1
ATOM 2630 N N . LYS A 1 355 ? 19.644 -7.245 13.948 1.00 33.31 355 LYS A N 1
ATOM 2631 C CA . LYS A 1 355 ? 20.254 -7.545 12.633 1.00 33.31 355 LYS A CA 1
ATOM 2632 C C . LYS A 1 355 ? 21.485 -6.662 12.391 1.00 33.31 355 LYS A C 1
ATOM 2634 O O . LYS A 1 355 ? 21.440 -5.491 12.747 1.00 33.31 355 LYS A O 1
ATOM 2639 N N . ASP A 1 356 ? 22.479 -7.175 11.657 1.00 26.94 356 ASP A N 1
ATOM 2640 C CA . ASP A 1 356 ? 23.700 -6.446 11.263 1.00 26.94 356 ASP A CA 1
ATOM 2641 C C . ASP A 1 356 ? 24.036 -6.541 9.751 1.00 26.94 356 ASP A C 1
ATOM 2643 O O . ASP A 1 356 ? 23.962 -7.624 9.176 1.00 26.94 356 ASP A O 1
ATOM 2647 N N . ALA A 1 357 ? 24.471 -5.398 9.177 1.00 28.73 357 ALA A N 1
ATOM 2648 C CA . ALA A 1 357 ? 25.537 -5.161 8.158 1.00 28.73 357 ALA A CA 1
ATOM 2649 C C . ALA A 1 357 ? 25.592 -5.899 6.771 1.00 28.73 357 ALA A C 1
ATOM 2651 O O . ALA A 1 357 ? 25.013 -6.961 6.593 1.00 28.73 357 ALA A O 1
ATOM 2652 N N . SER A 1 358 ? 26.360 -5.478 5.730 1.00 26.69 358 SER A N 1
ATOM 2653 C CA . SER A 1 358 ? 26.786 -4.159 5.154 1.00 26.69 358 SER A CA 1
ATOM 2654 C C . SER A 1 358 ? 27.572 -4.345 3.797 1.00 26.69 358 SER A C 1
ATOM 2656 O O . SER A 1 358 ? 27.909 -5.473 3.449 1.00 26.69 358 SER A O 1
ATOM 2658 N N . GLY A 1 359 ? 27.892 -3.264 3.037 1.00 24.56 359 GLY A N 1
ATOM 2659 C CA . GLY A 1 359 ? 28.955 -3.166 1.969 1.00 24.56 359 GLY A CA 1
ATOM 2660 C C . GLY A 1 359 ? 28.621 -3.578 0.493 1.00 24.56 359 GLY A C 1
ATOM 2661 O O . GLY A 1 359 ? 27.945 -4.576 0.286 1.00 24.56 359 GLY A O 1
ATOM 2662 N N . GLN A 1 360 ? 28.903 -2.848 -0.621 1.00 26.14 360 GLN A N 1
ATOM 2663 C CA . GLN A 1 360 ? 30.133 -2.238 -1.239 1.00 26.14 360 GLN A CA 1
ATOM 2664 C C . GLN A 1 360 ? 30.959 -3.174 -2.196 1.00 26.14 360 GLN A C 1
ATOM 2666 O O . GLN A 1 360 ? 31.093 -4.346 -1.873 1.00 26.14 360 GLN A O 1
ATOM 2671 N N . THR A 1 361 ? 31.549 -2.810 -3.375 1.00 30.59 361 THR A N 1
ATOM 2672 C CA . THR A 1 361 ? 31.390 -1.677 -4.356 1.00 30.59 361 THR A CA 1
ATOM 2673 C C . THR A 1 361 ? 31.957 -1.991 -5.792 1.00 30.59 361 THR A C 1
ATOM 2675 O O . THR A 1 361 ? 32.951 -2.691 -5.891 1.00 30.59 361 THR A O 1
ATOM 2678 N N . ARG A 1 362 ? 31.385 -1.377 -6.863 1.00 29.09 362 ARG A N 1
ATOM 2679 C CA . ARG A 1 362 ? 31.943 -0.867 -8.179 1.00 29.09 362 ARG A CA 1
ATOM 2680 C C . ARG A 1 362 ? 32.808 -1.681 -9.217 1.00 29.09 362 ARG A C 1
ATOM 2682 O O . ARG A 1 362 ? 33.784 -2.316 -8.860 1.00 29.09 362 ARG A O 1
ATOM 2689 N N . VAL A 1 363 ? 32.523 -1.401 -10.523 1.00 31.59 363 VAL A N 1
ATOM 2690 C CA . VAL A 1 363 ? 33.259 -1.625 -11.834 1.00 31.59 363 VAL A CA 1
ATOM 2691 C C . VAL A 1 363 ? 33.557 -3.103 -12.244 1.00 31.59 363 VAL A C 1
ATOM 2693 O O . VAL A 1 363 ? 33.736 -3.933 -11.370 1.00 31.59 363 VAL A O 1
ATOM 2696 N N . VAL A 1 364 ? 33.569 -3.585 -13.511 1.00 32.59 364 VAL A N 1
ATOM 2697 C CA . VAL A 1 364 ? 33.760 -3.011 -14.877 1.00 32.59 364 VAL A CA 1
ATOM 2698 C C . VAL A 1 364 ? 32.839 -3.661 -15.948 1.00 32.59 364 VAL A C 1
ATOM 2700 O O . VAL A 1 364 ? 32.448 -4.820 -15.823 1.00 32.59 364 VAL A O 1
ATOM 2703 N N . LEU A 1 365 ? 32.512 -2.929 -17.029 1.00 34.38 365 LEU A N 1
ATOM 2704 C CA . LEU A 1 365 ? 31.768 -3.408 -18.214 1.00 34.38 365 LEU A CA 1
ATOM 2705 C C . LEU A 1 365 ? 32.556 -4.444 -19.048 1.00 34.38 365 LEU A C 1
ATOM 2707 O O . LEU A 1 365 ? 33.705 -4.168 -19.379 1.00 34.38 365 LEU A O 1
ATOM 2711 N N . SER A 1 366 ? 31.905 -5.542 -19.488 1.00 32.97 366 SER A N 1
ATOM 2712 C CA . SER A 1 366 ? 32.163 -6.265 -20.775 1.00 32.97 366 SER A CA 1
ATOM 2713 C C . SER A 1 366 ? 31.324 -7.550 -21.025 1.00 32.97 366 SER A C 1
ATOM 2715 O O . SER A 1 366 ? 31.567 -8.247 -22.004 1.00 32.97 366 SER A O 1
ATOM 2717 N N . VAL A 1 367 ? 30.327 -7.909 -20.194 1.00 40.28 367 VAL A N 1
ATOM 2718 C CA . VAL A 1 367 ? 29.679 -9.255 -20.239 1.00 40.28 367 VAL A CA 1
ATOM 2719 C C . VAL A 1 367 ? 28.147 -9.215 -20.443 1.00 40.28 367 VAL A C 1
ATOM 2721 O O . VAL A 1 367 ? 27.393 -9.967 -19.828 1.00 40.28 367 VAL A O 1
ATOM 2724 N N . ILE A 1 368 ? 27.646 -8.335 -21.317 1.00 45.75 368 ILE A N 1
ATOM 2725 C CA . ILE A 1 368 ? 26.189 -8.127 -21.488 1.00 45.75 368 ILE A CA 1
ATOM 2726 C C . ILE A 1 368 ? 25.480 -9.323 -22.166 1.00 45.75 368 ILE A C 1
ATOM 2728 O O . ILE A 1 368 ? 24.327 -9.606 -21.849 1.00 45.75 368 ILE A O 1
ATOM 2732 N N . ALA A 1 369 ? 26.163 -10.089 -23.027 1.00 46.16 369 ALA A N 1
ATOM 2733 C CA . ALA A 1 369 ? 25.542 -11.201 -23.762 1.00 46.16 369 ALA A CA 1
ATOM 2734 C C . ALA A 1 369 ? 25.262 -12.463 -22.915 1.00 46.16 369 ALA A C 1
ATOM 2736 O O . ALA A 1 369 ? 24.295 -13.172 -23.183 1.00 46.16 369 ALA A O 1
ATOM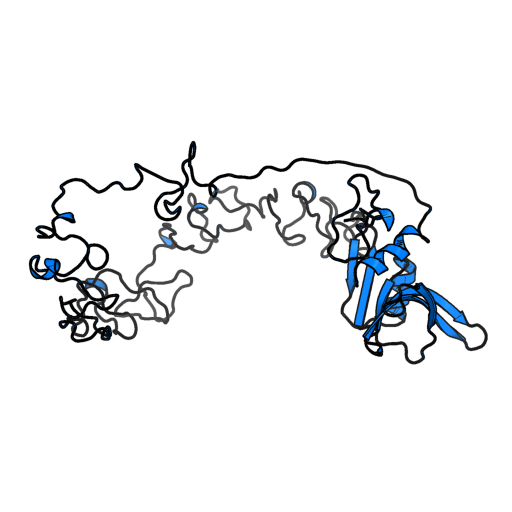 2737 N N . ALA A 1 370 ? 26.082 -12.754 -21.896 1.00 46.75 370 ALA A N 1
ATOM 2738 C CA . ALA A 1 370 ? 25.970 -13.989 -21.107 1.00 46.75 370 ALA A CA 1
ATOM 2739 C C . ALA A 1 370 ? 25.284 -13.791 -19.742 1.00 46.75 370 ALA A C 1
ATOM 2741 O O . ALA A 1 370 ? 24.568 -14.678 -19.278 1.00 46.75 370 ALA A O 1
ATOM 2742 N N . ALA A 1 371 ? 25.481 -12.633 -19.098 1.00 51.47 371 ALA A N 1
ATOM 2743 C CA . ALA A 1 371 ? 25.089 -12.431 -17.701 1.00 51.47 371 ALA A CA 1
ATOM 2744 C C . ALA A 1 371 ? 23.644 -11.941 -17.489 1.00 51.47 371 ALA A C 1
ATOM 2746 O O . ALA A 1 371 ? 23.168 -12.010 -16.365 1.00 51.47 371 ALA A O 1
ATOM 2747 N N . VAL A 1 372 ? 22.945 -11.447 -18.520 1.00 52.16 372 VAL A N 1
ATOM 2748 C CA . VAL A 1 372 ? 21.563 -10.918 -18.392 1.00 52.16 372 VAL A CA 1
ATOM 2749 C C . VAL A 1 372 ? 20.512 -11.914 -18.896 1.00 52.16 372 VAL A C 1
ATOM 2751 O O . VAL A 1 372 ? 19.422 -12.020 -18.339 1.00 52.16 372 VAL A O 1
ATOM 2754 N N . VAL A 1 373 ? 20.860 -12.680 -19.931 1.00 55.34 373 VAL A N 1
ATOM 2755 C CA . VAL A 1 373 ? 19.943 -13.566 -20.662 1.00 55.34 373 VAL A CA 1
ATOM 2756 C C . VAL A 1 373 ? 19.555 -14.809 -19.853 1.00 55.34 373 VAL A C 1
ATOM 2758 O O . VAL A 1 373 ? 18.376 -15.135 -19.746 1.00 55.34 373 VAL A O 1
ATOM 2761 N N . LEU A 1 374 ? 20.534 -15.498 -19.258 1.00 51.53 374 LEU A N 1
ATOM 2762 C CA . LEU A 1 374 ? 20.302 -16.721 -18.479 1.00 51.53 374 LEU A CA 1
ATOM 2763 C C . LEU A 1 374 ? 19.468 -16.486 -17.195 1.00 51.53 374 LEU A C 1
ATOM 2765 O O . LEU A 1 374 ? 18.563 -17.281 -16.942 1.00 51.53 374 LEU A O 1
ATOM 2769 N N . PRO A 1 375 ? 19.694 -15.403 -16.421 1.00 49.44 375 PRO A N 1
ATOM 2770 C CA . PRO A 1 375 ? 18.878 -15.018 -15.269 1.00 49.44 375 PRO A CA 1
ATOM 2771 C C . PRO A 1 375 ? 17.359 -14.946 -15.410 1.00 49.44 375 PRO A C 1
ATOM 2773 O O . PRO A 1 375 ? 16.659 -15.508 -14.569 1.00 49.44 375 PRO A O 1
ATOM 2776 N N . MET A 1 376 ? 16.826 -14.252 -16.426 1.00 52.53 376 MET A N 1
ATOM 2777 C CA . MET A 1 376 ? 15.368 -14.051 -16.526 1.00 52.53 376 MET A CA 1
ATOM 2778 C C . MET A 1 376 ? 14.607 -15.378 -16.645 1.00 52.53 376 MET A C 1
ATOM 2780 O O . MET A 1 376 ? 13.456 -15.479 -16.237 1.00 52.53 376 MET A O 1
ATOM 2784 N N . LEU A 1 377 ? 15.271 -16.412 -17.163 1.00 52.31 377 LEU A N 1
ATOM 2785 C CA . LEU A 1 377 ? 14.710 -17.730 -17.445 1.00 52.31 377 LEU A CA 1
ATOM 2786 C C . LEU A 1 377 ? 14.748 -18.686 -16.237 1.00 52.31 377 LEU A C 1
ATOM 2788 O O . LEU A 1 377 ? 14.460 -19.872 -16.412 1.00 52.31 377 LEU A O 1
ATOM 2792 N N . ALA A 1 378 ? 15.143 -18.203 -15.052 1.00 50.84 378 ALA A N 1
ATOM 2793 C CA . ALA A 1 378 ? 15.179 -18.959 -13.795 1.00 50.84 378 ALA A CA 1
ATOM 2794 C C . ALA A 1 378 ? 14.146 -18.486 -12.750 1.00 50.84 378 ALA A C 1
ATOM 2796 O O . ALA A 1 378 ? 13.969 -19.158 -11.742 1.00 50.84 378 ALA A O 1
ATOM 2797 N N . LEU A 1 379 ? 13.473 -17.349 -12.979 1.00 48.03 379 LEU A N 1
ATOM 2798 C CA . LEU A 1 379 ? 12.493 -16.751 -12.053 1.00 48.03 379 LEU A CA 1
ATOM 2799 C C . LEU A 1 379 ? 11.022 -17.064 -12.397 1.00 48.03 379 LEU A C 1
ATOM 2801 O O . LEU A 1 379 ? 10.133 -16.646 -11.664 1.00 48.03 379 LEU A O 1
ATOM 2805 N N . PHE A 1 380 ? 10.763 -17.759 -13.510 1.00 47.28 380 PHE A N 1
ATOM 2806 C CA . PHE A 1 380 ? 9.417 -18.014 -14.047 1.00 47.28 380 PHE A CA 1
ATOM 2807 C C . PHE A 1 380 ? 9.212 -19.489 -14.420 1.00 47.28 380 PHE A C 1
ATOM 2809 O O . PHE A 1 380 ? 8.811 -19.809 -15.542 1.00 47.28 380 PHE A O 1
ATOM 2816 N N . CYS A 1 381 ? 9.545 -20.391 -13.500 1.00 43.28 381 CYS A N 1
ATOM 2817 C CA . CYS A 1 381 ? 9.204 -21.811 -13.565 1.00 43.28 381 CYS A CA 1
ATOM 2818 C C . CYS A 1 381 ? 8.769 -22.294 -12.174 1.00 43.28 381 CYS A C 1
ATOM 2820 O O . CYS A 1 381 ? 9.194 -21.643 -11.193 1.00 43.28 381 CYS A O 1
#

Sequence (381 aa):
MGISTKQCYGGTSYVAACSSSSCTAYGKTLRMNIITDTISESRLRSLLARFGPVNAFMSDLNQFYLFYGWYRNPSDQLTTYRYLQRGGSGSSLSLSTLYQSPFPKIGQAIFFTEPPTDCTSSSIPQFGCKCTSTNNPTGCFCPTTPEELLNIQKSQCSCIADDQRPSCQTCTGAASDATDCTCPTTYAGVTGNLPSRCPCVQGDQRPSCSVQKCTSSQKPPQGCICSGSYQPTGCTCPQVGVDTQGLSTSTCPCIMNDVRSQCEPTKCTSLDLPPQSCLCTGDFNPDGCFCPDDVRDMQYFSLLECGCIPGDLREECKGDEPYNECKNITVSTSVTLCPCLKTGDPRSACKEAGKDASGQTRVVLSVIAAAVVLPMLALFC

Mean predicted aligned error: 17.21 Å